Protein 5OI9 (pdb70)

Foldseek 3Di:
DLFDADFPDDKDKEDLAVQVVLKEKEKFWPVQVVVVVVVLVCCVPVHDPDDQKQKWKWKWAWDQDHRQHIYTYTYHTFRADPPVPGGGDDDDPRIQIEIEMHEDPPWDDDVVNLLVQLVVLLVCLAAPLDFQDSSSWHKYWYWYWYDDPFKIKIKIKMKTKAAPFIKIKGFDDDFAADPDPVNCVLLDPVLQDDDPPPKGKFFWAADPVSHIYTDHSNPLCQQEGATQGMEMGDAADCRNSSNVSRLSQQSYNSRPRDVHHQDNWGWYFYRHNPDSHTTIITIHTDDDRSQIWMEMWIDMDMGPDDDPDRDIITMANTDSVHDRPDDD/DLDDAPFPDDKDKEDLCVLQVLKEKEKEWPVQVVVVVVVQVVCVVPDPDDFDKQKWKWKWAWDQDPSRHIYTYTYHTFSADDDCPTGGPDDDPRIQIEIEMHEPDADDVVNVVVQLVVLLVCLAAPLDFQDSSSWHKYKYWYWYDDQFKIKIKIKMKIKFAPWMKIKGFDDDAAADPDPVNVVLLAADDQDKGKFFWAADPVSHIYTDHSNDLCQQPGATQGMEMERAADCRRSSNVRRLSVASYNSRPHDVHHQDNWGWYFYRHNPDNHTTIITIHTDDDPPQIWMEMWIDMDMGPDPDPDRDIITMANTDSPHDGPDDD

Radius of gyration: 29.79 Å; Cα contacts (8 Å, |Δi|>4): 1439; chains: 2; bounding box: 81×86×64 Å

Sequence (649 aa):
KLWDSKAQGEQEELHLLKGSDCNLTIDITEEKCLRLAQRSAYQLHTETSATKRIQKFFLLGSLNINKDDRVIINIDRFDPGRIISLHVPTAVIPGDVIIPLSQLACLSPFSISEYYDDAFQTLTKNLKLSCDSVDIKDLSLKIHATYYVDSDEISINVTSSGVVVVPSALITAVPILPVSIVPTALARSLSGPLHLSNFQDTQKSGYVAINNSHNLLLVLDSDPKLSSIPLVGIWVDGVISIHHPYVWSACRYLYSQRLTNKIRDGSTGFILVLYTQTRPKPEFWECSFSGKSDKFLYCQASDDIFEKVAKTRNEYRLQLVPNEFGENLYFQKLWDSKAQGEQEELHLLKGSDCNLTIDITEKCLRLAQRSAYQLHTETSATKRIQKFFLLGSLNINKDDRVIINIDRFDPGRIIDLHVPTAVIPGDVIIPLSQLASPFSISEYYDDAFQTLTKNLKLSCDSVDIKDLSLKIHATYYVDSDEISINVTSGVVVPSALITAVPILPVSIVPTALARSLSGPFQDTQKSGYVAINNSHNLLLVLDSDPKLSSIPLVGIWVDGVISIHHPYVWSACRYLYSQRLTNKIRDGSTGFILVLYTQTRPKPEFWECSFSGKSDKFLYCQASDDIFEKVAKTRNEYRLQLVPNEFGENLYFQ

Secondary structure (DSSP, 8-state):
--S-----S--EEE-TTTTTTT-EEEEE-HHHHHHHHHHHHHHHHH-SS--SS--EEEEEEEEE-SSS-EEEEEEEEE--EE---EE-SSPPTTPEEEEE--B-------HHHHHHHHHHHHHHHHH--SPP-TT--EEEEEEEEEE-SS-EEEEEEEEEEEE-PPEEEEE-----B---HHHHHHHSGGG----TT--EEEEEEE-TTS-EEEEETT-GGGGTS-EEEEEEEEESSTTSHHHHHH--TTT-SS---BSS-TTT-EEEEEEETT-SS-EEEEEE--S-TT-EEEEEEEEEE---SPPSS----EEE--BTTS------/--S-----S--EEE-TTTTTTT-EEEEE-HHHHHHHHHHHHHHHHH--SSS----EEEEEEEEE-TT--EEEEEEEEE--EE---EE-S---TTPEEEEE--B-----HHHHHHHHHHHHHHHHH--SPP-TT--EEEEEEEEEE-SS-EEEEEEEEEEEE-PPEEEEE-----B---HHHHHHT-------EEEEEEE-TTS-EEEEETT-GGGGTS-EEEEEEEEESSTTSHHHHHH--TTT-SS---BSS-TTT-EEEEEEETT-SSPEEEEEE--S-TT-EEEEEEEEEE---S--SS----EEE-BBTTS-B----

InterPro domains:
  IPR026123 STIL [PTHR15128] (3-499)
  IPR057731 STIL, N-terminal domain [PF15253] (14-347)

Organism: Trichoplax adhaerens (NCBI:txid10228)

Structure (mmCIF, N/CA/C/O backbone):
data_5OI9
#
_entry.id   5OI9
#
_cell.length_a   66.020
_cell.length_b   75.231
_cell.length_c   68.530
_cell.angle_alpha   90.00
_cell.angle_beta   97.20
_cell.angle_gamma   90.00
#
_symmetry.space_group_name_H-M   'P 1 21 1'
#
loop_
_entity.id
_entity.type
_entity.pdbx_description
1 polymer 'Putative uncharacterized protein'
2 non-polymer '2-(N-MORPHOLINO)-ETHANESULFONIC ACID'
3 water water
#
loop_
_atom_site.group_PDB
_atom_site.id
_atom_site.type_symbol
_atom_site.label_atom_id
_atom_site.label_alt_id
_atom_site.label_comp_id
_atom_site.label_asym_id
_atom_site.label_entity_id
_atom_site.label_seq_id
_atom_site.pdbx_PDB_ins_code
_atom_site.Cartn_x
_atom_site.Cartn_y
_atom_site.Cartn_z
_atom_site.occupancy
_atom_site.B_iso_or_equiv
_atom_site.auth_seq_id
_atom_site.auth_comp_id
_atom_site.auth_asym_id
_atom_site.auth_atom_id
_atom_site.pdbx_PDB_model_num
ATOM 1 N N . LYS A 1 16 ? 4.919 41.127 44.017 1.00 61.19 13 LYS A N 1
ATOM 2 C CA . LYS A 1 16 ? 5.966 41.802 43.259 1.00 61.56 13 LYS A CA 1
ATOM 3 C C . LYS A 1 16 ? 6.024 41.291 41.824 1.00 56.50 13 LYS A C 1
ATOM 4 O O . LYS A 1 16 ? 6.974 41.574 41.091 1.00 46.72 13 LYS A O 1
ATOM 10 N N . LEU A 1 17 ? 5.000 40.533 41.426 1.00 43.61 14 LEU A N 1
ATOM 11 C CA . LEU A 1 17 ? 4.974 39.996 40.071 1.00 30.43 14 LEU A CA 1
ATOM 12 C C . LEU A 1 17 ? 4.703 41.090 39.046 1.00 31.01 14 LEU A C 1
ATOM 13 O O . LEU A 1 17 ? 5.210 41.025 37.920 1.00 33.12 14 LEU A O 1
ATOM 18 N N . TRP A 1 18 ? 3.917 42.098 39.415 1.00 24.43 15 TRP A N 1
ATOM 19 C CA . TRP A 1 18 ? 3.703 43.264 38.567 1.00 20.62 15 TRP A CA 1
ATOM 20 C C . TRP A 1 18 ? 3.254 44.422 39.447 1.00 25.20 15 TRP A C 1
ATOM 21 O O . TRP A 1 18 ? 2.994 44.257 40.641 1.00 23.20 15 TRP A O 1
ATOM 32 N N . ASP A 1 19 ? 3.170 45.601 38.837 1.00 25.70 16 ASP A N 1
ATOM 33 C CA . ASP A 1 19 ? 2.713 46.804 39.521 1.00 22.63 16 ASP A CA 1
ATOM 34 C C . ASP A 1 19 ? 1.195 46.900 39.425 1.00 24.40 16 ASP A C 1
ATOM 35 O O . ASP A 1 19 ? 0.631 46.832 38.329 1.00 22.94 16 ASP A O 1
ATOM 40 N N . SER A 1 20 ? 0.540 47.068 40.573 1.00 24.85 17 SER A N 1
ATOM 41 C CA . SER A 1 20 ? -0.914 47.050 40.650 1.00 26.26 17 SER A CA 1
ATOM 42 C C . SER A 1 20 ? -1.535 48.439 40.727 1.00 24.53 17 SER A C 1
ATOM 43 O O . SER A 1 20 ? -2.750 48.545 40.920 1.00 28.58 17 SER A O 1
ATOM 46 N N . LYS A 1 21 ? -0.740 49.499 40.587 1.00 26.35 18 LYS A N 1
ATOM 47 C CA . LYS A 1 21 ? -1.287 50.849 40.658 1.00 28.50 18 LYS A CA 1
ATOM 48 C C . LYS A 1 21 ? -2.316 51.064 39.554 1.00 21.20 18 LYS A C 1
ATOM 49 O O . LYS A 1 21 ? -2.057 50.781 38.381 1.00 25.19 18 LYS A O 1
ATOM 55 N N . ALA A 1 22 ? -3.487 51.564 39.939 1.00 19.18 19 ALA A N 1
ATOM 56 C CA . ALA A 1 22 ? -4.568 51.776 38.985 1.00 27.39 19 ALA A CA 1
ATOM 57 C C . ALA A 1 22 ? -4.196 52.866 37.989 1.00 25.38 19 ALA A C 1
ATOM 58 O O . ALA A 1 22 ? -3.843 53.985 38.375 1.00 28.18 19 ALA A O 1
ATOM 60 N N . GLN A 1 23 ? -4.276 52.535 36.701 1.00 21.30 20 GLN A N 1
ATOM 61 C CA . GLN A 1 23 ? -3.997 53.479 35.629 1.00 22.46 20 GLN A CA 1
ATOM 62 C C . GLN A 1 23 ? -5.266 53.980 34.951 1.00 21.49 20 GLN A C 1
ATOM 63 O O . GLN A 1 23 ? -5.187 54.604 33.890 1.00 24.47 20 GLN A O 1
ATOM 69 N N . GLY A 1 24 ? -6.425 53.721 35.541 1.00 20.43 21 GLY A N 1
ATOM 70 C CA . GLY A 1 24 ? -7.680 54.171 34.970 1.00 18.07 21 GLY A CA 1
ATOM 71 C C . GLY A 1 24 ? -8.824 53.764 35.869 1.00 18.91 21 GLY A C 1
ATOM 72 O O . GLY A 1 24 ? -8.631 53.137 36.915 1.00 20.33 21 GLY A O 1
ATOM 73 N N . GLU A 1 25 ? -10.027 54.139 35.442 1.00 22.70 22 GLU A N 1
ATOM 74 C CA . GLU A 1 25 ? -11.227 53.810 36.199 1.00 31.05 22 GLU A CA 1
ATOM 75 C C . GLU A 1 25 ? -11.379 52.302 36.356 1.00 29.04 22 GLU A C 1
ATOM 76 O O . GLU A 1 25 ? -11.094 51.532 35.435 1.00 25.11 22 GLU A O 1
ATOM 82 N N . GLN A 1 26 ? -11.826 51.885 37.538 1.00 31.03 23 GLN A N 1
ATOM 83 C CA . GLN A 1 26 ? -12.267 50.510 37.718 1.00 32.63 23 GLN A CA 1
ATOM 84 C C . GLN A 1 26 ? -13.439 50.210 36.792 1.00 25.49 23 GLN A C 1
ATOM 85 O O . GLN A 1 26 ? -14.231 51.092 36.450 1.00 28.95 23 GLN A O 1
ATOM 91 N N . GLU A 1 27 ? -13.548 48.949 36.390 1.00 26.89 24 GLU A N 1
ATOM 92 C CA . GLU A 1 27 ? -14.686 48.473 35.619 1.00 26.45 24 GLU A CA 1
ATOM 93 C C . GLU A 1 27 ? -15.281 47.261 36.317 1.00 24.51 24 GLU A C 1
ATOM 94 O O . GLU A 1 27 ? -14.554 46.443 36.891 1.00 25.06 24 GLU A O 1
ATOM 100 N N . GLU A 1 28 ? -16.604 47.156 36.278 1.00 27.26 25 GLU A N 1
ATOM 101 C CA . GLU A 1 28 ? -17.319 46.009 36.820 1.00 24.94 25 GLU A CA 1
ATOM 102 C C . GLU A 1 28 ? -17.818 45.164 35.658 1.00 27.76 25 GLU A C 1
ATOM 103 O O . GLU A 1 28 ? -18.570 45.654 34.808 1.00 26.62 25 GLU A O 1
ATOM 109 N N . LEU A 1 29 ? -17.400 43.905 35.622 1.00 22.22 26 LEU A N 1
ATOM 110 C CA . LEU A 1 29 ? -17.724 42.995 34.534 1.00 17.90 26 LEU A CA 1
ATOM 111 C C . LEU A 1 29 ? -18.804 42.017 34.974 1.00 19.69 26 LEU A C 1
ATOM 112 O O . LEU A 1 29 ? -18.783 41.519 36.105 1.00 15.02 26 LEU A O 1
ATOM 117 N N . HIS A 1 30 ? -19.751 41.751 34.077 1.00 18.50 27 HIS A N 1
ATOM 118 C CA . HIS A 1 30 ? -20.746 40.710 34.295 1.00 23.65 27 HIS A CA 1
ATOM 119 C C . HIS A 1 30 ? -21.329 40.302 32.952 1.00 19.90 27 HIS A C 1
ATOM 120 O O . HIS A 1 30 ? -21.298 41.067 31.984 1.00 22.08 27 HIS A O 1
ATOM 127 N N . LEU A 1 31 ? -21.867 39.078 32.915 1.00 22.17 28 LEU A N 1
ATOM 128 C CA . LEU A 1 31 ? -22.411 38.510 31.682 1.00 21.08 28 LEU A CA 1
ATOM 129 C C . LEU A 1 31 ? -23.382 39.461 30.991 1.00 24.72 28 LEU A C 1
ATOM 130 O O . LEU A 1 31 ? -23.317 39.658 29.773 1.00 23.08 28 LEU A O 1
ATOM 135 N N . LEU A 1 32 ? -24.295 40.056 31.756 1.00 16.99 29 LEU A N 1
ATOM 136 C CA . LEU A 1 32 ? -25.368 40.867 31.200 1.00 27.84 29 LEU A CA 1
ATOM 137 C C . LEU A 1 32 ? -25.113 42.361 31.358 1.00 30.10 29 LEU A C 1
ATOM 138 O O . LEU A 1 32 ? -26.058 43.153 31.291 1.00 29.12 29 LEU A O 1
ATOM 143 N N . LYS A 1 33 ? -23.856 42.762 31.552 1.00 19.29 30 LYS A N 1
ATOM 144 C CA . LYS A 1 33 ? -23.551 44.171 31.782 1.00 22.92 30 LYS A CA 1
ATOM 145 C C . LYS A 1 33 ? -23.902 45.013 30.562 1.00 32.69 30 LYS A C 1
ATOM 146 O O . LYS A 1 33 ? -24.611 46.022 30.667 1.00 30.75 30 LYS A O 1
ATOM 152 N N . GLY A 1 34 ? -23.416 44.606 29.386 1.00 31.05 31 GLY A N 1
ATOM 153 C CA . GLY A 1 34 ? -23.671 45.360 28.171 1.00 37.59 31 GLY A CA 1
ATOM 154 C C . GLY A 1 34 ? -25.132 45.428 27.772 1.00 45.32 31 GLY A C 1
ATOM 155 O O . GLY A 1 34 ? -25.536 46.376 27.088 1.00 51.38 31 GLY A O 1
ATOM 156 N N . SER A 1 35 ? -25.936 44.447 28.180 1.00 39.66 32 SER A N 1
ATOM 157 C CA . SER A 1 35 ? -27.348 44.405 27.823 1.00 47.59 32 SER A CA 1
ATOM 158 C C . SER A 1 35 ? -28.247 44.999 28.901 1.00 42.06 32 SER A C 1
ATOM 159 O O . SER A 1 35 ? -29.434 44.665 28.954 1.00 42.70 32 SER A O 1
ATOM 162 N N . ASP A 1 36 ? -27.709 45.868 29.759 1.00 40.35 33 ASP A N 1
ATOM 163 C CA . ASP A 1 36 ? -28.484 46.516 30.820 1.00 44.73 33 ASP A CA 1
ATOM 164 C C . ASP A 1 36 ? -29.149 45.495 31.743 1.00 42.16 33 ASP A C 1
ATOM 165 O O . ASP A 1 36 ? -30.265 45.715 32.219 1.00 45.06 33 ASP A O 1
ATOM 170 N N . CYS A 1 37 ? -28.463 44.375 31.989 1.00 33.67 34 CYS A N 1
ATOM 171 C CA . CYS A 1 37 ? -28.946 43.250 32.791 1.00 31.62 34 CYS A CA 1
ATOM 172 C C . CYS A 1 37 ? -30.113 42.517 32.135 1.00 39.25 34 CYS A C 1
ATOM 173 O O . CYS A 1 37 ? -30.830 41.765 32.807 1.00 35.95 34 CYS A O 1
ATOM 176 N N . ASN A 1 38 ? -30.308 42.698 30.829 1.00 33.06 35 ASN A N 1
ATOM 177 C CA . ASN A 1 38 ? -31.439 42.134 30.101 1.00 42.43 35 ASN A CA 1
ATOM 178 C C . ASN A 1 38 ? -30.986 40.929 29.282 1.00 36.94 35 ASN A C 1
ATOM 179 O O . ASN A 1 38 ? -30.001 41.009 28.540 1.00 34.23 35 ASN A O 1
ATOM 184 N N . LEU A 1 39 ? -31.712 39.820 29.412 1.00 31.54 36 LEU A N 1
ATOM 185 C CA . LEU A 1 39 ? -31.514 38.635 28.585 1.00 28.61 36 LEU A CA 1
ATOM 186 C C . LEU A 1 39 ? -32.745 38.449 27.705 1.00 25.11 36 LEU A C 1
ATOM 187 O O . LEU A 1 39 ? -33.867 38.348 28.214 1.00 26.14 36 LEU A O 1
ATOM 192 N N . THR A 1 40 ? -32.536 38.411 26.392 1.00 20.67 37 THR A N 1
ATOM 193 C CA . THR A 1 40 ? -33.616 38.297 25.421 1.00 21.96 37 THR A CA 1
ATOM 194 C C . THR A 1 40 ? -33.686 36.870 24.893 1.00 18.91 37 THR A C 1
ATOM 195 O O . THR A 1 40 ? -32.658 36.285 24.534 1.00 18.62 37 THR A O 1
ATOM 199 N N . ILE A 1 41 ? -34.895 36.315 24.847 1.00 16.00 38 ILE A N 1
ATOM 200 C CA . ILE A 1 41 ? -35.144 34.976 24.323 1.00 19.17 38 ILE A CA 1
ATOM 201 C C . ILE A 1 41 ? -36.126 35.099 23.164 1.00 20.36 38 ILE A C 1
ATOM 202 O O . ILE A 1 41 ? -37.226 35.640 23.336 1.00 21.74 38 ILE A O 1
ATOM 207 N N . ASP A 1 42 ? -35.738 34.601 21.992 1.00 18.76 39 ASP A N 1
ATOM 208 C CA . ASP A 1 42 ? -36.620 34.523 20.831 1.00 18.03 39 ASP A CA 1
ATOM 209 C C . ASP A 1 42 ? -36.888 33.056 20.518 1.00 18.36 39 ASP A C 1
ATOM 210 O O . ASP A 1 42 ? -35.947 32.284 20.310 1.00 20.45 39 ASP A O 1
ATOM 215 N N . ILE A 1 43 ? -38.165 32.679 20.483 1.00 14.93 40 ILE A N 1
ATOM 216 C CA . ILE A 1 43 ? -38.589 31.297 20.276 1.00 16.20 40 ILE A CA 1
ATOM 217 C C . ILE A 1 43 ? -39.502 31.260 19.059 1.00 16.92 40 ILE A C 1
ATOM 218 O O . ILE A 1 43 ? -40.534 31.939 19.035 1.00 15.69 40 ILE A O 1
ATOM 223 N N . THR A 1 44 ? -39.138 30.459 18.061 1.00 14.74 41 THR A N 1
ATOM 224 C CA . THR A 1 44 ? -39.944 30.393 16.850 1.00 19.73 41 THR A CA 1
ATOM 225 C C . THR A 1 44 ? -41.217 29.591 17.089 1.00 20.71 41 THR A C 1
ATOM 226 O O . THR A 1 44 ? -41.243 28.635 17.871 1.00 19.35 41 THR A O 1
ATOM 230 N N . GLU A 1 45 ? -42.289 30.001 16.408 1.00 17.80 42 GLU A N 1
ATOM 231 C CA A GLU A 1 45 ? -43.546 29.266 16.500 0.50 21.07 42 GLU A CA 1
ATOM 232 C CA B GLU A 1 45 ? -43.546 29.267 16.498 0.50 21.07 42 GLU A CA 1
ATOM 233 C C . GLU A 1 45 ? -43.396 27.847 15.969 1.00 16.76 42 GLU A C 1
ATOM 234 O O . GLU A 1 45 ? -44.029 26.920 16.487 1.00 20.88 42 GLU A O 1
ATOM 245 N N . LYS A 1 46 ? -42.553 27.658 14.951 1.00 18.29 43 LYS A N 1
ATOM 246 C CA . LYS A 1 46 ? -42.415 26.346 14.326 1.00 22.78 43 LYS A CA 1
ATOM 247 C C . LYS A 1 46 ? -41.869 25.307 15.300 1.00 20.80 43 LYS A C 1
ATOM 248 O O . LYS A 1 46 ? -42.352 24.169 15.332 1.00 17.00 43 LYS A O 1
ATOM 254 N N . CYS A 1 47 ? -40.854 25.664 16.092 1.00 15.63 44 CYS A N 1
ATOM 255 C CA . CYS A 1 47 ? -40.305 24.668 17.008 1.00 20.79 44 CYS A CA 1
ATOM 256 C C . CYS A 1 47 ? -41.252 24.414 18.174 1.00 15.73 44 CYS A C 1
ATOM 257 O O . CYS A 1 47 ? -41.335 23.283 18.664 1.00 17.62 44 CYS A O 1
ATOM 260 N N . LEU A 1 48 ? -42.001 25.432 18.605 1.00 15.91 45 LEU A N 1
ATOM 261 C CA . LEU A 1 48 ? -43.066 25.200 19.579 1.00 19.63 45 LEU A CA 1
ATOM 262 C C . LEU A 1 48 ? -44.155 24.304 19.001 1.00 22.98 45 LEU A C 1
ATOM 263 O O . LEU A 1 48 ? -44.700 23.446 19.706 1.00 18.80 45 LEU A O 1
ATOM 268 N N . ARG A 1 49 ? -44.490 24.491 17.721 1.00 18.53 46 ARG A N 1
ATOM 269 C CA . ARG A 1 49 ? -45.501 23.645 17.094 1.00 21.13 46 ARG A CA 1
ATOM 270 C C . ARG A 1 49 ? -45.028 22.198 17.004 1.00 18.60 46 ARG A C 1
ATOM 271 O O . ARG A 1 49 ? -45.804 21.268 17.252 1.00 21.75 46 ARG A O 1
ATOM 279 N N . LEU A 1 50 ? -43.753 21.988 16.658 1.00 20.93 47 LEU A N 1
ATOM 280 C CA . LEU A 1 50 ? -43.202 20.636 16.645 1.00 19.63 47 LEU A CA 1
ATOM 281 C C . LEU A 1 50 ? -43.174 20.038 18.046 1.00 24.64 47 LEU A C 1
ATOM 282 O O . LEU A 1 50 ? -43.475 18.852 18.226 1.00 26.87 47 LEU A O 1
ATOM 287 N N . ALA A 1 51 ? -42.812 20.842 19.049 1.00 20.75 48 ALA A N 1
ATOM 288 C CA . ALA A 1 51 ? -42.798 20.354 20.424 1.00 20.50 48 ALA A CA 1
ATOM 289 C C . ALA A 1 51 ? -44.192 19.933 20.869 1.00 20.61 48 ALA A C 1
ATOM 290 O O . ALA A 1 51 ? -44.374 18.858 21.454 1.00 18.29 48 ALA A O 1
ATOM 292 N N . GLN A 1 52 ? -45.193 20.773 20.600 1.00 17.98 49 GLN A N 1
ATOM 293 C CA . GLN A 1 52 ? -46.557 20.434 20.988 1.00 19.33 49 GLN A CA 1
ATOM 294 C C . GLN A 1 52 ? -47.074 19.245 20.189 1.00 22.80 49 GLN A C 1
ATOM 295 O O . GLN A 1 52 ? -47.780 18.386 20.731 1.00 25.67 49 GLN A O 1
ATOM 301 N N . ARG A 1 53 ? -46.736 19.181 18.899 1.00 20.68 50 ARG A N 1
ATOM 302 C CA . ARG A 1 53 ? -47.165 18.058 18.070 1.00 29.04 50 ARG A CA 1
ATOM 303 C C . ARG A 1 53 ? -46.626 16.742 18.615 1.00 29.95 50 ARG A C 1
ATOM 304 O O . ARG A 1 53 ? -47.375 15.773 18.785 1.00 25.18 50 ARG A O 1
ATOM 312 N N . SER A 1 54 ? -45.323 16.695 18.906 1.00 24.70 51 SER A N 1
ATOM 313 C CA . SER A 1 54 ? -44.728 15.481 19.454 1.00 23.23 51 SER A CA 1
ATOM 314 C C . SER A 1 54 ? -45.323 15.141 20.813 1.00 23.66 51 SER A C 1
ATOM 315 O O . SER A 1 54 ? -45.579 13.969 21.113 1.00 33.81 51 SER A O 1
ATOM 318 N N . ALA A 1 55 ? -45.559 16.156 21.645 1.00 20.84 52 ALA A N 1
ATOM 319 C CA . ALA A 1 55 ? -46.104 15.915 22.976 1.00 31.69 52 ALA A CA 1
ATOM 320 C C . ALA A 1 55 ? -47.524 15.369 22.905 1.00 37.54 52 ALA A C 1
ATOM 321 O O . ALA A 1 55 ? -47.889 14.471 23.674 1.00 37.49 52 ALA A O 1
ATOM 323 N N . TYR A 1 56 ? -48.336 15.894 21.985 1.00 32.82 53 TYR A N 1
ATOM 324 C CA . TYR A 1 56 ? -49.747 15.523 21.949 1.00 38.17 53 TYR A CA 1
ATOM 325 C C . TYR A 1 56 ? -49.938 14.099 21.440 1.00 37.80 53 TYR A C 1
ATOM 326 O O . TYR A 1 56 ? -50.835 13.386 21.904 1.00 46.65 53 TYR A O 1
ATOM 335 N N . GLN A 1 57 ? -49.113 13.670 20.483 1.00 38.65 54 GLN A N 1
ATOM 336 C CA . GLN A 1 57 ? -49.194 12.293 20.007 1.00 47.53 54 GLN A CA 1
ATOM 337 C C . GLN A 1 57 ? -48.908 11.312 21.137 1.00 53.07 54 GLN A C 1
ATOM 338 O O . GLN A 1 57 ? -49.661 10.356 21.351 1.00 56.58 54 GLN A O 1
ATOM 344 N N . LEU A 1 58 ? -47.827 11.548 21.884 1.00 45.03 55 LEU A N 1
ATOM 345 C CA . LEU A 1 58 ? -47.474 10.659 22.986 1.00 48.30 55 LEU A CA 1
ATOM 346 C C . LEU A 1 58 ? -48.590 10.587 24.024 1.00 49.14 55 LEU A C 1
ATOM 347 O O . LEU A 1 58 ? -48.961 9.500 24.475 1.00 55.66 55 LEU A O 1
ATOM 352 N N . HIS A 1 59 ? -49.147 11.736 24.412 1.00 51.90 56 HIS A N 1
ATOM 353 C CA . HIS A 1 59 ? -50.148 11.734 25.473 1.00 55.78 56 HIS A CA 1
ATOM 354 C C . HIS A 1 59 ? -51.434 11.023 25.065 1.00 61.96 56 HIS A C 1
ATOM 355 O O . HIS A 1 59 ? -52.201 10.610 25.943 1.00 59.69 56 HIS A O 1
ATOM 362 N N . THR A 1 60 ? -51.682 10.855 23.766 1.00 56.94 57 THR A N 1
ATOM 363 C CA . THR A 1 60 ? -52.912 10.232 23.285 1.00 63.90 57 THR A CA 1
ATOM 364 C C . THR A 1 60 ? -52.647 8.830 22.746 1.00 65.32 57 THR A C 1
ATOM 365 O O . THR A 1 60 ? -53.018 7.843 23.388 1.00 64.78 57 THR A O 1
ATOM 369 N 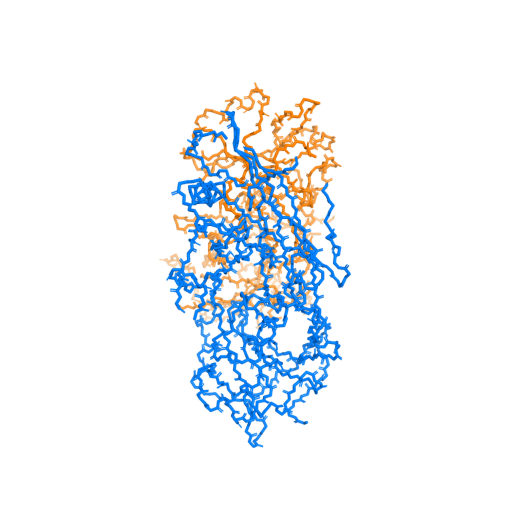N . GLU A 1 61 ? -52.010 8.708 21.579 1.00 65.14 58 GLU A N 1
ATOM 370 C CA . GLU A 1 61 ? -51.744 7.410 20.961 1.00 69.08 58 GLU A CA 1
ATOM 371 C C . GLU A 1 61 ? -50.574 6.661 21.606 1.00 68.45 58 GLU A C 1
ATOM 372 O O . GLU A 1 61 ? -49.982 5.783 20.971 1.00 72.99 58 GLU A O 1
ATOM 378 N N . THR A 1 62 ? -50.229 6.993 22.847 1.00 64.27 59 THR A N 1
ATOM 379 C CA . THR A 1 62 ? -49.198 6.279 23.586 1.00 72.32 59 THR A CA 1
ATOM 380 C C . THR A 1 62 ? -49.584 6.305 25.060 1.00 73.05 59 THR A C 1
ATOM 381 O O . THR A 1 62 ? -50.189 7.269 25.539 1.00 66.23 59 THR A O 1
ATOM 385 N N . SER A 1 63 ? -49.242 5.234 25.778 1.00 69.55 60 SER A N 1
ATOM 386 C CA . SER A 1 63 ? -49.796 5.009 27.104 1.00 58.81 60 SER A CA 1
ATOM 387 C C . SER A 1 63 ? -48.808 5.172 28.247 1.00 61.16 60 SER A C 1
ATOM 388 O O . SER A 1 63 ? -49.239 5.429 29.375 1.00 58.74 60 SER A O 1
ATOM 391 N N . ALA A 1 64 ? -47.511 5.011 28.001 1.00 60.23 61 ALA A N 1
ATOM 392 C CA . ALA A 1 64 ? -46.503 5.208 29.029 1.00 61.95 61 ALA A CA 1
ATOM 393 C C . ALA A 1 64 ? -46.079 6.662 29.151 1.00 68.67 61 ALA A C 1
ATOM 394 O O . ALA A 1 64 ? -45.011 6.946 29.707 1.00 64.43 61 ALA A O 1
ATOM 396 N N . THR A 1 65 ? -46.885 7.582 28.638 1.00 71.00 62 THR A N 1
ATOM 397 C CA . THR A 1 65 ? -46.545 8.995 28.684 1.00 60.50 62 THR A CA 1
ATOM 398 C C . THR A 1 65 ? -46.626 9.501 30.116 1.00 58.65 62 THR A C 1
ATOM 399 O O . THR A 1 65 ? -47.691 9.452 30.741 1.00 57.24 62 THR A O 1
ATOM 403 N N . LYS A 1 66 ? -45.498 9.964 30.644 1.00 52.31 63 LYS A N 1
ATOM 404 C CA . LYS A 1 66 ? -45.534 10.722 31.882 1.00 42.19 63 LYS A CA 1
ATOM 405 C C . LYS A 1 66 ? -46.401 11.959 31.688 1.00 54.95 63 LYS A C 1
ATOM 406 O O . LYS A 1 66 ? -46.486 12.516 30.591 1.00 55.96 63 LYS A O 1
ATOM 412 N N . ARG A 1 67 ? -47.069 12.380 32.763 1.00 54.25 64 ARG A N 1
ATOM 413 C CA . ARG A 1 67 ? -47.952 13.537 32.662 1.00 59.94 64 ARG A CA 1
ATOM 414 C C . ARG A 1 67 ? -47.192 14.764 32.172 1.00 56.58 64 ARG A C 1
ATOM 415 O O . ARG A 1 67 ? -47.727 15.575 31.407 1.00 53.62 64 ARG A O 1
ATOM 423 N N . ILE A 1 68 ? -45.937 14.903 32.585 1.00 50.90 65 ILE A N 1
ATOM 424 C CA . ILE A 1 68 ? -45.060 15.970 32.119 1.00 44.07 65 ILE A CA 1
ATOM 425 C C . ILE A 1 68 ? -44.014 15.342 31.209 1.00 35.24 65 ILE A C 1
ATOM 426 O O . ILE A 1 68 ? -43.171 14.559 31.663 1.00 37.75 65 ILE A O 1
ATOM 431 N N . GLN A 1 69 ? -44.065 15.678 29.925 1.00 32.97 66 GLN A N 1
ATOM 432 C CA . GLN A 1 69 ? -43.063 15.213 28.983 1.00 37.10 66 GLN A CA 1
ATOM 433 C C . GLN A 1 69 ? -41.781 16.027 29.117 1.00 26.19 66 GLN A C 1
ATOM 434 O O . GLN A 1 69 ? -41.804 17.221 29.426 1.00 26.94 66 GLN A O 1
ATOM 440 N N . LYS A 1 70 ? -40.653 15.364 28.873 1.00 26.68 67 LYS A N 1
ATOM 441 C CA . LYS A 1 70 ? -39.331 15.975 28.978 1.00 19.43 67 LYS A CA 1
ATOM 442 C C . LYS A 1 70 ? -38.691 15.984 27.597 1.00 23.66 67 LYS A C 1
ATOM 443 O O . LYS A 1 70 ? -38.361 14.923 27.055 1.00 30.98 67 LYS A O 1
ATOM 449 N N . PHE A 1 71 ? -38.506 17.177 27.033 1.00 19.13 68 PHE A N 1
ATOM 450 C CA . PHE A 1 71 ? -37.836 17.315 25.746 1.00 21.65 68 PHE A CA 1
ATOM 451 C C . PHE A 1 71 ? -36.693 18.316 25.839 1.00 21.03 68 PHE A C 1
ATOM 452 O O . PHE A 1 71 ? -36.339 18.769 26.932 1.00 21.24 68 PHE A O 1
ATOM 460 N N . PHE A 1 72 ? -36.121 18.676 24.692 1.00 19.21 69 PHE A N 1
ATOM 461 C CA . PHE A 1 72 ? -35.127 19.734 24.609 1.00 18.87 69 PHE A CA 1
ATOM 462 C C . PHE A 1 72 ? -35.509 20.705 23.504 1.00 19.47 69 PHE A C 1
ATOM 463 O O . PHE A 1 72 ? -36.029 20.301 22.459 1.00 17.91 69 PHE A O 1
ATOM 471 N N . LEU A 1 73 ? -35.266 21.985 23.751 1.00 16.42 70 LEU A N 1
ATOM 472 C CA . LEU A 1 73 ? -35.169 22.976 22.694 1.00 14.35 70 LEU A CA 1
ATOM 473 C C . LEU A 1 73 ? -33.696 23.301 22.482 1.00 19.23 70 LEU A C 1
ATOM 474 O O . LEU A 1 73 ? -32.894 23.258 23.418 1.00 18.93 70 LEU A O 1
ATOM 479 N N . LEU A 1 74 ? -33.334 23.591 21.238 1.00 17.38 71 LEU A N 1
ATOM 480 C CA . LEU A 1 74 ? -31.959 23.911 20.888 1.00 22.71 71 LEU A CA 1
ATOM 481 C C . LEU A 1 74 ? -31.906 25.331 20.351 1.00 23.14 71 LEU A C 1
ATOM 482 O O . LEU A 1 74 ? -32.719 25.708 19.499 1.00 20.06 71 LEU A O 1
ATOM 487 N N . GLY A 1 75 ? -30.951 26.113 20.852 1.00 17.86 72 GLY A N 1
ATOM 488 C CA . GLY A 1 75 ? -30.813 27.497 20.455 1.00 17.76 72 GLY A CA 1
ATOM 489 C C . GLY A 1 75 ? -29.364 27.860 20.203 1.00 20.76 72 GLY A C 1
ATOM 490 O O . GLY A 1 75 ? -28.457 27.041 20.363 1.00 22.88 72 GLY A O 1
ATOM 491 N N . SER A 1 76 ? -29.167 29.110 19.797 1.00 20.09 73 SER A N 1
ATOM 492 C CA . SER A 1 76 ? -27.841 29.672 19.606 1.00 23.52 73 SER A CA 1
ATOM 493 C C . SER A 1 76 ? -27.733 30.964 20.402 1.00 24.09 73 SER A C 1
ATOM 494 O O . SER A 1 76 ? -28.722 31.675 20.598 1.00 24.13 73 SER A O 1
ATOM 497 N N . LEU A 1 77 ? -26.521 31.257 20.864 1.00 17.41 74 LEU A N 1
ATOM 498 C CA . LEU A 1 77 ? -26.245 32.451 21.653 1.00 21.98 74 LEU A CA 1
ATOM 499 C C . LEU A 1 77 ? -25.618 33.507 20.750 1.00 20.49 74 LEU A C 1
ATOM 500 O O . LEU A 1 77 ? -24.578 33.259 20.132 1.00 29.65 74 LEU A O 1
ATOM 505 N N . ASN A 1 78 ? -26.247 34.679 20.682 1.00 20.95 75 ASN A N 1
ATOM 506 C CA . ASN A 1 78 ? -25.805 35.762 19.815 1.00 29.15 75 ASN A CA 1
ATOM 507 C C . ASN A 1 78 ? -25.654 37.045 20.619 1.00 26.47 75 ASN A C 1
ATOM 508 O O . ASN A 1 78 ? -26.409 37.291 21.566 1.00 28.38 75 ASN A O 1
ATOM 513 N N . ILE A 1 79 ? -24.670 37.857 20.239 1.00 29.03 76 ILE A N 1
ATOM 514 C CA . ILE A 1 79 ? -24.349 39.110 20.913 1.00 33.31 76 ILE A CA 1
ATOM 515 C C . ILE A 1 79 ? -24.294 40.190 19.841 1.00 43.32 76 ILE A C 1
ATOM 516 O O . ILE A 1 79 ? -23.474 40.103 18.919 1.00 44.19 76 ILE A O 1
ATOM 521 N N . ASN A 1 80 ? -25.161 41.200 19.947 1.00 51.69 77 ASN A N 1
ATOM 522 C CA . ASN A 1 80 ? -25.312 41.976 18.721 1.00 61.67 77 ASN A CA 1
ATOM 523 C C . ASN A 1 80 ? -25.195 43.492 18.871 1.00 68.48 77 ASN A C 1
ATOM 524 O O . ASN A 1 80 ? -24.617 44.128 17.988 1.00 71.82 77 ASN A O 1
ATOM 529 N N . LYS A 1 81 ? -25.730 44.101 19.931 1.00 66.04 78 LYS A N 1
ATOM 530 C CA . LYS A 1 81 ? -25.646 45.557 20.070 1.00 69.21 78 LYS A CA 1
ATOM 531 C C . LYS A 1 81 ? -25.209 45.926 21.484 1.00 71.36 78 LYS A C 1
ATOM 532 O O . LYS A 1 81 ? -25.945 45.705 22.451 1.00 68.55 78 LYS A O 1
ATOM 538 N N . ASP A 1 82 ? -24.011 46.502 21.585 1.00 66.78 79 ASP A N 1
ATOM 539 C CA . ASP A 1 82 ? -23.367 46.844 22.854 1.00 62.28 79 ASP A CA 1
ATOM 540 C C . ASP A 1 82 ? -23.384 45.653 23.809 1.00 43.64 79 ASP A C 1
ATOM 541 O O . ASP A 1 82 ? -23.819 45.744 24.960 1.00 58.66 79 ASP A O 1
ATOM 546 N N . ASP A 1 83 ? -22.913 44.516 23.303 1.00 42.29 80 ASP A N 1
ATOM 547 C CA . ASP A 1 83 ? -22.775 43.289 24.087 1.00 45.61 80 ASP A CA 1
ATOM 548 C C . ASP A 1 83 ? -24.117 42.838 24.667 1.00 46.74 80 ASP A C 1
ATOM 549 O O . ASP A 1 83 ? -24.200 42.409 25.819 1.00 38.98 80 ASP A O 1
ATOM 554 N N . ARG A 1 84 ? -25.176 42.935 23.860 1.00 36.14 81 ARG A N 1
ATOM 555 C CA . ARG A 1 84 ? -26.514 42.515 24.263 1.00 49.37 81 ARG A CA 1
ATOM 556 C C . ARG A 1 84 ? -26.732 41.059 23.866 1.00 40.22 81 ARG A C 1
ATOM 557 O O . ARG A 1 84 ? -26.666 40.715 22.681 1.00 36.56 81 ARG A O 1
ATOM 565 N N . VAL A 1 85 ? -26.999 40.212 24.855 1.00 35.46 82 VAL A N 1
ATOM 566 C CA . VAL A 1 85 ? -27.061 38.769 24.655 1.00 29.92 82 VAL A CA 1
ATOM 567 C C . VAL A 1 85 ? -28.484 38.366 24.298 1.00 22.23 82 VAL A C 1
ATOM 568 O O . VAL A 1 85 ? -29.440 38.742 24.988 1.00 25.29 82 VAL A O 1
ATOM 572 N N . ILE A 1 86 ? -28.622 37.592 23.223 1.00 18.91 83 ILE A N 1
ATOM 573 C CA . ILE A 1 86 ? -29.903 37.071 22.764 1.00 18.24 83 ILE A CA 1
ATOM 574 C C . ILE A 1 86 ? -29.749 35.580 22.501 1.00 21.25 83 ILE A C 1
ATOM 575 O O . ILE A 1 86 ? -28.780 35.157 21.859 1.00 24.78 83 ILE A O 1
ATOM 580 N N . ILE A 1 87 ? -30.695 34.788 22.996 1.00 19.54 84 ILE A N 1
ATOM 581 C CA . ILE A 1 87 ? -30.755 33.357 22.715 1.00 23.19 84 ILE A CA 1
ATOM 582 C C . ILE A 1 87 ? -31.827 33.136 21.656 1.00 18.68 84 ILE A C 1
ATOM 583 O O . ILE A 1 87 ? -32.995 33.483 21.865 1.00 20.00 84 ILE A O 1
ATOM 588 N N . ASN A 1 88 ? -31.435 32.566 20.519 1.00 21.80 85 ASN A N 1
ATOM 589 C CA . ASN A 1 88 ? -32.348 32.313 19.405 1.00 19.44 85 ASN A CA 1
ATOM 590 C C . ASN A 1 88 ? -32.699 30.829 19.411 1.00 21.56 85 ASN A C 1
ATOM 591 O O . ASN A 1 88 ? -31.894 29.991 19.000 1.00 21.16 85 ASN A O 1
ATOM 596 N N . ILE A 1 89 ? -33.906 30.508 19.867 1.00 20.80 86 ILE A N 1
ATOM 597 C CA . ILE A 1 89 ? -34.370 29.130 19.993 1.00 20.47 86 ILE A CA 1
ATOM 598 C C . ILE A 1 89 ? -35.229 28.799 18.780 1.00 18.91 86 ILE A C 1
ATOM 599 O O . ILE A 1 89 ? -36.278 29.420 18.566 1.00 17.74 86 ILE A O 1
ATOM 604 N N . ASP A 1 90 ? -34.798 27.809 17.988 1.00 19.77 87 ASP A N 1
ATOM 605 C CA . ASP A 1 90 ? -35.503 27.488 16.752 1.00 24.63 87 ASP A CA 1
ATOM 606 C C . ASP A 1 90 ? -35.522 25.998 16.421 1.00 19.12 87 ASP A C 1
ATOM 607 O O . ASP A 1 90 ? -35.889 25.638 15.296 1.00 22.61 87 ASP A O 1
ATOM 612 N N . ARG A 1 91 ? -35.151 25.120 17.350 1.00 22.45 88 ARG A N 1
ATOM 613 C CA . ARG A 1 91 ? -35.096 23.693 17.066 1.00 21.27 88 ARG A CA 1
ATOM 614 C C . ARG A 1 91 ? -35.679 22.905 18.227 1.00 22.73 88 ARG A C 1
ATOM 615 O O . ARG A 1 91 ? -35.333 23.151 19.386 1.00 22.18 88 ARG A O 1
ATOM 623 N N . PHE A 1 92 ? -36.559 21.963 17.906 1.00 23.91 89 PHE A N 1
ATOM 624 C CA . PHE A 1 92 ? -37.095 21.019 18.873 1.00 20.25 89 PHE A CA 1
ATOM 625 C C . PHE A 1 92 ? -36.363 19.691 18.745 1.00 21.79 89 PHE A C 1
ATOM 626 O O . PHE A 1 92 ? -36.035 19.254 17.638 1.00 23.68 89 PHE A O 1
ATOM 634 N N . ASP A 1 93 ? -36.110 19.054 19.881 1.00 23.56 90 ASP A N 1
ATOM 635 C CA . ASP A 1 93 ? -35.378 17.794 19.911 1.00 18.42 90 ASP A CA 1
ATOM 636 C C . ASP A 1 93 ? -35.953 16.903 21.004 1.00 24.24 90 ASP A C 1
ATOM 637 O O . ASP A 1 93 ? -35.843 17.229 22.194 1.00 24.57 90 ASP A O 1
ATOM 642 N N . PRO A 1 94 ? -36.581 15.781 20.644 1.00 24.17 91 PRO A N 1
ATOM 643 C CA . PRO A 1 94 ? -37.132 14.891 21.680 1.00 26.32 91 PRO A CA 1
ATOM 644 C C . PRO A 1 94 ? -36.069 14.306 22.588 1.00 32.64 91 PRO A C 1
ATOM 645 O O . PRO A 1 94 ? -36.354 14.014 23.756 1.00 33.91 91 PRO A O 1
ATOM 649 N N . GLY A 1 95 ? -34.850 14.127 22.087 1.00 30.84 92 GLY A N 1
ATOM 650 C CA . GLY A 1 95 ? -33.759 13.616 22.884 1.00 35.82 92 GLY A CA 1
ATOM 651 C C . GLY A 1 95 ? -33.668 12.100 22.863 1.00 35.25 92 GLY A C 1
ATOM 652 O O . GLY A 1 95 ? -34.572 11.388 22.422 1.00 40.76 92 GLY A O 1
ATOM 653 N N . ARG A 1 96 ? -32.537 11.605 23.356 1.00 40.21 93 ARG A N 1
ATOM 654 C CA . ARG A 1 96 ? -32.272 10.180 23.458 1.00 42.94 93 ARG A CA 1
ATOM 655 C C . ARG A 1 96 ? -32.275 9.745 24.917 1.00 38.83 93 ARG A C 1
ATOM 656 O O . ARG A 1 96 ? -32.011 10.540 25.823 1.00 43.76 93 ARG A O 1
ATOM 664 N N . ILE A 1 97 ? -32.572 8.466 25.130 1.00 42.86 94 ILE A N 1
ATOM 665 C CA . ILE A 1 97 ? -32.409 7.808 26.421 1.00 55.29 94 ILE A CA 1
ATOM 666 C C . ILE A 1 97 ? -31.210 6.876 26.324 1.00 54.23 94 ILE A C 1
ATOM 667 O O . ILE A 1 97 ? -31.106 6.085 25.379 1.00 61.16 94 ILE A O 1
ATOM 672 N N . ILE A 1 98 ? -30.304 6.975 27.290 1.00 52.17 95 ILE A N 1
ATOM 673 C CA . ILE A 1 98 ? -29.147 6.089 27.338 1.00 62.89 95 ILE A CA 1
ATOM 674 C C . ILE A 1 98 ? -29.096 5.380 28.685 1.00 70.28 95 ILE A C 1
ATOM 675 O O . ILE A 1 98 ? -28.571 5.922 29.658 1.00 72.70 95 ILE A O 1
ATOM 680 N N . SER A 1 106 ? -29.061 5.226 32.629 1.00 78.90 103 SER A N 1
ATOM 681 C CA . SER A 1 106 ? -30.356 5.801 32.281 1.00 78.68 103 SER A CA 1
ATOM 682 C C . SER A 1 106 ? -30.320 7.324 32.388 1.00 80.70 103 SER A C 1
ATOM 683 O O . SER A 1 106 ? -30.406 7.879 33.485 1.00 79.36 103 SER A O 1
ATOM 686 N N . LEU A 1 107 ? -30.193 7.997 31.245 1.00 70.92 104 LEU A N 1
ATOM 687 C CA . LEU A 1 107 ? -30.098 9.449 31.219 1.00 64.74 104 LEU A CA 1
ATOM 688 C C . LEU A 1 107 ? -30.741 9.978 29.943 1.00 53.70 104 LEU A C 1
ATOM 689 O O . LEU A 1 107 ? -30.779 9.296 28.915 1.00 47.14 104 LEU A O 1
ATOM 694 N N . HIS A 1 108 ? -31.246 11.207 30.027 1.00 48.70 105 HIS A N 1
ATOM 695 C CA . HIS A 1 108 ? -31.971 11.870 28.949 1.00 43.05 105 HIS A CA 1
ATOM 696 C C . HIS A 1 108 ? -31.094 12.982 28.382 1.00 36.11 105 HIS A C 1
ATOM 697 O O . HIS A 1 108 ? -30.774 13.944 29.090 1.00 38.25 105 HIS A O 1
ATOM 704 N N . VAL A 1 109 ? -30.703 12.847 27.118 1.00 29.63 106 VAL A N 1
ATOM 705 C CA . VAL A 1 109 ? -29.758 13.769 26.485 1.00 28.66 106 VAL A CA 1
ATOM 706 C C . VAL A 1 109 ? -30.249 14.113 25.087 1.00 32.18 106 VAL A C 1
ATOM 707 O O . VAL A 1 109 ? -31.066 13.388 24.503 1.00 33.36 106 VAL A O 1
ATOM 711 N N . PRO A 1 110 ? -29.771 15.227 24.524 1.00 34.10 107 PRO A N 1
ATOM 712 C CA . PRO A 1 110 ? -30.165 15.587 23.156 1.00 34.58 107 PRO A CA 1
ATOM 713 C C . PRO A 1 110 ? -29.712 14.551 22.137 1.00 34.70 107 PRO A C 1
ATOM 714 O O . PRO A 1 110 ? -28.831 13.726 22.391 1.00 36.89 107 PRO A O 1
ATOM 718 N N . THR A 1 111 ? -30.334 14.612 20.956 1.00 36.75 108 THR A N 1
ATOM 719 C CA . THR A 1 111 ? -30.031 13.658 19.893 1.00 37.08 108 THR A CA 1
ATOM 720 C C . THR A 1 111 ? -28.579 13.775 19.446 1.00 39.39 108 THR A C 1
ATOM 721 O O . THR A 1 111 ? -27.800 12.822 19.561 1.00 48.74 108 THR A O 1
ATOM 725 N N . ALA A 1 112 ? -28.198 14.941 18.930 1.00 39.80 109 ALA A N 1
ATOM 726 C CA . ALA A 1 112 ? -26.841 15.179 18.447 1.00 47.31 109 ALA A CA 1
ATOM 727 C C . ALA A 1 112 ? -26.433 16.586 18.858 1.00 51.99 109 ALA A C 1
ATOM 728 O O . ALA A 1 112 ? -26.909 17.568 18.279 1.00 55.85 109 ALA A O 1
ATOM 730 N N . VAL A 1 113 ? -25.556 16.684 19.856 1.00 48.85 110 VAL A N 1
ATOM 731 C CA . VAL A 1 113 ? -25.127 17.984 20.358 1.00 55.95 110 VAL A CA 1
ATOM 732 C C . VAL A 1 113 ? -24.200 18.633 19.338 1.00 55.28 110 VAL A C 1
ATOM 733 O O . VAL A 1 113 ? -23.125 18.107 19.029 1.00 51.76 110 VAL A O 1
ATOM 737 N N . ILE A 1 114 ? -24.617 19.779 18.811 1.00 51.29 111 ILE A N 1
ATOM 738 C CA . ILE A 1 114 ? -23.799 20.569 17.894 1.00 49.69 111 ILE A CA 1
ATOM 739 C C . ILE A 1 114 ? -22.998 21.571 18.716 1.00 49.82 111 ILE A C 1
ATOM 740 O O . ILE A 1 114 ? -23.536 22.150 19.671 1.00 48.43 111 ILE A O 1
ATOM 745 N N . PRO A 1 115 ? -21.719 21.792 18.412 1.00 51.70 112 PRO A N 1
ATOM 746 C CA . PRO A 1 115 ? -20.994 22.890 19.064 1.00 48.34 112 PRO A CA 1
ATOM 747 C C . PRO A 1 115 ? -21.657 24.226 18.758 1.00 46.06 112 PRO A C 1
ATOM 748 O O . PRO A 1 115 ? -21.985 24.529 17.609 1.00 44.27 112 PRO A O 1
ATOM 752 N N . GLY A 1 116 ? -21.864 25.021 19.805 1.00 36.17 113 GLY A N 1
ATOM 753 C CA . GLY A 1 116 ? -22.623 26.247 19.700 1.00 37.91 113 GLY A CA 1
ATOM 754 C C . GLY A 1 116 ? -24.084 26.124 20.080 1.00 39.84 113 GLY A C 1
ATOM 755 O O . GLY A 1 116 ? -24.811 27.123 20.011 1.00 30.24 113 GLY A O 1
ATOM 756 N N . ASP A 1 117 ? -24.535 24.937 20.478 1.00 32.47 114 ASP A N 1
ATOM 757 C CA . ASP A 1 117 ? -25.929 24.735 20.844 1.00 28.08 114 ASP A CA 1
ATOM 758 C C . ASP A 1 117 ? -26.163 25.138 22.293 1.00 25.80 114 ASP A C 1
ATOM 759 O O . ASP A 1 117 ? -25.458 24.679 23.198 1.00 29.10 114 ASP A O 1
ATOM 764 N N . VAL A 1 118 ? -27.151 26.000 22.508 1.00 23.41 115 VAL A N 1
ATOM 765 C CA . VAL A 1 118 ? -27.720 26.202 23.835 1.00 20.08 115 VAL A CA 1
ATOM 766 C C . VAL A 1 118 ? -28.724 25.083 24.088 1.00 24.20 115 VAL A C 1
ATOM 767 O O . VAL A 1 118 ? -29.656 24.887 23.302 1.00 24.58 115 VAL A O 1
ATOM 771 N N . ILE A 1 119 ? -28.525 24.338 25.171 1.00 21.99 116 ILE A N 1
ATOM 772 C CA . ILE A 1 119 ? -29.411 23.235 25.524 1.00 16.99 116 ILE A CA 1
ATOM 773 C C . ILE A 1 119 ? -30.446 23.753 26.513 1.00 20.18 116 ILE A C 1
ATOM 774 O O . ILE A 1 119 ? -30.101 24.175 27.622 1.00 17.36 116 ILE A O 1
ATOM 779 N N . ILE A 1 120 ? -31.714 23.725 26.113 1.00 15.15 117 ILE A N 1
ATOM 780 C CA . ILE A 1 120 ? -32.800 24.190 26.973 1.00 11.76 117 ILE A CA 1
ATOM 781 C C . ILE A 1 120 ? -33.716 23.017 27.300 1.00 16.58 117 ILE A C 1
ATOM 782 O O . ILE A 1 120 ? -34.476 22.565 26.432 1.00 14.97 117 ILE A O 1
ATOM 787 N N . PRO A 1 121 ? -33.675 22.492 28.524 1.00 16.75 118 PRO A N 1
ATOM 788 C CA . PRO A 1 121 ? -34.646 21.462 28.914 1.00 17.63 118 PRO A CA 1
ATOM 789 C C . PRO A 1 121 ? -36.065 21.997 28.795 1.00 19.34 118 PRO A C 1
ATOM 790 O O . PRO A 1 121 ? -36.371 23.101 29.252 1.00 15.27 118 PRO A O 1
ATOM 794 N N . LEU A 1 122 ? -36.928 21.210 28.160 1.00 14.21 119 LEU A N 1
ATOM 795 C CA . LEU A 1 122 ? -38.308 21.598 27.899 1.00 18.30 119 LEU A CA 1
ATOM 796 C C . LEU A 1 122 ? -39.241 20.620 28.595 1.00 18.60 119 LEU A C 1
ATOM 797 O O . LEU A 1 122 ? -39.235 19.424 28.285 1.00 19.32 119 LEU A O 1
ATOM 802 N N . SER A 1 123 ? -40.030 21.127 29.535 1.00 19.78 120 SER A N 1
ATOM 803 C CA . SER A 1 123 ? -41.067 20.355 30.202 1.00 23.54 120 SER A CA 1
ATOM 804 C C . SER A 1 123 ? -42.422 20.834 29.711 1.00 29.06 120 SER A C 1
ATOM 805 O O . SER A 1 123 ? -42.718 22.033 29.769 1.00 23.93 120 SER A O 1
ATOM 816 N N . GLN A 1 125 ? -46.833 19.824 29.543 1.00 28.31 122 GLN A N 1
ATOM 817 C CA . GLN A 1 125 ? -47.949 19.027 30.019 1.00 29.02 122 GLN A CA 1
ATOM 818 C C . GLN A 1 125 ? -49.243 19.582 29.444 1.00 32.45 122 GLN A C 1
ATOM 819 O O . GLN A 1 125 ? -49.393 20.793 29.258 1.00 26.37 122 GLN A O 1
ATOM 825 N N . LEU A 1 126 ? -50.177 18.678 29.165 1.00 29.28 123 LEU A N 1
ATOM 826 C CA . LEU A 1 126 ? -51.501 19.072 28.706 1.00 24.76 123 LEU A CA 1
ATOM 827 C C . LEU A 1 126 ? -52.275 19.705 29.855 1.00 22.14 123 LEU A C 1
ATOM 828 O O . LEU A 1 126 ? -52.380 19.123 30.938 1.00 33.07 123 LEU A O 1
ATOM 833 N N . ALA A 1 127 ? -52.799 20.907 29.626 1.00 25.31 124 ALA A N 1
ATOM 834 C CA . ALA A 1 127 ? -53.580 21.588 30.651 1.00 27.28 124 ALA A CA 1
ATOM 835 C C . ALA A 1 127 ? -54.859 20.816 30.944 1.00 34.09 124 ALA A C 1
ATOM 836 O O . ALA A 1 127 ? -55.489 20.262 30.040 1.00 36.65 124 ALA A O 1
ATOM 838 N N . CYS A 1 128 ? -55.242 20.782 32.217 1.00 39.55 125 CYS A N 1
ATOM 839 C CA . CYS A 1 128 ? -56.457 20.097 32.641 1.00 49.19 125 CYS A CA 1
ATOM 840 C C . CYS A 1 128 ? -56.979 20.778 33.902 1.00 49.64 125 CYS A C 1
ATOM 841 O O . CYS A 1 128 ? -56.474 21.828 34.314 1.00 50.87 125 CYS A O 1
ATOM 844 N N . LEU A 1 129 ? -57.992 20.170 34.516 1.00 48.63 126 LEU A N 1
ATOM 845 C CA . LEU A 1 129 ? -58.647 20.714 35.705 1.00 58.88 126 LEU A CA 1
ATOM 846 C C . LEU A 1 129 ? -59.198 22.113 35.442 1.00 60.14 126 LEU A C 1
ATOM 847 O O . LEU A 1 129 ? -60.230 22.272 34.788 1.00 53.91 126 LEU A O 1
ATOM 852 N N . SER A 1 135 ? -46.078 24.055 36.620 1.00 65.22 132 SER A N 1
ATOM 853 C CA . SER A 1 135 ? -46.189 25.272 35.823 1.00 63.53 132 SER A CA 1
ATOM 854 C C . SER A 1 135 ? -45.184 26.360 36.233 1.00 63.95 132 SER A C 1
ATOM 855 O O . SER A 1 135 ? -44.469 26.873 35.370 1.00 50.08 132 SER A O 1
ATOM 858 N N . PRO A 1 136 ? -45.114 26.723 37.518 1.00 58.54 133 PRO A N 1
ATOM 859 C CA . PRO A 1 136 ? -44.243 27.828 37.920 1.00 55.95 133 PRO A CA 1
ATOM 860 C C . PRO A 1 136 ? -42.870 27.353 38.388 1.00 51.91 133 PRO A C 1
ATOM 861 O O . PRO A 1 136 ? -42.674 26.210 38.809 1.00 50.84 133 PRO A O 1
ATOM 865 N N . PHE A 1 137 ? -41.909 28.270 38.302 1.00 38.91 134 PHE A N 1
ATOM 866 C CA . PHE A 1 137 ? -40.547 28.029 38.758 1.00 29.50 134 PHE A CA 1
ATOM 867 C C . PHE A 1 137 ? -40.420 28.398 40.230 1.00 27.53 134 PHE A C 1
ATOM 868 O O . PHE A 1 137 ? -40.832 29.488 40.644 1.00 36.82 134 PHE A O 1
ATOM 876 N N . SER A 1 138 ? -39.838 27.493 41.008 1.00 21.91 135 SER A N 1
ATOM 877 C CA . SER A 1 138 ? -39.575 27.705 42.423 1.00 24.98 135 SER A CA 1
ATOM 878 C C . SER A 1 138 ? -38.077 27.875 42.642 1.00 24.80 135 SER A C 1
ATOM 879 O O . SER A 1 138 ? -37.259 27.553 41.778 1.00 23.40 135 SER A O 1
ATOM 882 N N . ILE A 1 139 ? -37.719 28.388 43.821 1.00 19.47 136 ILE A N 1
ATOM 883 C CA . ILE A 1 139 ? -36.310 28.648 44.100 1.00 22.12 136 ILE A CA 1
ATOM 884 C C . ILE A 1 139 ? -35.531 27.342 44.223 1.00 20.26 136 ILE A C 1
ATOM 885 O O . ILE A 1 139 ? -34.327 27.300 43.934 1.00 21.66 136 ILE A O 1
ATOM 890 N N . SER A 1 140 ? -36.196 26.254 44.623 1.00 16.51 137 SER A N 1
ATOM 891 C CA . SER A 1 140 ? -35.524 24.958 44.666 1.00 20.92 137 SER A CA 1
ATOM 892 C C . SER A 1 140 ? -35.108 24.511 43.270 1.00 19.59 137 SER A C 1
ATOM 893 O O . SER A 1 140 ? -34.032 23.928 43.091 1.00 25.05 137 SER A O 1
ATOM 896 N N . GLU A 1 141 ? -35.948 24.776 42.269 1.00 23.25 138 GLU A N 1
ATOM 897 C CA . GLU A 1 141 ? -35.596 24.431 40.896 1.00 29.38 138 GLU A CA 1
ATOM 898 C C . GLU A 1 141 ? -34.448 25.298 40.389 1.00 21.41 138 GLU A C 1
ATOM 899 O O . GLU A 1 141 ? -33.533 24.799 39.724 1.00 17.44 138 GLU A O 1
ATOM 905 N N . TYR A 1 142 ? -34.478 26.598 40.697 1.00 18.88 139 TYR A N 1
ATOM 906 C CA . TYR A 1 142 ? -33.365 27.468 40.331 1.00 16.21 139 TYR A CA 1
ATOM 907 C C . TYR A 1 142 ? -32.081 27.037 41.027 1.00 17.56 139 TYR A C 1
ATOM 908 O O . TYR A 1 142 ? -31.001 27.058 40.424 1.00 15.53 139 TYR A O 1
ATOM 917 N N . TYR A 1 143 ? -32.181 26.654 42.303 1.00 21.17 140 TYR A N 1
ATOM 918 C CA . TYR A 1 143 ? -31.000 26.278 43.073 1.00 15.88 140 TYR A CA 1
ATOM 919 C C . TYR A 1 143 ? -30.326 25.047 42.483 1.00 21.32 140 TYR A C 1
ATOM 920 O O . TYR A 1 143 ? -29.100 25.010 42.328 1.00 20.58 140 TYR A O 1
ATOM 929 N N . ASP A 1 144 ? -31.115 24.022 42.152 1.00 21.43 141 ASP A N 1
ATOM 930 C CA A ASP A 1 144 ? -30.537 22.811 41.581 0.77 19.74 141 ASP A CA 1
ATOM 931 C CA B ASP A 1 144 ? -30.550 22.806 41.574 0.23 19.85 141 ASP A CA 1
ATOM 932 C C . ASP A 1 144 ? -29.903 23.088 40.224 1.00 22.39 141 ASP A C 1
ATOM 933 O O . ASP A 1 144 ? -28.857 22.516 39.896 1.00 18.96 141 ASP A O 1
ATOM 942 N N . ALA A 1 145 ? -30.512 23.968 39.426 1.00 19.72 142 ALA A N 1
ATOM 943 C CA . ALA A 1 145 ? -29.927 24.313 38.135 1.00 18.25 142 ALA A CA 1
ATOM 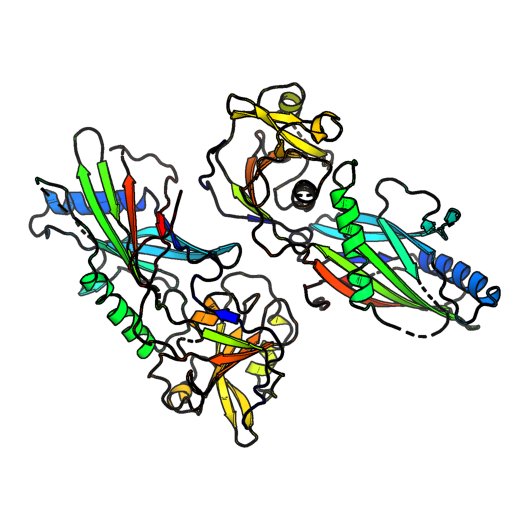944 C C . ALA A 1 145 ? -28.591 25.025 38.309 1.00 19.69 142 ALA A C 1
ATOM 945 O O . ALA A 1 145 ? -27.643 24.772 37.555 1.00 15.83 142 ALA A O 1
ATOM 947 N N . PHE A 1 146 ? -28.491 25.912 39.303 1.00 17.38 143 PHE A N 1
ATOM 948 C CA . PHE A 1 146 ? -27.249 26.651 39.503 1.00 19.58 143 PHE A CA 1
ATOM 949 C C . PHE A 1 146 ? -26.146 25.761 40.061 1.00 18.61 143 PHE A C 1
ATOM 950 O O . PHE A 1 146 ? -24.968 25.957 39.734 1.00 23.47 143 PHE A O 1
ATOM 958 N N . GLN A 1 147 ? -26.499 24.788 40.906 1.00 16.65 144 GLN A N 1
ATOM 959 C CA . GLN A 1 147 ? -25.511 23.812 41.353 1.00 21.69 144 GLN A CA 1
ATOM 960 C C . GLN A 1 147 ? -24.931 23.045 40.172 1.00 22.99 144 GLN A C 1
ATOM 961 O O . GLN A 1 147 ? -23.711 22.857 40.078 1.00 16.77 144 GLN A O 1
ATOM 967 N N . THR A 1 148 ? -25.793 22.603 39.253 1.00 17.63 145 THR A N 1
ATOM 968 C CA . THR A 1 148 ? -25.313 21.947 38.040 1.00 16.15 145 THR A CA 1
ATOM 969 C C . THR A 1 148 ? -24.440 22.887 37.217 1.00 18.48 145 THR A C 1
ATOM 970 O O . THR A 1 148 ? -23.412 22.470 36.668 1.00 16.82 145 THR A O 1
ATOM 974 N N . LEU A 1 149 ? -24.820 24.165 37.136 1.00 17.22 146 LEU A N 1
ATOM 975 C CA . LEU A 1 149 ? -24.031 25.124 36.370 1.00 16.94 146 LEU A CA 1
ATOM 976 C C . LEU A 1 149 ? -22.635 25.287 36.963 1.00 16.30 146 LEU A C 1
ATOM 977 O O . LEU A 1 149 ? -21.635 25.245 36.239 1.00 17.43 146 LEU A O 1
ATOM 982 N N . THR A 1 150 ? -22.545 25.484 38.281 1.00 18.40 147 THR A N 1
ATOM 983 C CA . THR A 1 150 ? -21.237 25.703 38.893 1.00 16.42 147 THR A CA 1
ATOM 984 C C . THR A 1 150 ? -20.402 24.430 38.930 1.00 18.40 147 THR A C 1
ATOM 985 O O . THR A 1 150 ? -19.167 24.505 38.916 1.00 16.10 147 THR A O 1
ATOM 989 N N . LYS A 1 151 ? -21.044 23.261 38.991 1.00 16.67 148 LYS A N 1
ATOM 990 C CA . LYS A 1 151 ? -20.292 22.012 38.939 1.00 17.87 148 LYS A CA 1
ATOM 991 C C . LYS A 1 151 ? -19.599 21.850 37.591 1.00 19.25 148 LYS A C 1
ATOM 992 O O . LYS A 1 151 ? -18.470 21.350 37.521 1.00 17.00 148 LYS A O 1
ATOM 998 N N . ASN A 1 152 ? -20.255 22.279 36.509 1.00 16.39 149 ASN A N 1
ATOM 999 C CA . ASN A 1 152 ? -19.609 22.239 35.203 1.00 17.73 149 ASN A CA 1
ATOM 1000 C C . ASN A 1 152 ? -18.457 23.232 35.128 1.00 17.24 149 ASN A C 1
ATOM 1001 O O . ASN A 1 152 ? -17.408 22.927 34.553 1.00 19.76 149 ASN A O 1
ATOM 1006 N N . LEU A 1 153 ? -18.628 24.423 35.709 1.00 17.25 150 LEU A N 1
ATOM 1007 C CA . LEU A 1 153 ? -17.542 25.400 35.711 1.00 14.59 150 LEU A CA 1
ATOM 1008 C C . LEU A 1 153 ? -16.338 24.902 36.505 1.00 18.82 150 LEU A C 1
ATOM 1009 O O . LEU A 1 153 ? -15.191 25.189 36.141 1.00 20.14 150 LEU A O 1
ATOM 1014 N N . LYS A 1 154 ? -16.575 24.152 37.583 1.00 17.00 151 LYS A N 1
ATOM 1015 C CA . LYS A 1 154 ? -15.467 23.645 38.388 1.00 12.61 151 LYS A CA 1
ATOM 1016 C C . LYS A 1 154 ? -14.725 22.513 37.689 1.00 15.79 151 LYS A C 1
ATOM 1017 O O . LYS A 1 154 ? -13.505 22.381 37.852 1.00 18.17 151 LYS A O 1
ATOM 1023 N N . LEU A 1 155 ? -15.429 21.697 36.905 1.00 12.89 152 LEU A N 1
ATOM 1024 C CA . LEU A 1 155 ? -14.877 20.439 36.421 1.00 18.82 152 LEU A CA 1
ATOM 1025 C C . LEU A 1 155 ? -14.631 20.394 34.919 1.00 22.54 152 LEU A C 1
ATOM 1026 O O . LEU A 1 155 ? -14.003 19.439 34.447 1.00 21.45 152 LEU A O 1
ATOM 1031 N N . SER A 1 156 ? -15.100 21.379 34.158 1.00 17.94 153 SER A N 1
ATOM 1032 C CA . SER A 1 156 ? -14.942 21.339 32.710 1.00 20.60 153 SER A CA 1
ATOM 1033 C C . SER A 1 156 ? -13.473 21.430 32.315 1.00 20.98 153 SER A C 1
ATOM 1034 O O . SER A 1 156 ? -12.682 22.129 32.954 1.00 18.37 153 SER A O 1
ATOM 1037 N N . CYS A 1 157 ? -13.115 20.716 31.248 1.00 17.95 154 CYS A N 1
ATOM 1038 C CA . CYS A 1 157 ? -11.779 20.777 30.667 1.00 23.44 154 CYS A CA 1
ATOM 1039 C C . CYS A 1 157 ? -11.775 21.429 29.289 1.00 26.84 154 CYS A C 1
ATOM 1040 O O . CYS A 1 157 ? -10.746 21.403 28.606 1.00 28.33 154 CYS A O 1
ATOM 1043 N N . ASP A 1 158 ? -12.892 22.013 28.867 1.00 22.27 155 ASP A N 1
ATOM 1044 C CA . ASP A 1 158 ? -13.051 22.532 27.516 1.00 24.23 155 ASP A CA 1
ATOM 1045 C C . ASP A 1 158 ? -12.745 24.024 27.458 1.00 19.66 155 ASP A C 1
ATOM 1046 O O . ASP A 1 158 ? -12.553 24.690 28.477 1.00 19.16 155 ASP A O 1
ATOM 1051 N N . SER A 1 159 ? -12.713 24.544 26.230 1.00 15.42 156 SER A N 1
ATOM 1052 C CA . SER A 1 159 ? -12.504 25.968 26.008 1.00 20.61 156 SER A CA 1
ATOM 1053 C C . SER A 1 159 ? -13.605 26.785 26.672 1.00 17.36 156 SER A C 1
ATOM 1054 O O . SER A 1 159 ? -14.724 26.309 26.879 1.00 20.62 156 SER A O 1
ATOM 1057 N N . VAL A 1 160 ? -13.275 28.036 27.004 1.00 15.07 157 VAL A N 1
ATOM 1058 C CA . VAL A 1 160 ? -14.252 28.936 27.605 1.00 14.04 157 VAL A CA 1
ATOM 1059 C C . VAL A 1 160 ? -15.443 29.087 26.673 1.00 18.77 157 VAL A C 1
ATOM 1060 O O . VAL A 1 160 ? -15.287 29.338 25.471 1.00 15.20 157 VAL A O 1
ATOM 1064 N N . ASP A 1 161 ? -16.645 28.925 27.226 1.00 18.16 158 ASP A N 1
ATOM 1065 C CA . ASP A 1 161 ? -17.886 28.998 26.464 1.00 19.86 158 ASP A CA 1
ATOM 1066 C C . ASP A 1 161 ? -18.871 29.867 27.230 1.00 23.00 158 ASP A C 1
ATOM 1067 O O . ASP A 1 161 ? -19.179 29.582 28.392 1.00 17.52 158 ASP A O 1
ATOM 1072 N N . ILE A 1 162 ? -19.365 30.925 26.578 1.00 16.17 159 ILE A N 1
ATOM 1073 C CA . ILE A 1 162 ? -20.345 31.802 27.212 1.00 18.05 159 ILE A CA 1
ATOM 1074 C C . ILE A 1 162 ? -21.604 31.029 27.579 1.00 18.76 159 ILE A C 1
ATOM 1075 O O . ILE A 1 162 ? -22.286 31.364 28.555 1.00 17.73 159 ILE A O 1
ATOM 1080 N N . LYS A 1 163 ? -21.927 29.976 26.821 1.00 17.79 160 LYS A N 1
ATOM 1081 C CA . LYS A 1 163 ? -23.104 29.168 27.120 1.00 23.61 160 LYS A CA 1
ATOM 1082 C C . LYS A 1 163 ? -23.003 28.474 28.473 1.00 20.47 160 LYS A C 1
ATOM 1083 O O . LYS A 1 163 ? -24.034 28.118 29.053 1.00 17.07 160 LYS A O 1
ATOM 1089 N N . ASP A 1 164 ? -21.789 28.276 28.991 1.00 18.08 161 ASP A N 1
ATOM 1090 C CA . ASP A 1 164 ? -21.622 27.683 30.312 1.00 17.36 161 ASP A CA 1
ATOM 1091 C C . ASP A 1 164 ? -21.967 28.647 31.439 1.00 16.99 161 ASP A C 1
ATOM 1092 O O . ASP A 1 164 ? -21.995 28.227 32.600 1.00 17.21 161 ASP A O 1
ATOM 1105 N N . LEU A 1 166 ? -24.820 30.403 31.780 1.00 11.41 163 LEU A N 1
ATOM 1106 C CA . LEU A 1 166 ? -26.250 30.519 32.035 1.00 17.50 163 LEU A CA 1
ATOM 1107 C C . LEU A 1 166 ? -26.915 29.161 31.870 1.00 18.57 163 LEU A C 1
ATOM 1108 O O . LEU A 1 166 ? -26.474 28.328 31.073 1.00 15.77 163 LEU A O 1
ATOM 1113 N N . SER A 1 167 ? -27.975 28.944 32.646 1.00 12.35 164 SER A N 1
ATOM 1114 C CA . SER A 1 167 ? -28.784 27.734 32.557 1.00 18.31 164 SER A CA 1
ATOM 1115 C C . SER A 1 167 ? -30.230 28.151 32.344 1.00 16.69 164 SER A C 1
ATOM 1116 O O . SER A 1 167 ? -30.823 28.807 33.206 1.00 14.51 164 SER A O 1
ATOM 1119 N N . LEU A 1 168 ? -30.789 27.770 31.201 1.00 17.60 165 LEU A N 1
ATOM 1120 C CA . LEU A 1 168 ? -32.102 28.218 30.762 1.00 19.01 165 LEU A CA 1
ATOM 1121 C C . LEU A 1 168 ? -33.033 27.021 30.641 1.00 17.14 165 LEU A C 1
ATOM 1122 O O . LEU A 1 168 ? -32.645 25.984 30.095 1.00 19.01 165 LEU A O 1
ATOM 1127 N N . LYS A 1 169 ? -34.255 27.165 31.154 1.00 18.20 166 LYS A N 1
ATOM 1128 C CA . LYS A 1 169 ? -35.259 26.110 31.105 1.00 21.58 166 LYS A CA 1
ATOM 1129 C C . LYS A 1 169 ? -36.589 26.713 30.677 1.00 21.56 166 LYS A C 1
ATOM 1130 O O . LYS A 1 169 ? -36.830 27.910 30.850 1.00 21.12 166 LYS A O 1
ATOM 1136 N N . ILE A 1 170 ? -37.456 25.871 30.115 1.00 18.44 167 ILE A N 1
ATOM 1137 C CA . ILE A 1 170 ? -38.772 26.302 29.654 1.00 19.45 167 ILE A CA 1
ATOM 1138 C C . ILE A 1 170 ? -39.822 25.310 30.137 1.00 20.28 167 ILE A C 1
ATOM 1139 O O . ILE A 1 170 ? -39.646 24.095 30.003 1.00 17.15 167 ILE A O 1
ATOM 1144 N N . HIS A 1 171 ? -40.905 25.833 30.709 1.00 20.12 168 HIS A N 1
ATOM 1145 C CA . HIS A 1 171 ? -42.108 25.068 31.018 1.00 24.56 168 HIS A CA 1
ATOM 1146 C C . HIS A 1 171 ? -43.215 25.503 30.068 1.00 25.02 168 HIS A C 1
ATOM 1147 O O . HIS A 1 171 ? -43.486 26.703 29.934 1.00 18.07 168 HIS A O 1
ATOM 1154 N N . ALA A 1 172 ? -43.853 24.537 29.411 1.00 18.53 169 ALA A N 1
ATOM 1155 C CA . ALA A 1 172 ? -44.916 24.825 28.455 1.00 21.41 169 ALA A CA 1
ATOM 1156 C C . ALA A 1 172 ? -46.164 24.049 28.842 1.00 21.88 169 ALA A C 1
ATOM 1157 O O . ALA A 1 172 ? -46.132 22.820 28.933 1.00 22.72 169 ALA A O 1
ATOM 1159 N N . THR A 1 173 ? -47.259 24.758 29.072 1.00 21.11 170 THR A N 1
ATOM 1160 C CA . THR A 1 173 ? -48.559 24.135 29.287 1.00 20.12 170 THR A CA 1
ATOM 1161 C C . THR A 1 173 ? -49.408 24.386 28.049 1.00 19.25 170 THR A C 1
ATOM 1162 O O . THR A 1 173 ? -49.581 25.539 27.637 1.00 24.72 170 THR A O 1
ATOM 1166 N N . TYR A 1 174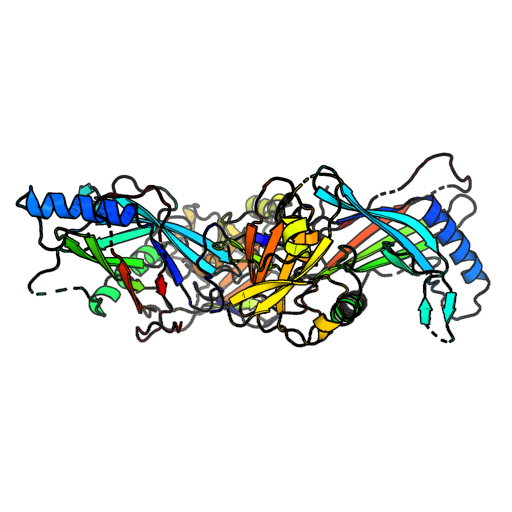 ? -49.912 23.315 27.442 1.00 20.32 171 TYR A N 1
ATOM 1167 C CA . TYR A 1 174 ? -50.632 23.423 26.183 1.00 22.31 171 TYR A CA 1
ATOM 1168 C C . TYR A 1 174 ? -52.028 22.826 26.301 1.00 28.98 171 TYR A C 1
ATOM 1169 O O . TYR A 1 174 ? -52.325 22.041 27.207 1.00 25.44 171 TYR A O 1
ATOM 1178 N N . TYR A 1 175 ? -52.883 23.217 25.360 1.00 24.99 172 TYR A N 1
ATOM 1179 C CA . TYR A 1 175 ? -54.242 22.707 25.280 1.00 26.38 172 TYR A CA 1
ATOM 1180 C C . TYR A 1 175 ? -54.668 22.693 23.821 1.00 25.96 172 TYR A C 1
ATOM 1181 O O . TYR A 1 175 ? -54.339 23.609 23.062 1.00 27.59 172 TYR A O 1
ATOM 1190 N N . VAL A 1 176 ? -55.389 21.644 23.433 1.00 25.78 173 VAL A N 1
ATOM 1191 C CA . VAL A 1 176 ? -55.918 21.500 22.083 1.00 28.70 173 VAL A CA 1
ATOM 1192 C C . VAL A 1 176 ? -57.433 21.409 22.174 1.00 30.14 173 VAL A C 1
ATOM 1193 O O . VAL A 1 176 ? -57.966 20.589 22.930 1.00 33.50 173 VAL A O 1
ATOM 1197 N N . ASP A 1 177 ? -58.122 22.263 21.419 1.00 33.71 174 ASP A N 1
ATOM 1198 C CA . ASP A 1 177 ? -59.557 22.124 21.217 1.00 36.98 174 ASP A CA 1
ATOM 1199 C C . ASP A 1 177 ? -59.843 22.107 19.722 1.00 39.74 174 ASP A C 1
ATOM 1200 O O . ASP A 1 177 ? -58.915 22.000 18.916 1.00 32.62 174 ASP A O 1
ATOM 1205 N N . SER A 1 178 ? -61.116 22.221 19.339 1.00 38.16 175 SER A N 1
ATOM 1206 C CA . SER A 1 178 ? -61.46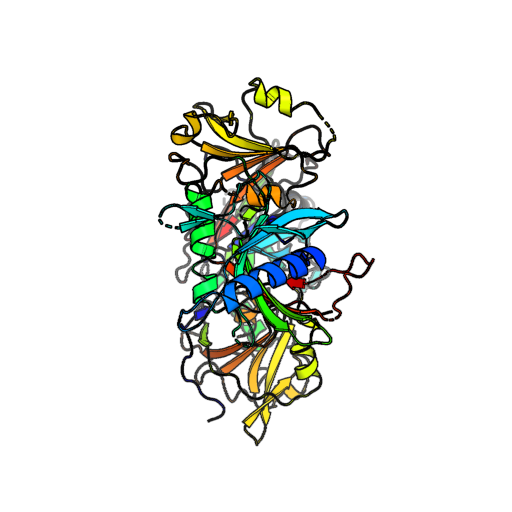7 22.125 17.925 1.00 43.85 175 SER A CA 1
ATOM 1207 C C . SER A 1 178 ? -60.911 23.291 17.116 1.00 34.71 175 SER A C 1
ATOM 1208 O O . SER A 1 178 ? -60.682 23.151 15.910 1.00 38.77 175 SER A O 1
ATOM 1211 N N . ASP A 1 179 ? -60.677 24.437 17.756 1.00 35.60 176 ASP A N 1
ATOM 1212 C CA . ASP A 1 179 ? -60.328 25.658 17.039 1.00 32.27 176 ASP A CA 1
ATOM 1213 C C . ASP A 1 179 ? -58.827 25.890 16.934 1.00 37.42 176 ASP A C 1
ATOM 1214 O O . ASP A 1 179 ? -58.332 26.243 15.858 1.00 34.71 176 ASP A O 1
ATOM 1219 N N . GLU A 1 180 ? -58.089 25.717 18.026 1.00 34.57 177 GLU A N 1
ATOM 1220 C CA . GLU A 1 180 ? -56.723 26.210 18.075 1.00 31.10 177 GLU A CA 1
ATOM 1221 C C . GLU A 1 180 ? -55.899 25.378 19.044 1.00 27.87 177 GLU A C 1
ATOM 1222 O O . GLU A 1 180 ? -56.425 24.602 19.846 1.00 28.09 177 GLU A O 1
ATOM 1228 N N . ILE A 1 181 ? -54.587 25.566 18.956 1.00 21.91 178 ILE A N 1
ATOM 1229 C CA . ILE A 1 181 ? -53.640 25.088 19.952 1.00 24.47 178 ILE A CA 1
ATOM 1230 C C . ILE A 1 181 ? -53.187 26.294 20.762 1.00 22.10 178 ILE A C 1
ATOM 1231 O O . ILE A 1 181 ? -52.735 27.295 20.193 1.00 24.74 178 ILE A O 1
ATOM 1236 N N . SER A 1 182 ? -53.332 26.219 22.081 1.00 19.62 179 SER A N 1
ATOM 1237 C CA . SER A 1 182 ? -52.899 27.281 22.976 1.00 25.15 179 SER A CA 1
ATOM 1238 C C . SER A 1 182 ? -51.761 26.771 23.848 1.00 20.63 179 SER A C 1
ATOM 1239 O O . SER A 1 182 ? -51.801 25.638 24.332 1.00 25.39 179 SER A O 1
ATOM 1242 N N . ILE A 1 183 ? -50.740 27.605 24.037 1.00 21.62 180 ILE A N 1
ATOM 1243 C CA . ILE A 1 183 ? -49.565 27.235 24.822 1.00 18.76 180 ILE A CA 1
ATOM 1244 C C . ILE A 1 183 ? -49.197 28.393 25.738 1.00 19.29 180 ILE A C 1
ATOM 1245 O O . ILE A 1 183 ? -49.083 29.537 25.286 1.00 21.25 180 ILE A O 1
ATOM 1250 N N . ASN A 1 184 ? -49.000 28.099 27.021 1.00 20.42 181 ASN A N 1
ATOM 1251 C CA . ASN A 1 184 ? -48.399 29.041 27.957 1.00 17.57 181 ASN A CA 1
ATOM 1252 C C . ASN A 1 184 ? -46.928 28.672 28.108 1.00 21.39 181 ASN A C 1
ATOM 1253 O O . ASN A 1 184 ? -46.600 27.599 28.625 1.00 18.54 181 ASN A O 1
ATOM 1258 N N . VAL A 1 185 ? -46.047 29.556 27.652 1.00 15.37 182 VAL A N 1
ATOM 1259 C CA . VAL A 1 185 ? -44.610 29.315 27.667 1.00 19.24 182 VAL A CA 1
ATOM 1260 C C . VAL A 1 185 ? -44.004 30.137 28.795 1.00 21.28 182 VAL A C 1
ATOM 1261 O O . VAL A 1 185 ? -44.094 31.369 28.792 1.00 21.25 182 VAL A O 1
ATOM 1265 N N . THR A 1 186 ? -43.402 29.458 29.767 1.00 16.51 183 THR A N 1
ATOM 1266 C CA . THR A 1 186 ? -42.665 30.101 30.848 1.00 22.48 183 THR A CA 1
ATOM 1267 C C . THR A 1 186 ? -41.194 29.730 30.723 1.00 19.56 183 THR A C 1
ATOM 1268 O O . THR A 1 186 ? -40.861 28.553 30.549 1.00 20.08 183 THR A O 1
ATOM 1272 N N . SER A 1 187 ? -40.319 30.730 30.810 1.00 17.86 184 SER A N 1
ATOM 1273 C CA A SER A 1 187 ? -38.882 30.534 30.678 0.46 21.04 184 SER A CA 1
ATOM 1274 C CA B SER A 1 187 ? -38.881 30.539 30.675 0.54 21.05 184 SER A CA 1
ATOM 1275 C C . SER A 1 187 ? -38.180 31.042 31.928 1.00 20.06 184 SER A C 1
ATOM 1276 O O . SER A 1 187 ? -38.457 32.151 32.395 1.00 17.42 184 SER A O 1
ATOM 1281 N N . GLY A 1 188 ? -37.272 30.233 32.460 1.00 21.88 185 GLY A N 1
ATOM 1282 C CA . GLY A 1 188 ? -36.497 30.618 33.622 1.00 19.64 185 GLY A CA 1
ATOM 1283 C C . GLY A 1 188 ? -35.017 30.432 33.365 1.00 18.22 185 GLY A C 1
ATOM 1284 O O . GLY A 1 188 ? -34.599 29.534 32.633 1.00 16.69 185 GLY A O 1
ATOM 1285 N N . VAL A 1 189 ? -34.221 31.304 33.982 1.00 18.46 186 VAL A N 1
ATOM 1286 C CA . VAL A 1 189 ? -32.776 31.312 33.791 1.00 18.68 186 VAL A CA 1
ATOM 1287 C C . VAL A 1 189 ? -32.094 31.544 35.134 1.00 15.50 186 VAL A C 1
ATOM 1288 O O . VAL A 1 189 ? -32.647 32.185 36.032 1.00 15.66 186 VAL A O 1
ATOM 1292 N N . VAL A 1 190 ? -30.890 30.995 35.274 1.00 14.36 187 VAL A N 1
ATOM 1293 C CA . VAL A 1 190 ? -30.007 31.297 36.393 1.00 16.38 187 VAL A CA 1
ATOM 1294 C C . VAL A 1 190 ? -28.645 31.682 35.834 1.00 21.77 187 VAL A C 1
ATOM 1295 O O . VAL A 1 190 ? -28.145 31.050 34.897 1.00 16.36 187 VAL A O 1
ATOM 1299 N N . VAL A 1 191 ? -28.064 32.740 36.387 1.00 20.98 188 VAL A N 1
ATOM 1300 C CA A VAL A 1 191 ? -26.746 33.226 35.982 0.55 18.93 188 VAL A CA 1
ATOM 1301 C CA B VAL A 1 191 ? -26.735 33.188 35.984 0.45 18.93 188 VAL A CA 1
ATOM 1302 C C . VAL A 1 191 ? -25.940 33.513 37.243 1.00 21.00 188 VAL A C 1
ATOM 1303 O O . VAL A 1 191 ? -26.498 34.049 38.212 1.00 22.55 188 VAL A O 1
ATOM 1310 N N . PRO A 1 192 ? -24.651 33.173 37.292 1.00 20.19 189 PRO A N 1
ATOM 1311 C CA . PRO A 1 192 ? -23.840 33.576 38.444 1.00 19.47 189 PRO A CA 1
ATOM 1312 C C . PRO A 1 192 ? -23.836 35.089 38.575 1.00 21.99 189 PRO A C 1
ATOM 1313 O O . PRO A 1 192 ? -23.741 35.818 37.584 1.00 23.22 189 PRO A O 1
ATOM 1317 N N . SER A 1 193 ? -23.968 35.562 39.809 1.00 19.66 190 SER A N 1
ATOM 1318 C CA . SER A 1 193 ? -24.058 36.992 40.053 1.00 21.82 190 SER A CA 1
ATOM 1319 C C . SER A 1 193 ? -22.701 37.661 40.219 1.00 18.16 190 SER A C 1
ATOM 1320 O O . SER A 1 193 ? -22.632 38.888 40.157 1.00 23.03 190 SER A O 1
ATOM 1323 N N . ALA A 1 194 ? -21.629 36.892 40.396 1.00 20.40 191 ALA A N 1
ATOM 1324 C CA . ALA A 1 194 ? -20.325 37.454 40.737 1.00 24.24 191 ALA A CA 1
ATOM 1325 C C . ALA A 1 194 ? -19.919 38.582 39.794 1.00 22.77 191 ALA A C 1
ATOM 1326 O O . ALA A 1 194 ? -19.921 38.423 38.570 1.00 23.26 191 ALA A O 1
ATOM 1328 N N . LEU A 1 195 ? -19.579 39.731 40.378 1.00 22.80 192 LEU A N 1
ATOM 1329 C CA . LEU A 1 195 ? -19.001 40.846 39.640 1.00 24.27 192 LEU A CA 1
ATOM 1330 C C . LEU A 1 195 ? -17.481 40.747 39.671 1.00 20.67 192 LEU A C 1
ATOM 1331 O O . LEU A 1 195 ? -16.887 40.564 40.738 1.00 27.01 192 LEU A O 1
ATOM 1336 N N . ILE A 1 196 ? -16.856 40.876 38.506 1.00 21.31 193 ILE A N 1
ATOM 1337 C CA . ILE A 1 196 ? -15.402 40.935 38.411 1.00 18.13 193 ILE A CA 1
ATOM 1338 C C . ILE A 1 196 ? -14.985 42.400 38.408 1.00 19.69 193 ILE A C 1
ATOM 1339 O O . ILE A 1 196 ? -15.392 43.167 37.529 1.00 19.11 193 ILE A O 1
ATOM 1344 N N . THR A 1 197 ? -14.188 42.792 39.400 1.00 15.92 194 THR A N 1
ATOM 1345 C CA . THR A 1 197 ? -13.589 44.120 39.420 1.00 18.42 194 THR A CA 1
ATOM 1346 C C . THR A 1 197 ? -12.325 44.114 38.568 1.00 19.13 194 THR A C 1
ATOM 1347 O O . THR A 1 197 ? -11.440 43.278 38.769 1.00 17.30 194 THR A O 1
ATOM 1351 N N . ALA A 1 198 ? -12.238 45.043 37.617 1.00 17.78 195 ALA A N 1
ATOM 1352 C CA . ALA A 1 198 ? -11.115 45.104 36.691 1.00 15.44 195 ALA A CA 1
ATOM 1353 C C . ALA A 1 198 ? -10.472 46.482 36.747 1.00 18.28 195 ALA A C 1
ATOM 1354 O O . ALA A 1 198 ? -11.163 47.499 36.637 1.00 18.91 195 ALA A O 1
ATOM 1356 N N . VAL A 1 199 ? -9.152 46.505 36.893 1.00 15.97 196 VAL A N 1
ATOM 1357 C CA . VAL A 1 199 ? -8.382 47.731 37.059 1.00 16.92 196 VAL A CA 1
ATOM 1358 C C . VAL A 1 199 ? -7.329 47.782 35.957 1.00 17.17 196 VAL A C 1
ATOM 1359 O O . VAL A 1 199 ? -6.538 46.847 35.833 1.00 17.62 196 VAL A O 1
ATOM 1363 N N . PRO A 1 200 ? -7.273 48.842 35.153 1.00 16.29 197 PRO A N 1
ATOM 1364 C CA . PRO A 1 200 ? -6.193 48.953 34.165 1.00 14.77 197 PRO A CA 1
ATOM 1365 C C . PRO A 1 200 ? -4.856 49.175 34.856 1.00 18.12 197 PRO A C 1
ATOM 1366 O O . PRO A 1 200 ? -4.748 49.969 35.794 1.00 20.35 197 PRO A O 1
ATOM 1370 N N . ILE A 1 201 ? -3.831 48.459 34.390 1.00 14.31 198 ILE A N 1
ATOM 1371 C CA . ILE A 1 201 ? -2.499 48.523 34.978 1.00 18.53 198 ILE A CA 1
ATOM 1372 C C . ILE A 1 201 ? -1.468 48.737 33.874 1.00 19.58 198 ILE A C 1
ATOM 1373 O O . ILE A 1 201 ? -1.763 48.633 32.683 1.00 17.99 198 ILE A O 1
ATOM 1378 N N . LEU A 1 202 ? -0.240 49.036 34.298 1.00 20.75 199 LEU A N 1
ATOM 1379 C CA . LEU A 1 202 ? 0.859 49.241 33.368 1.00 21.64 199 LEU A CA 1
ATOM 1380 C C . LEU A 1 202 ? 1.225 47.930 32.670 1.00 23.81 199 LEU A C 1
ATOM 1381 O O . LEU A 1 202 ? 1.025 46.847 33.225 1.00 23.99 199 LEU A O 1
ATOM 1386 N N . PRO A 1 203 ? 1.763 48.004 31.451 1.00 26.71 200 PRO A N 1
ATOM 1387 C CA . PRO A 1 203 ? 2.083 46.775 30.715 1.00 26.90 200 PRO A CA 1
ATOM 1388 C C . PRO A 1 203 ? 3.156 45.956 31.416 1.00 23.25 200 PRO A C 1
ATOM 1389 O O . PRO A 1 203 ? 4.050 46.491 32.074 1.00 19.36 200 PRO A O 1
ATOM 1393 N N . VAL A 1 204 ? 3.053 44.638 31.264 1.00 24.23 201 VAL A N 1
ATOM 1394 C CA . VAL A 1 204 ? 3.970 43.685 31.875 1.00 22.42 201 VAL A CA 1
ATOM 1395 C C . VAL A 1 204 ? 4.684 42.921 30.768 1.00 25.07 201 VAL A C 1
ATOM 1396 O O . VAL A 1 204 ? 4.089 42.611 29.731 1.00 21.77 201 VAL A O 1
ATOM 1400 N N . SER A 1 205 ? 5.962 42.629 30.991 1.00 21.83 202 SER A N 1
ATOM 1401 C CA . SER A 1 205 ? 6.770 41.932 29.999 1.00 25.53 202 SER A CA 1
ATOM 1402 C C . SER A 1 205 ? 6.246 40.520 29.757 1.00 21.41 202 SER A C 1
ATOM 1403 O O . SER A 1 205 ? 5.937 39.781 30.696 1.00 20.87 202 SER A O 1
ATOM 1406 N N . ILE A 1 206 ? 6.159 40.144 28.484 1.00 18.31 203 ILE A N 1
ATOM 1407 C CA . ILE A 1 206 ? 5.720 38.818 28.070 1.00 16.27 203 ILE A CA 1
ATOM 1408 C C . ILE A 1 206 ? 6.870 38.141 27.338 1.00 18.78 203 ILE A C 1
ATOM 1409 O O . ILE A 1 206 ? 7.458 38.729 26.422 1.00 20.77 203 ILE A O 1
ATOM 1414 N N . VAL A 1 207 ? 7.187 36.915 27.742 1.00 15.09 204 VAL A N 1
ATOM 1415 C CA . VAL A 1 207 ? 8.204 36.130 27.032 1.00 13.81 204 VAL A CA 1
ATOM 1416 C C . VAL A 1 207 ? 7.771 35.951 25.581 1.00 19.53 204 VAL A C 1
ATOM 1417 O O . VAL A 1 207 ? 6.640 35.490 25.324 1.00 19.02 204 VAL A O 1
ATOM 1421 N N . PRO A 1 208 ? 8.608 36.294 24.599 1.00 16.09 205 PRO A N 1
ATOM 1422 C CA . PRO A 1 208 ? 8.176 36.282 23.188 1.00 15.94 205 PRO A CA 1
ATOM 1423 C C . PRO A 1 208 ? 8.159 34.883 22.577 1.00 17.58 205 PRO A C 1
ATOM 1424 O O . PRO A 1 208 ? 8.852 34.589 21.599 1.00 17.56 205 PRO A O 1
ATOM 1428 N N . THR A 1 209 ? 7.340 34.004 23.149 1.00 17.21 206 THR A N 1
ATOM 1429 C CA . THR A 1 209 ? 7.116 32.694 22.556 1.00 21.09 206 THR A CA 1
ATOM 1430 C C . THR A 1 209 ? 6.289 32.833 21.276 1.00 18.24 206 THR A C 1
ATOM 1431 O O . THR A 1 209 ? 5.811 33.915 20.920 1.00 16.32 206 THR A O 1
ATOM 1435 N N . ALA A 1 210 ? 6.112 31.708 20.579 1.00 14.73 207 ALA A N 1
ATOM 1436 C CA . ALA A 1 210 ? 5.389 31.731 19.310 1.00 24.06 207 ALA A CA 1
ATOM 1437 C C . ALA A 1 210 ? 3.942 32.174 19.501 1.00 17.93 207 ALA A C 1
ATOM 1438 O O . ALA A 1 210 ? 3.397 32.911 18.672 1.00 20.45 207 ALA A O 1
ATOM 1440 N N . LEU A 1 211 ? 3.305 31.739 20.590 1.00 18.85 208 LEU A N 1
ATOM 1441 C CA . LEU A 1 211 ? 1.932 32.155 20.860 1.00 15.15 208 LEU A CA 1
ATOM 1442 C C . LEU A 1 211 ? 1.855 33.652 21.139 1.00 17.86 208 LEU A C 1
ATOM 1443 O O . LEU A 1 211 ? 0.974 34.343 20.614 1.00 16.29 208 LEU A O 1
ATOM 1448 N N . ALA A 1 212 ? 2.769 34.169 21.964 1.00 12.69 209 ALA A N 1
ATOM 1449 C CA . ALA A 1 212 ? 2.796 35.602 22.242 1.00 15.57 209 ALA A CA 1
ATOM 1450 C C . ALA A 1 212 ? 3.052 36.415 20.980 1.00 16.58 209 ALA A C 1
ATOM 1451 O O . ALA A 1 212 ? 2.498 37.509 20.820 1.00 15.65 209 ALA A O 1
ATOM 1453 N N . ARG A 1 213 ? 3.879 35.896 20.070 1.00 16.31 210 ARG A N 1
ATOM 1454 C CA . ARG A 1 213 ? 4.189 36.634 18.848 1.00 21.73 210 ARG A CA 1
ATOM 1455 C C . ARG A 1 213 ? 3.008 36.644 17.885 1.00 18.06 210 ARG A C 1
ATOM 1456 O O . ARG A 1 213 ? 2.778 37.639 17.186 1.00 23.08 210 ARG A O 1
ATOM 1464 N N . SER A 1 214 ? 2.246 35.549 17.831 1.00 20.47 211 SER A N 1
ATOM 1465 C CA . SER A 1 214 ? 1.099 35.505 16.929 1.00 23.20 211 SER A CA 1
ATOM 1466 C C . SER A 1 214 ? -0.059 36.348 17.449 1.00 20.35 211 SER A C 1
ATOM 1467 O O . SER A 1 214 ? -0.851 36.866 16.653 1.00 25.81 211 SER A O 1
ATOM 1470 N N . LEU A 1 215 ? -0.175 36.500 18.771 1.00 20.38 212 LEU A N 1
ATOM 1471 C CA . LEU A 1 215 ? -1.251 37.312 19.332 1.00 18.59 212 LEU A CA 1
ATOM 1472 C C . LEU A 1 215 ? -0.988 38.798 19.131 1.00 26.00 212 LEU A C 1
ATOM 1473 O O . LEU A 1 215 ? -1.914 39.564 18.843 1.00 26.48 212 LEU A O 1
ATOM 1478 N N . SER A 1 216 ? 0.259 39.228 19.289 1.00 23.22 213 SER A N 1
ATOM 1479 C CA . SER A 1 216 ? 0.613 40.617 19.037 1.00 26.56 213 SER A CA 1
ATOM 1480 C C . SER A 1 216 ? 0.858 40.903 17.563 1.00 29.73 213 SER A C 1
ATOM 1481 O O . SER A 1 216 ? 1.085 42.063 17.207 1.00 32.28 213 SER A O 1
ATOM 1484 N N . GLY A 1 217 ? 0.811 39.881 16.705 1.00 28.04 214 GLY A N 1
ATOM 1485 C CA . GLY A 1 217 ? 1.063 40.061 15.303 1.00 26.40 214 GLY A CA 1
ATOM 1486 C C . GLY A 1 217 ? -0.109 40.706 14.583 1.00 33.43 214 GLY A C 1
ATOM 1487 O O . GLY A 1 217 ? -1.168 40.970 15.170 1.00 37.18 214 GLY A O 1
ATOM 1488 N N . PRO A 1 218 ? 0.074 40.957 13.283 1.00 40.78 215 PRO A N 1
ATOM 1489 C CA . PRO A 1 218 ? -0.949 41.699 12.527 1.00 43.60 215 PRO A CA 1
ATOM 1490 C C . PRO A 1 218 ? -2.269 40.965 12.376 1.00 40.91 215 PRO A C 1
ATOM 1491 O O . PRO A 1 218 ? -3.289 41.618 12.130 1.00 44.72 215 PRO A O 1
ATOM 1495 N N . LEU A 1 219 ? -2.295 39.638 12.524 1.00 42.48 216 LEU A N 1
ATOM 1496 C CA . LEU A 1 219 ? -3.528 38.899 12.275 1.00 39.04 216 LEU A CA 1
ATOM 1497 C C . LEU A 1 219 ? -4.556 39.060 13.388 1.00 44.80 216 LEU A C 1
ATOM 1498 O O . LEU A 1 219 ? -5.734 38.759 13.168 1.00 44.45 216 LEU A O 1
ATOM 1503 N N . HIS A 1 220 ? -4.152 39.527 14.571 1.00 38.31 217 HIS A N 1
ATOM 1504 C CA . HIS A 1 220 ? -5.141 39.719 15.626 1.00 39.96 217 HIS A CA 1
ATOM 1505 C C . HIS A 1 220 ? -6.034 40.927 15.381 1.00 38.24 217 HIS A C 1
ATOM 1506 O O . HIS A 1 220 ? -6.943 41.177 16.180 1.00 39.78 217 HIS A O 1
ATOM 1513 N N . LEU A 1 221 ? -5.806 41.666 14.300 1.00 37.78 218 LEU A N 1
ATOM 1514 C CA . LEU A 1 221 ? -6.632 42.809 13.923 1.00 45.24 218 LEU A CA 1
ATOM 1515 C C . LEU A 1 221 ? -7.650 42.339 12.888 1.00 48.12 218 LEU A C 1
ATOM 1516 O O . LEU A 1 221 ? -7.344 42.234 11.698 1.00 42.99 218 LEU A O 1
ATOM 1521 N N . SER A 1 222 ? -8.863 42.049 13.348 1.00 46.72 219 SER A N 1
ATOM 1522 C CA . SER A 1 222 ? -9.959 41.671 12.466 1.00 56.52 219 SER A CA 1
ATOM 1523 C C . SER A 1 222 ? -11.225 42.423 12.860 1.00 55.20 219 SER A C 1
ATOM 1524 O O . SER A 1 222 ? -11.173 43.399 13.614 1.00 48.84 219 SER A O 1
ATOM 1527 N N . ASN A 1 223 ? -12.370 41.989 12.328 1.00 69.23 220 ASN A N 1
ATOM 1528 C CA . ASN A 1 223 ? -13.648 42.593 12.689 1.00 72.15 220 ASN A CA 1
ATOM 1529 C C . ASN A 1 223 ? -14.779 41.571 12.656 1.00 74.97 220 ASN A C 1
ATOM 1530 O O . ASN A 1 223 ? -15.922 41.924 12.345 1.00 73.67 220 ASN A O 1
ATOM 1535 N N . PHE A 1 224 ? -14.487 40.313 12.967 1.00 72.11 221 PHE A N 1
ATOM 1536 C CA . PHE A 1 224 ? -15.488 39.258 12.926 1.00 80.70 221 PHE A CA 1
ATOM 1537 C C . PHE A 1 224 ? -16.083 39.020 14.310 1.00 84.87 221 PHE A C 1
ATOM 1538 O O . PHE A 1 224 ? -15.420 39.199 15.335 1.00 79.38 221 PHE A O 1
ATOM 1546 N N . GLN A 1 225 ? -17.348 38.614 14.325 1.00 90.15 222 GLN A N 1
ATOM 1547 C CA . GLN A 1 225 ? -18.049 38.319 15.564 1.00 88.69 222 GLN A CA 1
ATOM 1548 C C . GLN A 1 225 ? -17.817 36.870 15.971 1.00 84.25 222 GLN A C 1
ATOM 1549 O O . GLN A 1 225 ? -17.673 35.983 15.125 1.00 84.84 222 GLN A O 1
ATOM 1555 N N . ASP A 1 226 ? -17.776 36.642 17.284 1.00 76.54 223 ASP A N 1
ATOM 1556 C CA . ASP A 1 226 ? -17.647 35.299 17.852 1.00 72.25 223 ASP A CA 1
ATOM 1557 C C . ASP A 1 226 ? -16.368 34.610 17.385 1.00 65.85 223 ASP A C 1
ATOM 1558 O O . ASP A 1 226 ? -16.349 33.405 17.122 1.00 70.14 223 ASP A O 1
ATOM 1563 N N . THR A 1 227 ? -15.289 35.381 17.274 1.00 63.37 224 THR A N 1
ATOM 1564 C CA . THR A 1 227 ? -13.955 34.842 17.039 1.00 54.82 224 THR A CA 1
ATOM 1565 C C . THR A 1 227 ? -13.098 34.965 18.292 1.00 41.41 224 THR A C 1
ATOM 1566 O O . THR A 1 227 ? -11.911 35.288 18.225 1.00 45.63 224 THR A O 1
ATOM 1570 N N . GLN A 1 228 ? -13.698 34.716 19.450 1.00 31.87 225 GLN A N 1
ATOM 1571 C CA . GLN A 1 228 ? -12.970 34.803 20.703 1.00 28.61 225 GLN A CA 1
ATOM 1572 C C . GLN A 1 228 ? -12.174 33.531 20.951 1.00 20.29 225 GLN A C 1
ATOM 1573 O O . GLN A 1 228 ? -12.624 32.423 20.646 1.00 18.65 225 GLN A O 1
ATOM 1579 N N . LYS A 1 229 ? -10.973 33.700 21.492 1.00 22.47 226 LYS A N 1
ATOM 1580 C CA . LYS A 1 229 ? -10.219 32.596 22.058 1.00 19.86 226 LYS A CA 1
ATOM 1581 C C . LYS A 1 229 ? -9.507 33.105 23.300 1.00 15.60 226 LYS A C 1
ATOM 1582 O O . LYS A 1 229 ? -9.301 34.310 23.474 1.00 13.04 226 LYS A O 1
ATOM 1588 N N . SER A 1 230 ? -9.158 32.175 24.184 1.00 14.45 227 SER A N 1
ATOM 1589 C CA . SER A 1 230 ? -8.538 32.552 25.441 1.00 12.98 227 SER A CA 1
ATOM 1590 C C . SER A 1 230 ? -7.586 31.454 25.880 1.00 14.28 227 SER A C 1
ATOM 1591 O O . SER A 1 230 ? -7.622 30.327 25.377 1.00 12.20 227 SER A O 1
ATOM 1594 N N . GLY A 1 231 ? -6.728 31.806 26.826 1.00 12.01 228 GLY A N 1
ATOM 1595 C CA . GLY A 1 231 ? -5.805 30.866 27.416 1.00 14.32 228 GLY A CA 1
ATOM 1596 C C . GLY A 1 231 ? -5.428 31.317 28.806 1.00 14.90 228 GLY A C 1
ATOM 1597 O O . GLY A 1 231 ? -6.157 32.092 29.433 1.00 11.45 228 GLY A O 1
ATOM 1598 N N . TYR A 1 232 ? -4.285 30.858 29.295 1.00 11.00 229 TYR A N 1
ATOM 1599 C CA . TYR A 1 232 ? -3.884 31.144 30.660 1.00 12.58 229 TYR A CA 1
ATOM 1600 C C . TYR A 1 232 ? -2.465 31.694 30.670 1.00 12.33 229 TYR A C 1
ATOM 1601 O O . TYR A 1 232 ? -1.708 31.543 29.706 1.00 12.08 229 TYR A O 1
ATOM 1610 N N . VAL A 1 233 ? -2.128 32.369 31.765 1.00 13.25 230 VAL A N 1
ATOM 1611 C CA . VAL A 1 233 ? -0.865 33.084 31.897 1.00 13.29 230 VAL A CA 1
ATOM 1612 C C . VAL A 1 233 ? -0.064 32.434 33.013 1.00 10.57 230 VAL A C 1
ATOM 1613 O O . VAL A 1 233 ? -0.521 32.368 34.161 1.00 10.69 230 VAL A O 1
ATOM 1617 N N . ALA A 1 234 ? 1.127 31.959 32.675 1.00 15.53 231 ALA A N 1
ATOM 1618 C CA . ALA A 1 234 ? 2.069 31.430 33.643 1.00 14.82 231 ALA A CA 1
ATOM 1619 C C . ALA A 1 234 ? 3.177 32.456 33.867 1.00 16.22 231 ALA A C 1
ATOM 1620 O O . ALA A 1 234 ? 3.235 33.501 33.213 1.00 18.32 231 ALA A O 1
ATOM 1622 N N . ILE A 1 235 ? 4.069 32.160 34.805 1.00 16.49 232 ILE A N 1
ATOM 1623 C CA . ILE A 1 235 ? 5.135 33.083 35.177 1.00 29.53 232 ILE A CA 1
ATOM 1624 C C . ILE A 1 235 ? 6.387 32.274 35.487 1.00 25.36 232 ILE A C 1
ATOM 1625 O O . ILE A 1 235 ? 6.303 31.161 36.017 1.00 34.03 232 ILE A O 1
ATOM 1630 N N . ASN A 1 236 ? 7.548 32.822 35.132 1.00 39.69 233 ASN A N 1
ATOM 1631 C CA . ASN A 1 236 ? 8.827 32.151 35.322 1.00 38.07 233 ASN A CA 1
ATOM 1632 C C . ASN A 1 236 ? 9.615 32.814 36.450 1.00 45.74 233 ASN A C 1
ATOM 1633 O O . ASN A 1 236 ? 9.135 33.726 37.131 1.00 43.81 233 ASN A O 1
ATOM 1638 N N . ASN A 1 237 ? 10.856 32.348 36.630 1.00 56.49 234 ASN A N 1
ATOM 1639 C CA . ASN A 1 237 ? 11.684 32.821 37.736 1.00 52.11 234 ASN A CA 1
ATOM 1640 C C . ASN A 1 237 ? 11.988 34.309 37.625 1.00 48.16 234 ASN A C 1
ATOM 1641 O O . ASN A 1 237 ? 12.101 34.996 38.647 1.00 55.17 234 ASN A O 1
ATOM 1646 N N . SER A 1 238 ? 12.121 34.827 36.406 1.00 39.33 235 SER A N 1
ATOM 1647 C CA . SER A 1 238 ? 12.379 36.246 36.193 1.00 47.01 235 SER A CA 1
ATOM 1648 C C . SER A 1 238 ? 11.124 37.102 36.321 1.00 49.13 235 SER A C 1
ATOM 1649 O O . SER A 1 238 ? 11.169 38.290 35.983 1.00 51.22 235 SER A O 1
ATOM 1652 N N . HIS A 1 239 ? 10.019 36.523 36.800 1.00 52.10 236 HIS A N 1
ATOM 1653 C CA . HIS A 1 239 ? 8.742 37.226 36.943 1.00 48.03 236 HIS A CA 1
ATOM 1654 C C . HIS A 1 239 ? 8.248 37.762 35.601 1.00 44.63 236 HIS A C 1
ATOM 1655 O O . HIS A 1 239 ? 7.681 38.853 35.516 1.00 47.14 236 HIS A O 1
ATOM 1662 N N . ASN A 1 240 ? 8.464 36.985 34.543 1.00 37.40 237 ASN A N 1
ATOM 1663 C CA . ASN A 1 240 ? 7.941 37.293 33.222 1.00 34.44 237 ASN A CA 1
ATOM 1664 C C . ASN A 1 240 ? 6.771 36.372 32.902 1.00 26.46 237 ASN A C 1
ATOM 1665 O O . ASN A 1 240 ? 6.721 35.221 33.346 1.00 25.08 237 ASN A O 1
ATOM 1670 N N . LEU A 1 241 ? 5.829 36.892 32.121 1.00 24.66 238 LEU A N 1
ATOM 1671 C CA . LEU A 1 241 ? 4.597 36.183 31.809 1.00 17.67 238 LEU A CA 1
ATOM 1672 C C . LEU A 1 241 ? 4.796 35.237 30.633 1.00 19.32 238 LEU A C 1
ATOM 1673 O O . LEU A 1 241 ? 5.414 35.596 29.626 1.00 21.95 238 LEU A O 1
ATOM 1678 N N . LEU A 1 242 ? 4.258 34.028 30.768 1.00 17.52 239 LEU A N 1
ATOM 1679 C CA . LEU A 1 242 ? 4.260 33.029 29.707 1.00 17.18 239 LEU A CA 1
ATOM 1680 C C . LEU A 1 242 ? 2.817 32.715 29.342 1.00 16.53 239 LEU A C 1
ATOM 1681 O O . LEU A 1 242 ? 2.018 32.365 30.217 1.00 15.86 239 LEU A O 1
ATOM 1686 N N . LEU A 1 243 ? 2.487 32.839 28.060 1.00 16.75 240 LEU A N 1
ATOM 1687 C CA . LEU A 1 243 ? 1.136 32.565 27.591 1.00 15.29 240 LEU A CA 1
ATOM 1688 C C . LEU A 1 243 ? 0.990 31.085 27.271 1.00 14.57 240 LEU A C 1
ATOM 1689 O O . LEU A 1 243 ? 1.893 30.467 26.700 1.00 12.34 240 LEU A O 1
ATOM 1694 N N . VAL A 1 244 ? -0.155 30.519 27.645 1.00 14.14 241 VAL A N 1
ATOM 1695 C CA . VAL A 1 244 ? -0.401 29.087 27.533 1.00 11.85 241 VAL A CA 1
ATOM 1696 C C . VAL A 1 244 ? -1.725 28.864 26.817 1.00 15.23 241 VAL A C 1
ATOM 1697 O O . VAL A 1 244 ? -2.703 29.580 27.060 1.00 11.25 241 VAL A O 1
ATOM 1701 N N . LEU A 1 245 ? -1.755 27.869 25.932 1.00 11.65 242 LEU A N 1
ATOM 1702 C CA . LEU A 1 245 ? -2.995 27.481 25.277 1.00 13.79 242 LEU A CA 1
ATOM 1703 C C . LEU A 1 245 ? -3.954 26.848 26.280 1.00 16.83 242 LEU A C 1
ATOM 1704 O O . LEU A 1 245 ? -3.538 26.233 27.266 1.00 16.54 242 LEU A O 1
ATOM 1709 N N . ASP A 1 246 ? -5.258 26.993 26.016 1.00 12.87 243 ASP A N 1
ATOM 1710 C CA . ASP A 1 246 ? -6.257 26.441 26.926 1.00 14.07 243 ASP A CA 1
ATOM 1711 C C . ASP A 1 246 ? -6.324 24.918 26.878 1.00 17.39 243 ASP A C 1
ATOM 1712 O O . ASP A 1 246 ? -7.049 24.323 27.681 1.00 17.05 243 ASP A O 1
ATOM 1717 N N . SER A 1 247 ? -5.587 24.282 25.965 1.00 13.87 244 SER A N 1
ATOM 1718 C CA . SER A 1 247 ? -5.570 22.833 25.826 1.00 17.19 244 SER A CA 1
ATOM 1719 C C . SER A 1 247 ? -4.278 22.201 26.323 1.00 20.01 244 SER A C 1
ATOM 1720 O O . SER A 1 247 ? -4.130 20.978 26.236 1.00 23.06 244 SER A O 1
ATOM 1723 N N . ASP A 1 248 ? -3.342 22.994 26.826 1.00 16.27 245 ASP A N 1
ATOM 1724 C CA . ASP A 1 248 ? -2.063 22.469 27.294 1.00 16.21 245 ASP A CA 1
ATOM 1725 C C . ASP A 1 248 ? -2.275 21.618 28.540 1.00 20.58 245 ASP A C 1
ATOM 1726 O O . ASP A 1 248 ? -2.763 22.133 29.554 1.00 16.62 245 ASP A O 1
ATOM 1731 N N . PRO A 1 249 ? -1.929 20.328 28.518 1.00 21.06 246 PRO A N 1
ATOM 1732 C CA . PRO A 1 249 ? -2.145 19.492 29.712 1.00 22.25 246 PRO A CA 1
ATOM 1733 C C . PRO A 1 249 ? -1.359 19.944 30.931 1.00 20.65 246 PRO A C 1
ATOM 1734 O O . PRO A 1 249 ? -1.732 19.582 32.054 1.00 19.54 246 PRO A O 1
ATOM 1738 N N . LYS A 1 250 ? -0.295 20.731 30.754 1.00 19.06 247 LYS A N 1
ATOM 1739 C CA . LYS A 1 250 ? 0.455 21.260 31.888 1.00 16.18 247 LYS A CA 1
ATOM 1740 C C . LYS A 1 250 ? -0.356 22.237 32.729 1.00 17.90 247 LYS A C 1
ATOM 1741 O O . LYS A 1 250 ? 0.072 22.571 33.839 1.00 12.95 247 LYS A O 1
ATOM 1747 N N . LEU A 1 251 ? -1.510 22.696 32.233 1.00 15.65 248 LEU A N 1
ATOM 1748 C CA . LEU A 1 251 ? -2.320 23.666 32.964 1.00 15.69 248 LEU A CA 1
ATOM 1749 C C . LEU A 1 251 ? -2.748 23.163 34.338 1.00 16.96 248 LEU A C 1
ATOM 1750 O O . LEU A 1 251 ? -3.076 23.976 35.208 1.00 17.43 248 LEU A O 1
ATOM 1755 N N . SER A 1 252 ? -2.754 21.847 34.556 1.00 15.74 249 SER A N 1
ATOM 1756 C CA . SER A 1 252 ? -3.258 21.317 35.819 1.00 19.66 249 SER A CA 1
ATOM 1757 C C . SER A 1 252 ? -2.353 21.668 36.997 1.00 13.96 249 SER A C 1
ATOM 1758 O O . SER A 1 252 ? -2.836 21.767 38.131 1.00 14.10 249 SER A O 1
ATOM 1761 N N . SER A 1 253 ? -1.051 21.869 36.767 1.00 14.61 250 SER A N 1
ATOM 1762 C CA . SER A 1 253 ? -0.159 22.180 37.879 1.00 18.04 250 SER A CA 1
ATOM 1763 C C . SER A 1 253 ? 0.866 23.272 37.598 1.00 16.43 250 SER A C 1
ATOM 1764 O O . SER A 1 253 ? 1.606 23.638 38.517 1.00 13.80 250 SER A O 1
ATOM 1767 N N . ILE A 1 254 ? 0.938 23.804 36.385 1.00 14.76 251 ILE A N 1
ATOM 1768 C CA . ILE A 1 254 ? 1.835 24.938 36.129 1.00 13.56 251 ILE A CA 1
ATOM 1769 C C . ILE A 1 254 ? 1.372 26.133 36.960 1.00 14.84 251 ILE A C 1
ATOM 1770 O O . ILE A 1 254 ? 0.155 26.313 37.150 1.00 10.49 251 ILE A O 1
ATOM 1775 N N . PRO A 1 255 ? 2.276 26.942 37.517 1.00 15.42 252 PRO A N 1
ATOM 1776 C CA . PRO A 1 255 ? 1.839 28.100 38.318 1.00 16.30 252 PRO A CA 1
ATOM 1777 C C . PRO A 1 255 ? 1.202 29.166 37.437 1.00 14.74 252 PRO A C 1
ATOM 1778 O O . PRO A 1 255 ? 1.854 29.736 36.560 1.00 17.36 252 PRO A O 1
ATOM 1782 N N . LEU A 1 256 ? -0.076 29.441 37.684 1.00 13.73 253 LEU A N 1
ATOM 1783 C CA . LEU A 1 256 ? -0.857 30.359 36.868 1.00 9.33 253 LEU A CA 1
ATOM 1784 C C . LEU A 1 256 ? -1.147 31.640 37.638 1.00 9.89 253 LEU A C 1
ATOM 1785 O O . LEU A 1 256 ? -1.384 31.609 38.849 1.00 9.81 253 LEU A O 1
ATOM 1790 N N . VAL A 1 257 ? -1.130 32.767 36.926 1.00 8.45 254 VAL A N 1
ATOM 1791 C CA . VAL A 1 257 ? -1.370 34.077 37.518 1.00 9.36 254 VAL A CA 1
ATOM 1792 C C . VAL A 1 257 ? -2.502 34.831 36.840 1.00 11.30 254 VAL A C 1
ATOM 1793 O O . VAL A 1 257 ? -2.772 35.978 37.209 1.00 8.58 254 VAL A O 1
ATOM 1797 N N . GLY A 1 258 ? -3.166 34.234 35.859 1.00 12.74 255 GLY A N 1
ATOM 1798 C CA . GLY A 1 258 ? -4.246 34.925 35.181 1.00 13.46 255 GLY A CA 1
ATOM 1799 C C . GLY A 1 258 ? -4.535 34.289 33.833 1.00 10.27 255 GLY A C 1
ATOM 1800 O O . GLY A 1 258 ? -4.272 33.108 33.617 1.00 11.93 255 GLY A O 1
ATOM 1801 N N . ILE A 1 259 ? -5.088 35.110 32.939 1.00 8.70 256 ILE A N 1
ATOM 1802 C CA . ILE A 1 259 ? -5.606 34.655 31.655 1.00 12.41 256 ILE A CA 1
ATOM 1803 C C . ILE A 1 259 ? -5.245 35.666 30.576 1.00 10.16 256 ILE A C 1
ATOM 1804 O O . ILE A 1 259 ? -4.888 36.812 30.855 1.00 10.10 256 ILE A O 1
ATOM 1809 N N . TRP A 1 260 ? -5.341 35.219 29.326 1.00 11.42 257 TRP A N 1
ATOM 1810 C CA . TRP A 1 260 ? -5.316 36.110 28.178 1.00 12.98 257 TRP A CA 1
ATOM 1811 C C . TRP A 1 260 ? -6.561 35.861 27.338 1.00 12.46 257 TRP A C 1
ATOM 1812 O O . TRP A 1 260 ? -7.083 34.743 27.290 1.00 11.75 257 TRP A O 1
ATOM 1823 N N . VAL A 1 261 ? -7.054 36.921 26.699 1.00 11.28 258 VAL A N 1
ATOM 1824 C CA . VAL A 1 261 ? -8.259 36.857 25.881 1.00 10.31 258 VAL A CA 1
ATOM 1825 C C . VAL A 1 261 ? -8.000 37.593 24.573 1.00 16.74 258 VAL A C 1
ATOM 1826 O O . VAL A 1 261 ? -7.396 38.672 24.565 1.00 16.20 258 VAL A O 1
ATOM 1830 N N . ASP A 1 262 ? -8.459 37.007 23.469 1.00 17.02 259 ASP A N 1
ATOM 1831 C CA . ASP A 1 262 ? -8.271 37.556 22.135 1.00 17.94 259 ASP A CA 1
ATOM 1832 C C . ASP A 1 262 ? -9.613 37.611 21.414 1.00 25.38 259 ASP A C 1
ATOM 1833 O O . ASP A 1 262 ? -10.515 36.813 21.683 1.00 23.18 259 ASP A O 1
ATOM 1838 N N . GLY A 1 263 ? -9.744 38.571 20.503 1.00 21.54 260 GLY A N 1
ATOM 1839 C CA . GLY A 1 263 ? -10.883 38.612 19.606 1.00 27.23 260 GLY A CA 1
ATOM 1840 C C . GLY A 1 263 ? -12.105 39.349 20.103 1.00 24.39 260 GLY A C 1
ATOM 1841 O O . GLY A 1 263 ? -13.212 39.055 19.640 1.00 23.82 260 GLY A O 1
ATOM 1842 N N . VAL A 1 264 ? -11.950 40.294 21.028 1.00 21.54 261 VAL A N 1
ATOM 1843 C CA . VAL A 1 264 ? -13.055 41.124 21.487 1.00 22.45 261 VAL A CA 1
ATOM 1844 C C . VAL A 1 264 ? -12.712 42.580 21.201 1.00 21.34 261 VAL A C 1
ATOM 1845 O O . VAL A 1 264 ? -11.559 42.935 20.949 1.00 19.88 261 VAL A O 1
ATOM 1849 N N . ILE A 1 265 ? -13.735 43.429 21.247 1.00 20.60 262 ILE A N 1
ATOM 1850 C CA . ILE A 1 265 ? -13.529 44.854 21.010 1.00 22.05 262 ILE A CA 1
ATOM 1851 C C . ILE A 1 265 ? -13.093 45.567 22.282 1.00 23.78 262 ILE A C 1
ATOM 1852 O O . ILE A 1 265 ? -12.232 46.450 22.240 1.00 24.00 262 ILE A O 1
ATOM 1857 N N . SER A 1 266 ? -13.655 45.193 23.429 1.00 14.12 263 SER A N 1
ATOM 1858 C CA . SER A 1 266 ? -13.305 45.831 24.690 1.00 22.85 263 SER A CA 1
ATOM 1859 C C . SER A 1 266 ? -13.421 44.809 25.813 1.00 21.92 263 SER A C 1
ATOM 1860 O O . SER A 1 266 ? -13.786 43.650 25.596 1.00 20.57 263 SER A O 1
ATOM 1863 N N . ILE A 1 267 ? -13.109 45.256 27.032 1.00 17.63 264 ILE A N 1
ATOM 1864 C CA . ILE A 1 267 ? -13.214 44.398 28.204 1.00 20.35 264 ILE A CA 1
ATOM 1865 C C . ILE A 1 267 ? -14.658 44.133 28.602 1.00 25.26 264 ILE A C 1
ATOM 1866 O O . ILE A 1 267 ? -14.919 43.225 29.400 1.00 21.95 264 ILE A O 1
ATOM 1871 N N . HIS A 1 268 ? -15.608 44.890 28.053 1.00 17.58 265 HIS A N 1
ATOM 1872 C CA . HIS A 1 268 ? -17.014 44.721 28.394 1.00 20.41 265 HIS A CA 1
ATOM 1873 C C . HIS A 1 268 ? -17.673 43.554 27.669 1.00 19.98 265 HIS A C 1
ATOM 1874 O O . HIS A 1 268 ? -18.828 43.237 27.972 1.00 21.22 265 HIS A O 1
ATOM 1881 N N . HIS A 1 269 ? -16.983 42.921 26.728 1.00 17.05 266 HIS A N 1
ATOM 1882 C CA . HIS A 1 269 ? -17.544 41.763 26.049 1.00 19.70 266 HIS A CA 1
ATOM 1883 C C . HIS A 1 269 ? -17.803 40.655 27.066 1.00 17.86 266 HIS A C 1
ATOM 1884 O O . HIS A 1 269 ? -16.913 40.338 27.869 1.00 19.22 266 HIS A O 1
ATOM 1891 N N . PRO A 1 270 ? -18.997 40.055 27.081 1.00 20.51 267 PRO A N 1
ATOM 1892 C CA . PRO A 1 270 ? -19.285 39.025 28.095 1.00 13.63 267 PRO A CA 1
ATOM 1893 C C . PRO A 1 270 ? -18.353 37.824 28.037 1.00 14.24 267 PRO A C 1
ATOM 1894 O O . PRO A 1 270 ? -18.259 37.086 29.026 1.00 16.09 267 PRO A O 1
ATOM 1898 N N . TYR A 1 271 ? -17.657 37.606 26.919 1.00 13.22 268 TYR A N 1
ATOM 1899 C CA . TYR A 1 271 ? -16.684 36.521 26.858 1.00 15.37 268 TYR A CA 1
ATOM 1900 C C . TYR A 1 271 ? -15.531 36.745 27.831 1.00 14.68 268 TYR A C 1
ATOM 1901 O O . TYR A 1 271 ? -14.974 35.777 28.360 1.00 12.92 268 TYR A O 1
ATOM 1910 N N . VAL A 1 272 ? -15.155 38.004 28.070 1.00 12.50 269 VAL A N 1
ATOM 1911 C CA . VAL A 1 272 ? -14.063 38.296 28.995 1.00 16.96 269 VAL A CA 1
ATOM 1912 C C . VAL A 1 272 ? -14.447 37.895 30.413 1.00 12.49 269 VAL A C 1
ATOM 1913 O O . VAL A 1 272 ? -13.688 37.213 31.112 1.00 12.10 269 VAL A O 1
ATOM 1917 N N . TRP A 1 273 ? -15.629 38.324 30.859 1.00 10.07 270 TRP A N 1
ATOM 1918 C CA . TRP A 1 273 ? -16.142 37.901 32.157 1.00 12.31 270 TRP A CA 1
ATOM 1919 C C . TRP A 1 273 ? -16.242 36.383 32.242 1.00 9.98 270 TRP A C 1
ATOM 1920 O O . TRP A 1 273 ? -15.948 35.793 33.288 1.00 11.70 270 TRP A O 1
ATOM 1931 N N . SER A 1 274 ? -16.639 35.734 31.142 1.00 9.88 271 SER A N 1
ATOM 1932 C CA . SER A 1 274 ? -16.760 34.280 31.139 1.00 9.32 271 SER A CA 1
ATOM 1933 C C . SER A 1 274 ? -15.408 33.613 31.353 1.00 12.98 271 SER A C 1
ATOM 1934 O O . SER A 1 274 ? -15.308 32.610 32.071 1.00 11.86 271 SER A O 1
ATOM 1937 N N . ALA A 1 275 ? -14.353 34.159 30.740 1.00 11.28 272 ALA A N 1
ATOM 1938 C CA . ALA A 1 275 ? -13.016 33.618 30.957 1.00 10.09 272 ALA A CA 1
ATOM 1939 C C . ALA A 1 275 ? -12.566 33.829 32.398 1.00 10.71 272 ALA A C 1
ATOM 1940 O O . ALA A 1 275 ? -11.970 32.930 33.004 1.00 13.38 272 ALA A O 1
ATOM 1942 N N . CYS A 1 276 ? -12.853 35.005 32.965 1.00 10.53 273 CYS A N 1
ATOM 1943 C CA . CYS A 1 276 ? -12.514 35.267 34.362 1.00 16.34 273 CYS A CA 1
ATOM 1944 C C . CYS A 1 276 ? -13.209 34.281 35.294 1.00 16.23 273 CYS A C 1
ATOM 1945 O O . CYS A 1 276 ? -12.582 33.713 36.196 1.00 12.45 273 CYS A O 1
ATOM 1956 N N . ARG A 1 278 ? -14.449 31.322 34.569 1.00 10.46 275 ARG A N 1
ATOM 1957 C CA . ARG A 1 278 ? -13.892 29.997 34.328 1.00 11.37 275 ARG A CA 1
ATOM 1958 C C . ARG A 1 278 ? -12.565 29.813 35.057 1.00 16.76 275 ARG A C 1
ATOM 1959 O O . ARG A 1 278 ? -12.313 28.754 35.644 1.00 14.76 275 ARG A O 1
ATOM 1967 N N . TYR A 1 279 ? -11.705 30.835 35.032 1.00 13.86 276 TYR A N 1
ATOM 1968 C CA . TYR A 1 279 ? -10.432 30.753 35.746 1.00 14.33 276 TYR A CA 1
ATOM 1969 C C . TYR A 1 279 ? -10.648 30.670 37.253 1.00 14.25 276 TYR A C 1
ATOM 1970 O O . TYR A 1 279 ? -9.990 29.878 37.939 1.00 12.82 276 TYR A O 1
ATOM 1979 N N . LEU A 1 280 ? -11.572 31.472 37.784 1.00 11.20 277 LEU A N 1
ATOM 1980 C CA . LEU A 1 280 ? -11.811 31.474 39.225 1.00 15.00 277 LEU A CA 1
ATOM 1981 C C . LEU A 1 280 ? -12.428 30.162 39.696 1.00 17.15 277 LEU A C 1
ATOM 1982 O O . LEU A 1 280 ? -12.089 29.663 40.776 1.00 14.28 277 LEU A O 1
ATOM 1987 N N . TYR A 1 281 ? -13.337 29.590 38.904 1.00 12.11 278 TYR A N 1
ATOM 1988 C CA . TYR A 1 281 ? -14.077 28.415 39.351 1.00 16.80 278 TYR A CA 1
ATOM 1989 C C . TYR A 1 281 ? -13.310 27.115 39.152 1.00 19.06 278 TYR A C 1
ATOM 1990 O O . TYR A 1 281 ? -13.495 26.173 39.931 1.00 19.19 278 TYR A O 1
ATOM 1999 N N . SER A 1 282 ? -12.461 27.039 38.127 1.00 13.90 279 SER A N 1
ATOM 2000 C CA . SER A 1 282 ? -11.895 25.761 37.712 1.00 17.52 279 SER A CA 1
ATOM 2001 C C . SER A 1 282 ? -11.102 25.106 38.835 1.00 15.50 279 SER A C 1
ATOM 2002 O O . SER A 1 282 ? -10.198 25.712 39.416 1.00 17.73 279 SER A O 1
ATOM 2005 N N . GLN A 1 283 ? -11.450 23.859 39.138 1.00 15.46 280 GLN A N 1
ATOM 2006 C CA . GLN A 1 283 ? -10.650 23.026 40.022 1.00 18.50 280 GLN A CA 1
ATOM 2007 C C . GLN A 1 283 ? -9.738 22.081 39.251 1.00 16.94 280 GLN A C 1
ATOM 2008 O O . GLN A 1 283 ? -9.048 21.262 39.866 1.00 16.29 280 GLN A O 1
ATOM 2014 N N . ARG A 1 284 ? -9.728 22.171 37.918 1.00 15.97 281 ARG A N 1
ATOM 2015 C CA . ARG A 1 284 ? -8.725 21.489 37.112 1.00 15.36 281 ARG A CA 1
ATOM 2016 C C . ARG A 1 284 ? -7.386 22.213 37.133 1.00 15.29 281 ARG A C 1
ATOM 2017 O O . ARG A 1 284 ? -6.360 21.601 36.820 1.00 17.86 281 ARG A O 1
ATOM 2025 N N . LEU A 1 285 ? -7.381 23.498 37.480 1.00 15.60 282 LEU A N 1
ATOM 2026 C CA . LEU A 1 285 ? -6.159 24.287 37.632 1.00 17.72 282 LEU A CA 1
ATOM 2027 C C . LEU A 1 285 ? -5.835 24.329 39.120 1.00 14.70 282 LEU A C 1
ATOM 2028 O O . LEU A 1 285 ? -6.462 25.072 39.879 1.00 14.64 282 LEU A O 1
ATOM 2033 N N . THR A 1 286 ? -4.852 23.536 39.542 1.00 15.95 283 THR A N 1
ATOM 2034 C CA . THR A 1 286 ? -4.560 23.374 40.961 1.00 16.89 283 THR A CA 1
ATOM 2035 C C . THR A 1 286 ? -3.459 24.300 41.468 1.00 18.94 283 THR A C 1
ATOM 2036 O O . THR A 1 286 ? -3.176 24.293 42.670 1.00 14.81 283 THR A O 1
ATOM 2040 N N . ASN A 1 287 ? -2.837 25.098 40.603 1.00 12.77 284 ASN A N 1
ATOM 2041 C CA . ASN A 1 287 ? -1.709 25.933 41.012 1.00 11.78 284 ASN A CA 1
ATOM 2042 C C . ASN A 1 287 ? -1.933 27.387 40.605 1.00 15.53 284 ASN A C 1
ATOM 2043 O O . ASN A 1 287 ? -1.068 28.039 40.014 1.00 13.73 284 ASN A O 1
ATOM 2048 N N . LYS A 1 288 ? -3.110 27.919 40.937 1.00 13.86 285 LYS A N 1
ATOM 2049 C CA . LYS A 1 288 ? -3.449 29.315 40.659 1.00 11.38 285 LYS A CA 1
ATOM 2050 C C . LYS A 1 288 ? -2.897 30.170 41.792 1.00 13.29 285 LYS A C 1
ATOM 2051 O O . LYS A 1 288 ? -3.591 30.479 42.761 1.00 13.60 285 LYS A O 1
ATOM 2057 N N . ILE A 1 289 ? -1.624 30.562 41.667 1.00 13.48 286 ILE A N 1
ATOM 2058 C CA . ILE A 1 289 ? -0.968 31.329 42.723 1.00 15.30 286 ILE A CA 1
ATOM 2059 C C . ILE A 1 289 ? -1.430 32.776 42.771 1.00 15.72 286 ILE A C 1
ATOM 2060 O O . ILE A 1 289 ? -1.130 33.484 43.739 1.00 13.44 286 ILE A O 1
ATOM 2065 N N . ARG A 1 290 ? -2.142 33.236 41.748 1.00 14.35 287 ARG A N 1
ATOM 2066 C CA . ARG A 1 290 ? -2.873 34.495 41.792 1.00 10.66 287 ARG A CA 1
ATOM 2067 C C . ARG A 1 290 ? -4.312 34.203 41.398 1.00 15.71 287 ARG A C 1
ATOM 2068 O O . ARG A 1 290 ? -4.556 33.551 40.377 1.00 14.55 287 ARG A O 1
ATOM 2076 N N . ASP A 1 291 ? -5.257 34.658 42.212 1.00 12.00 288 ASP A N 1
ATOM 2077 C CA . ASP A 1 291 ? -6.659 34.305 42.022 1.00 11.30 288 ASP A CA 1
ATOM 2078 C C . ASP A 1 291 ? -7.512 35.534 42.324 1.00 16.87 288 ASP A C 1
ATOM 2079 O O . ASP A 1 291 ? -7.034 36.674 42.294 1.00 12.20 288 ASP A O 1
ATOM 2084 N N . GLY A 1 292 ? -8.791 35.305 42.631 1.00 15.70 289 GLY A N 1
ATOM 2085 C CA . GLY A 1 292 ? -9.711 36.412 42.816 1.00 15.34 289 GLY A CA 1
ATOM 2086 C C . GLY A 1 292 ? -9.436 37.238 44.056 1.00 21.72 289 GLY A C 1
ATOM 2087 O O . GLY A 1 292 ? -9.786 38.421 44.104 1.00 20.85 289 GLY A O 1
ATOM 2088 N N . SER A 1 293 ? -8.809 36.636 45.069 1.00 16.22 290 SER A N 1
ATOM 2089 C CA . SER A 1 293 ? -8.531 37.351 46.311 1.00 18.18 290 SER A CA 1
ATOM 2090 C C . SER A 1 293 ? -7.279 38.211 46.199 1.00 18.58 290 SER A C 1
ATOM 2091 O O . SER A 1 293 ? -7.246 39.334 46.713 1.00 20.79 290 SER A O 1
ATOM 2094 N N . THR A 1 294 ? -6.236 37.698 45.545 1.00 15.07 291 THR A N 1
ATOM 2095 C CA . THR A 1 294 ? -5.010 38.462 45.363 1.00 20.11 291 THR A CA 1
ATOM 2096 C C . THR A 1 294 ? -5.085 39.416 44.180 1.00 19.15 291 THR A C 1
ATOM 2097 O O . THR A 1 294 ? -4.273 40.343 44.092 1.00 18.78 291 THR A O 1
ATOM 2101 N N . GLY A 1 295 ? -6.046 39.222 43.283 1.00 19.36 292 GLY A N 1
ATOM 2102 C CA . GLY A 1 295 ? -6.025 39.901 42.006 1.00 14.22 292 GLY A CA 1
ATOM 2103 C C . GLY A 1 295 ? -5.228 39.088 41.010 1.00 15.02 292 GLY A C 1
ATOM 2104 O O . GLY A 1 295 ? -4.145 38.594 41.338 1.00 13.19 292 GLY A O 1
ATOM 2105 N N . PHE A 1 296 ? -5.753 38.910 39.803 1.00 9.91 293 PHE A N 1
ATOM 2106 C CA . PHE A 1 296 ? -5.052 38.169 38.769 1.00 13.97 293 PHE A CA 1
ATOM 2107 C C . PHE A 1 296 ? -5.008 39.010 37.504 1.00 12.01 293 PHE A C 1
ATOM 2108 O O . PHE A 1 296 ? -5.753 39.981 37.351 1.00 12.44 293 PHE A O 1
ATOM 2116 N N . ILE A 1 297 ? -4.113 38.641 36.610 1.00 12.21 294 ILE A N 1
ATOM 2117 C CA . ILE A 1 297 ? -3.817 39.479 35.457 1.00 12.18 294 ILE A CA 1
ATOM 2118 C C . ILE A 1 297 ? -4.650 39.017 34.273 1.00 10.90 294 ILE A C 1
ATOM 2119 O O . ILE A 1 297 ? -4.936 37.828 34.101 1.00 11.45 294 ILE A O 1
ATOM 2124 N N . LEU A 1 298 ? -5.068 39.985 33.464 1.00 10.69 295 LEU A N 1
ATOM 2125 C CA . LEU A 1 298 ? -5.726 39.732 32.191 1.00 13.25 295 LEU A CA 1
ATOM 2126 C C . LEU A 1 298 ? -4.937 40.450 31.109 1.00 10.34 295 LEU A C 1
ATOM 2127 O O . LEU A 1 298 ? -4.781 41.673 31.163 1.00 8.60 295 LEU A O 1
ATOM 2132 N N . VAL A 1 299 ? -4.417 39.690 30.152 1.00 13.35 296 VAL A N 1
ATOM 2133 C CA . VAL A 1 299 ? -3.769 40.244 28.970 1.00 11.55 296 VAL A CA 1
ATOM 2134 C C . VAL A 1 299 ? -4.810 40.228 27.861 1.00 11.95 296 VAL A C 1
ATOM 2135 O O . VAL A 1 299 ? -5.184 39.162 27.362 1.00 12.96 296 VAL A O 1
ATOM 2139 N N . LEU A 1 300 ? -5.300 41.407 27.489 1.00 11.98 297 LEU A N 1
ATOM 2140 C CA . LEU A 1 300 ? -6.454 41.539 26.607 1.00 13.36 297 LEU A CA 1
ATOM 2141 C C . LEU A 1 300 ? -5.989 42.013 25.236 1.00 17.50 297 LEU A C 1
ATOM 2142 O O . LEU A 1 300 ? -5.572 43.166 25.080 1.00 18.86 297 LEU A O 1
ATOM 2147 N N . TYR A 1 301 ? -6.078 41.129 24.244 1.00 13.19 298 TYR A N 1
ATOM 2148 C CA . TYR A 1 301 ? -5.761 41.467 22.857 1.00 15.63 298 TYR A CA 1
ATOM 2149 C C . TYR A 1 301 ? -7.048 41.893 22.164 1.00 17.99 298 TYR A C 1
ATOM 2150 O O . TYR A 1 301 ? -7.799 41.070 21.640 1.00 20.96 298 TYR A O 1
ATOM 2159 N N . THR A 1 302 ? -7.312 43.196 22.160 1.00 16.05 299 THR A N 1
ATOM 2160 C CA . THR A 1 302 ? -8.509 43.683 21.493 1.00 21.24 299 THR A CA 1
ATOM 2161 C C . THR A 1 302 ? -8.290 43.754 19.984 1.00 25.08 299 THR A C 1
ATOM 2162 O O . THR A 1 302 ? -7.162 43.855 19.491 1.00 21.85 299 THR A O 1
ATOM 2166 N N . GLN A 1 303 ? -9.399 43.697 19.249 1.00 22.32 300 GLN A N 1
ATOM 2167 C CA . GLN A 1 303 ? -9.365 43.754 17.794 1.00 27.35 300 GLN A CA 1
ATOM 2168 C C . GLN A 1 303 ? -9.161 45.164 17.259 1.00 23.28 300 GLN A C 1
ATOM 2169 O O . GLN A 1 303 ? -8.908 45.321 16.060 1.00 29.63 300 GLN A O 1
ATOM 2175 N N . THR A 1 304 ? -9.259 46.185 18.108 1.00 18.43 301 THR A N 1
ATOM 2176 C CA . THR A 1 304 ? -9.207 47.569 17.662 1.00 23.78 301 THR A CA 1
ATOM 2177 C C . THR A 1 304 ? -7.908 48.277 18.022 1.00 22.66 301 THR A C 1
ATOM 2178 O O . THR A 1 304 ? -7.760 49.461 17.703 1.00 19.98 301 THR A O 1
ATOM 2182 N N . ARG A 1 305 ? -6.966 47.597 18.677 1.00 20.14 302 ARG A N 1
ATOM 2183 C CA . ARG A 1 305 ? -5.718 48.224 19.090 1.00 21.75 302 ARG A CA 1
ATOM 2184 C C . ARG A 1 305 ? -4.537 47.324 18.753 1.00 17.87 302 ARG A C 1
ATOM 2185 O O . ARG A 1 305 ? -4.654 46.093 18.818 1.00 19.26 302 ARG A O 1
ATOM 2193 N N . PRO A 1 306 ? -3.387 47.907 18.398 1.00 20.74 303 PRO A N 1
ATOM 2194 C CA . PRO A 1 306 ? -2.246 47.075 17.983 1.00 19.64 303 PRO A CA 1
ATOM 2195 C C . PRO A 1 306 ? -1.573 46.353 19.136 1.00 17.89 303 PRO A C 1
ATOM 2196 O O . PRO A 1 306 ? -1.016 45.268 18.932 1.00 25.64 303 PRO A O 1
ATOM 2200 N N . LYS A 1 307 ? -1.607 46.917 20.339 1.00 14.63 304 LYS A N 1
ATOM 2201 C CA . LYS A 1 307 ? -0.968 46.312 21.492 1.00 17.38 304 LYS A CA 1
ATOM 2202 C C . LYS A 1 307 ? -2.008 45.875 22.519 1.00 17.63 304 LYS A C 1
ATOM 2203 O O . LYS A 1 307 ? -3.086 46.471 22.611 1.00 15.76 304 LYS A O 1
ATOM 2209 N N . PRO A 1 308 ? -1.717 44.840 23.305 1.00 18.71 305 PRO A N 1
ATOM 2210 C CA . PRO A 1 308 ? -2.700 44.354 24.278 1.00 18.26 305 PRO A CA 1
ATOM 2211 C C . PRO A 1 308 ? -2.855 45.306 25.452 1.00 15.64 305 PRO A C 1
ATOM 2212 O O . PRO A 1 308 ? -1.971 46.105 25.769 1.00 18.26 305 PRO A O 1
ATOM 2216 N N . GLU A 1 309 ? -4.010 45.207 26.098 1.00 14.08 306 GLU A N 1
ATOM 2217 C CA . GLU A 1 309 ? -4.291 45.921 27.333 1.00 16.13 306 GLU A CA 1
ATOM 2218 C C . GLU A 1 309 ? -4.066 44.996 28.522 1.00 17.17 306 GLU A C 1
ATOM 2219 O O . GLU A 1 309 ? -4.322 43.791 28.452 1.00 16.94 306 GLU A O 1
ATOM 2225 N N . PHE A 1 310 ? -3.592 45.572 29.621 1.00 13.69 307 PHE A N 1
ATOM 2226 C CA . PHE A 1 310 ? -3.315 44.828 30.842 1.00 15.24 307 PHE A CA 1
ATOM 2227 C C . PHE A 1 310 ? -4.269 45.277 31.939 1.00 16.33 307 PHE A C 1
ATOM 2228 O O . PHE A 1 310 ? -4.432 46.480 32.173 1.00 14.47 307 PHE A O 1
ATOM 2236 N N . TRP A 1 311 ? -4.901 44.307 32.599 1.00 9.24 308 TRP A N 1
ATOM 2237 C CA . TRP A 1 311 ? -5.840 44.561 33.680 1.00 11.85 308 TRP A CA 1
ATOM 2238 C C . TRP A 1 311 ? -5.530 43.646 34.853 1.00 12.65 308 TRP A C 1
ATOM 2239 O O . TRP A 1 311 ? -5.110 42.501 34.668 1.00 11.65 308 TRP A O 1
ATOM 2250 N N . GLU A 1 312 ? -5.745 44.156 36.063 1.00 13.85 309 GLU A N 1
ATOM 2251 C CA . GLU A 1 312 ? -5.768 43.328 37.262 1.00 14.34 309 GLU A CA 1
ATOM 2252 C C . GLU A 1 312 ? -7.221 43.095 37.653 1.00 15.18 309 GLU A C 1
ATOM 2253 O O . GLU A 1 312 ? -7.948 44.049 37.954 1.00 17.04 309 GLU A O 1
ATOM 2259 N N . CYS A 1 313 ? -7.640 41.834 37.645 1.00 13.46 310 CYS A N 1
ATOM 2260 C CA . CYS A 1 313 ? -9.013 41.458 37.945 1.00 11.98 310 CYS A CA 1
ATOM 2261 C C . CYS A 1 313 ? -9.089 40.825 39.325 1.00 19.11 310 CYS A C 1
ATOM 2262 O O . CYS A 1 313 ? -8.179 40.099 39.738 1.00 14.91 310 CYS A O 1
ATOM 2265 N N . SER A 1 314 ? -10.181 41.095 40.033 1.00 12.10 311 SER A N 1
ATOM 2266 C CA . SER A 1 314 ? -10.377 40.550 41.366 1.00 18.47 311 SER A CA 1
ATOM 2267 C C . SER A 1 314 ? -11.849 40.251 41.589 1.00 19.36 311 SER A C 1
ATOM 2268 O O . SER A 1 314 ? -12.728 40.846 40.960 1.00 18.08 311 SER A O 1
ATOM 2271 N N . PHE A 1 315 ? -12.106 39.309 42.491 1.00 23.92 312 PHE A N 1
ATOM 2272 C CA . PHE A 1 315 ? -13.449 39.034 42.971 1.00 25.53 312 PHE A CA 1
ATOM 2273 C C . PHE A 1 315 ? -13.374 38.688 44.447 1.00 32.67 312 PHE A C 1
ATOM 2274 O O . PHE A 1 315 ? -12.476 37.956 44.874 1.00 39.53 312 PHE A O 1
ATOM 2282 N N . SER A 1 316 ? -14.325 39.209 45.219 1.00 42.13 313 SER A N 1
ATOM 2283 C CA . SER A 1 316 ? -14.306 39.016 46.661 1.00 54.53 313 SER A CA 1
ATOM 2284 C C . SER A 1 316 ? -15.669 38.740 47.279 1.00 57.42 313 SER A C 1
ATOM 2285 O O . SER A 1 316 ? -15.728 38.481 48.485 1.00 59.47 313 SER A O 1
ATOM 2288 N N . GLY A 1 317 ? -16.758 38.777 46.511 1.00 55.07 314 GLY A N 1
ATOM 2289 C CA . GLY A 1 317 ? -18.094 38.593 47.044 1.00 51.41 314 GLY A CA 1
ATOM 2290 C C . GLY A 1 317 ? -18.451 37.143 47.293 1.00 59.33 314 GLY A C 1
ATOM 2291 O O . GLY A 1 317 ? -17.591 36.302 47.578 1.00 57.76 314 GLY A O 1
ATOM 2292 N N . LYS A 1 318 ? -19.745 36.843 47.182 1.00 62.24 315 LYS A N 1
ATOM 2293 C CA . LYS A 1 318 ? -20.267 35.512 47.466 1.00 58.42 315 LYS A CA 1
ATOM 2294 C C . LYS A 1 318 ? -20.131 34.624 46.236 1.00 56.36 315 LYS A C 1
ATOM 2295 O O . LYS A 1 318 ? -20.583 34.987 45.145 1.00 59.99 315 LYS A O 1
ATOM 2301 N N . SER A 1 319 ? -19.529 33.447 46.425 1.00 60.16 316 SER A N 1
ATOM 2302 C CA . SER A 1 319 ? -19.189 32.580 45.303 1.00 52.22 316 SER A CA 1
ATOM 2303 C C . SER A 1 319 ? -20.392 31.826 44.748 1.00 52.20 316 SER A C 1
ATOM 2304 O O . SER A 1 319 ? -20.450 31.573 43.540 1.00 58.18 316 SER A O 1
ATOM 2307 N N . ASP A 1 320 ? -21.352 31.451 45.595 1.00 46.95 317 ASP A N 1
ATOM 2308 C CA . ASP A 1 320 ? -22.479 30.630 45.168 1.00 45.35 317 ASP A CA 1
ATOM 2309 C C . ASP A 1 320 ? -23.785 31.415 45.085 1.00 41.35 317 ASP A C 1
ATOM 2310 O O . ASP A 1 320 ? -24.866 30.824 45.171 1.00 36.85 317 ASP A O 1
ATOM 2315 N N . LYS A 1 321 ? -23.708 32.732 44.917 1.00 36.87 318 LYS A N 1
ATOM 2316 C CA . LYS A 1 321 ? -24.890 33.562 44.731 1.00 29.82 318 LYS A CA 1
ATOM 2317 C C . LYS A 1 321 ? -25.223 33.649 43.247 1.00 25.17 318 LYS A C 1
ATOM 2318 O O . LYS A 1 321 ? -24.326 33.718 42.403 1.00 22.06 318 LYS A O 1
ATOM 2324 N N . PHE A 1 322 ? -26.516 33.643 42.926 1.00 27.79 319 PHE A N 1
ATOM 2325 C CA . PHE A 1 322 ? -26.936 33.644 41.533 1.00 25.61 319 PHE A CA 1
ATOM 2326 C C . PHE A 1 322 ? -28.097 34.603 41.316 1.00 21.07 319 PHE A C 1
ATOM 2327 O O . PHE A 1 322 ? -28.898 34.856 42.218 1.00 17.07 319 PHE A O 1
ATOM 2335 N N . LEU A 1 323 ? -28.164 35.142 40.103 1.00 19.59 320 LEU A N 1
ATOM 2336 C CA . LEU A 1 323 ? -29.332 35.869 39.637 1.00 21.43 320 LEU A CA 1
ATOM 2337 C C . LEU A 1 323 ? -30.306 34.891 38.996 1.00 22.41 320 LEU A C 1
ATOM 2338 O O . LEU A 1 323 ? -29.904 33.875 38.425 1.00 19.21 320 LEU A O 1
ATOM 2343 N N . TYR A 1 324 ? -31.594 35.208 39.088 1.00 20.61 321 TYR A N 1
ATOM 2344 C CA . TYR A 1 324 ? -32.604 34.356 38.478 1.00 18.17 321 TYR A CA 1
ATOM 2345 C C . TYR A 1 324 ? -33.898 35.140 38.342 1.00 24.54 321 TYR A C 1
ATOM 2346 O O . TYR A 1 324 ? -34.148 36.084 39.098 1.00 29.19 321 TYR A O 1
ATOM 2355 N N . CYS A 1 325 ? -34.703 34.748 37.355 1.00 27.97 322 CYS A N 1
ATOM 2356 C CA . CYS A 1 325 ? -36.074 35.233 37.223 1.00 26.27 322 CYS A CA 1
ATOM 2357 C C . CYS A 1 325 ? -36.779 34.447 36.130 1.00 33.72 322 CYS A C 1
ATOM 2358 O O . CYS A 1 325 ? -36.164 33.595 35.478 1.00 20.99 322 CYS A O 1
ATOM 2361 N N . GLN A 1 326 ? -38.064 34.719 35.920 1.00 24.42 323 GLN A N 1
ATOM 2362 C CA . GLN A 1 326 ? -38.809 34.036 34.879 1.00 26.36 323 GLN A CA 1
ATOM 2363 C C . GLN A 1 326 ? -39.645 35.042 34.104 1.00 32.72 323 GLN A C 1
ATOM 2364 O O . GLN A 1 326 ? -39.919 36.153 34.568 1.00 25.98 323 GLN A O 1
ATOM 2370 N N . ALA A 1 327 ? -40.039 34.631 32.903 1.00 19.88 324 ALA A N 1
ATOM 2371 C CA . ALA A 1 327 ? -40.953 35.390 32.067 1.00 23.31 324 ALA A CA 1
ATOM 2372 C C . ALA A 1 327 ? -41.883 34.410 31.371 1.00 21.80 324 ALA A C 1
ATOM 2373 O O . ALA A 1 327 ? -41.527 33.251 31.144 1.00 24.23 324 ALA A O 1
ATOM 2375 N N . SER A 1 328 ? -43.086 34.874 31.050 1.00 21.52 325 SER A N 1
ATOM 2376 C CA . SER A 1 328 ? -44.069 33.993 30.443 1.00 24.66 325 SER A CA 1
ATOM 2377 C C . SER A 1 328 ? -44.978 34.790 29.523 1.00 29.14 325 SER A C 1
ATOM 2378 O O . SER A 1 328 ? -45.175 35.995 29.701 1.00 27.39 325 SER A O 1
ATOM 2381 N N . ASP A 1 329 ? -45.524 34.093 28.532 1.00 21.85 326 ASP A N 1
ATOM 2382 C CA . ASP A 1 329 ? -46.467 34.681 27.598 1.00 24.36 326 ASP A CA 1
ATOM 2383 C C . ASP A 1 329 ? -47.257 33.552 26.954 1.00 26.02 326 ASP A C 1
ATOM 2384 O O . ASP A 1 329 ? -46.792 32.411 26.885 1.00 21.08 326 ASP A O 1
ATOM 2389 N N . ASP A 1 330 ? -48.463 33.878 26.505 1.00 25.37 327 ASP A N 1
ATOM 2390 C CA . ASP A 1 330 ? -49.297 32.921 25.799 1.00 22.97 327 ASP A CA 1
ATOM 2391 C C . ASP A 1 330 ? -49.094 33.055 24.296 1.00 30.68 327 ASP A C 1
ATOM 2392 O O . ASP A 1 330 ? -48.810 34.140 23.781 1.00 31.98 327 ASP A O 1
ATOM 2397 N N . ILE A 1 331 ? -49.234 31.934 23.597 1.00 23.87 328 ILE A N 1
ATOM 2398 C CA . ILE A 1 331 ? -49.295 31.915 22.143 1.00 19.51 328 ILE A CA 1
ATOM 2399 C C . ILE A 1 331 ? -50.507 31.088 21.735 1.00 26.06 328 ILE A C 1
ATOM 2400 O O . ILE A 1 331 ? -50.829 30.080 22.375 1.00 26.55 328 ILE A O 1
ATOM 2405 N N . PHE A 1 332 ? -51.199 31.534 20.693 1.00 26.61 329 PHE A N 1
ATOM 2406 C CA . PHE A 1 332 ? -52.372 30.844 20.174 1.00 21.23 329 PHE A CA 1
ATOM 2407 C C . PHE A 1 332 ? -52.104 30.473 18.724 1.00 22.73 329 PHE A C 1
ATOM 2408 O O . PHE A 1 332 ? -51.805 31.344 17.902 1.00 24.16 329 PHE A O 1
ATOM 2424 N N . GLU A 1 334 ? -53.174 28.356 15.110 1.00 32.27 331 GLU A N 1
ATOM 2425 C CA . GLU A 1 334 ? -54.136 27.646 14.283 1.00 35.17 331 GLU A CA 1
ATOM 2426 C C . GLU A 1 334 ? -53.736 26.181 14.159 1.00 32.04 331 GLU A C 1
ATOM 2427 O O . GLU A 1 334 ? -52.555 25.828 14.217 1.00 29.64 331 GLU A O 1
ATOM 2433 N N . LYS A 1 335 ? -54.746 25.323 14.004 1.00 33.96 332 LYS A N 1
ATOM 2434 C CA . LYS A 1 335 ? -54.491 23.909 13.748 1.00 32.86 332 LYS A CA 1
ATOM 2435 C C . LYS A 1 335 ? -53.598 23.729 12.528 1.00 32.08 332 LYS A C 1
ATOM 2436 O O . LYS A 1 335 ? -52.639 22.949 12.551 1.00 31.29 332 LYS A O 1
ATOM 2442 N N . VAL A 1 336 ? -53.896 24.453 11.456 1.00 29.42 333 VAL A N 1
ATOM 2443 C CA . VAL A 1 336 ? -53.141 24.357 10.214 1.00 35.89 333 VAL A CA 1
ATOM 2444 C C . VAL A 1 336 ? -51.972 25.331 10.283 1.00 31.67 333 VAL A C 1
ATOM 2445 O O . VAL A 1 336 ? -52.165 26.533 10.497 1.00 33.08 333 VAL A O 1
ATOM 2449 N N . ALA A 1 337 ? -50.761 24.813 10.104 1.00 30.84 334 ALA A N 1
ATOM 2450 C CA . ALA A 1 337 ? -49.570 25.644 10.189 1.00 32.69 334 ALA A CA 1
ATOM 2451 C C . ALA A 1 337 ? -49.463 26.568 8.983 1.00 37.46 334 ALA A C 1
ATOM 2452 O O . ALA A 1 337 ? -49.770 26.182 7.851 1.00 36.12 334 ALA A O 1
ATOM 2454 N N . LYS A 1 338 ? -49.025 27.798 9.234 1.00 41.11 335 LYS A N 1
ATOM 2455 C CA . LYS A 1 338 ? -48.708 28.752 8.182 1.00 36.64 335 LYS A CA 1
ATOM 2456 C C . LYS A 1 338 ? -47.196 28.838 8.018 1.00 46.88 335 LYS A C 1
ATOM 2457 O O . LYS A 1 338 ? -46.457 28.895 9.006 1.00 48.79 335 LYS A O 1
ATOM 2463 N N . THR A 1 339 ? -46.739 28.840 6.765 1.00 45.02 336 THR A N 1
ATOM 2464 C CA . THR A 1 339 ? -45.307 28.891 6.466 1.00 58.86 336 THR A CA 1
ATOM 2465 C C . THR A 1 339 ? -44.809 30.329 6.615 1.00 53.09 336 THR A C 1
ATOM 2466 O O . THR A 1 339 ? -44.462 31.017 5.652 1.00 56.36 336 THR A O 1
ATOM 2470 N N . ARG A 1 340 ? -44.784 30.781 7.863 1.00 49.02 337 ARG A N 1
ATOM 2471 C CA . ARG A 1 340 ? -44.248 32.079 8.230 1.00 43.59 337 ARG A CA 1
ATOM 2472 C C . ARG A 1 340 ? -43.098 31.879 9.208 1.00 50.39 337 ARG A C 1
ATOM 2473 O O . ARG A 1 340 ? -42.815 30.765 9.657 1.00 53.31 337 ARG A O 1
ATOM 2481 N N . ASN A 1 341 ? -42.425 32.978 9.532 1.00 35.51 338 ASN A N 1
ATOM 2482 C CA . ASN A 1 341 ? -41.366 32.921 10.527 1.00 44.49 338 ASN A CA 1
ATOM 2483 C C . ASN A 1 341 ? -41.800 33.657 11.786 1.00 37.71 338 ASN A C 1
ATOM 2484 O O . ASN A 1 341 ? -41.052 34.481 12.324 1.00 37.48 338 ASN A O 1
ATOM 2489 N N . GLU A 1 342 ? -43.013 33.373 12.255 1.00 29.22 339 GLU A N 1
ATOM 2490 C CA . GLU A 1 342 ? -43.489 33.970 13.493 1.00 22.47 339 GLU A CA 1
ATOM 2491 C C . GLU A 1 342 ? -42.658 33.471 14.669 1.00 24.25 339 GLU A C 1
ATOM 2492 O O . GLU A 1 342 ? -42.203 32.324 14.689 1.00 20.60 339 GLU A O 1
ATOM 2498 N N . TYR A 1 343 ? -42.450 34.340 15.651 1.00 20.97 340 TYR A N 1
ATOM 2499 C CA . TYR A 1 343 ? -41.673 33.951 16.815 1.00 22.72 340 TYR A CA 1
ATOM 2500 C C . TYR A 1 343 ? -42.217 34.673 18.038 1.00 18.63 340 TYR A C 1
ATOM 2501 O O . TYR A 1 343 ? -43.046 35.579 17.942 1.00 15.47 340 TYR A O 1
ATOM 2518 N N . ARG A 1 345 ? -40.932 36.602 21.677 1.00 17.02 342 ARG A N 1
ATOM 2519 C CA . ARG A 1 345 ? -39.820 37.227 22.380 1.00 21.38 342 ARG A CA 1
ATOM 2520 C C . ARG A 1 345 ? -40.150 37.357 23.859 1.00 16.60 342 ARG A C 1
ATOM 2521 O O . ARG A 1 345 ? -41.205 37.887 24.219 1.00 20.21 342 ARG A O 1
ATOM 2529 N N . LEU A 1 346 ? -39.248 36.866 24.704 1.00 20.29 343 LEU A N 1
ATOM 2530 C CA . LEU A 1 346 ? -39.331 37.017 26.149 1.00 17.52 343 LEU A CA 1
ATOM 2531 C C . LEU A 1 346 ? -38.140 37.826 26.640 1.00 20.69 343 LEU A C 1
ATOM 2532 O O . LEU A 1 346 ? -37.015 37.645 26.161 1.00 22.52 343 LEU A O 1
ATOM 2537 N N . GLN A 1 347 ? -38.396 38.720 27.591 1.00 25.42 344 GLN A N 1
ATOM 2538 C CA . GLN A 1 347 ? -37.375 39.572 28.187 1.00 23.48 344 GLN A CA 1
ATOM 2539 C C . GLN A 1 347 ? -37.151 39.138 29.629 1.00 23.86 344 GLN A C 1
ATOM 2540 O O . GLN A 1 347 ? -38.108 39.035 30.405 1.00 25.09 344 GLN A O 1
ATOM 2546 N N . LEU A 1 348 ? -35.898 38.872 29.984 1.00 30.22 345 LEU A N 1
ATOM 2547 C CA . LEU A 1 348 ? -35.554 38.413 31.327 1.00 28.06 345 LEU A CA 1
ATOM 2548 C C . LEU A 1 348 ? -34.501 39.348 31.906 1.00 28.34 345 LEU A C 1
ATOM 2549 O O . LEU A 1 348 ? -33.371 39.401 31.410 1.00 34.09 345 LEU A O 1
ATOM 2554 N N . VAL A 1 349 ? -34.877 40.091 32.943 1.00 32.53 346 VAL A N 1
ATOM 2555 C CA . VAL A 1 349 ? -33.945 40.928 33.696 1.00 32.83 346 VAL A CA 1
ATOM 2556 C C . VAL A 1 349 ? -33.881 40.368 35.113 1.00 33.86 346 VAL A C 1
ATOM 2557 O O . VAL A 1 349 ? -34.586 40.855 36.009 1.00 32.72 346 VAL A O 1
ATOM 2561 N N . PRO A 1 350 ? -33.069 39.345 35.354 1.00 35.56 347 PRO A N 1
ATOM 2562 C CA . PRO A 1 350 ? -33.078 38.673 36.655 1.00 35.74 347 PRO A CA 1
ATOM 2563 C C . PRO A 1 350 ? -32.271 39.434 37.696 1.00 33.50 347 PRO A C 1
ATOM 2564 O O . PRO A 1 350 ? -31.378 40.221 37.379 1.00 23.98 347 PRO A O 1
ATOM 2568 N N . ASN A 1 351 ? -32.602 39.182 38.964 1.00 35.53 348 ASN A N 1
ATOM 2569 C CA . ASN A 1 351 ? -31.842 39.760 40.065 1.00 39.62 348 ASN A CA 1
ATOM 2570 C C . ASN A 1 351 ? -31.666 38.732 41.177 1.00 36.87 348 ASN A C 1
ATOM 2571 O O . ASN A 1 351 ? -32.122 37.587 41.084 1.00 28.22 348 ASN A O 1
ATOM 2576 N N . GLU A 1 352 ? -30.988 39.172 42.240 1.00 38.41 349 GLU A N 1
ATOM 2577 C CA . GLU A 1 352 ? -30.709 38.316 43.386 1.00 39.30 349 GLU A CA 1
ATOM 2578 C C . GLU A 1 352 ? -31.989 37.845 44.065 1.00 38.02 349 GLU A C 1
ATOM 2579 O O . GLU A 1 352 ? -32.000 36.788 44.706 1.00 35.78 349 GLU A O 1
ATOM 2585 N N . PHE A 1 353 ? -33.077 38.599 43.921 1.00 44.41 350 PHE A N 1
ATOM 2586 C CA . PHE A 1 353 ? -34.330 38.310 44.603 1.00 41.81 350 PHE A CA 1
ATOM 2587 C C . PHE A 1 353 ? -35.353 37.611 43.716 1.00 43.08 350 PHE A C 1
ATOM 2588 O O . PHE A 1 353 ? -36.480 37.376 44.163 1.00 36.24 350 PHE A O 1
ATOM 2596 N N . GLY A 1 354 ? -34.996 37.276 42.478 1.00 39.01 351 GLY A N 1
ATOM 2597 C CA . GLY A 1 354 ? -35.898 36.542 41.614 1.00 37.75 351 GLY A CA 1
ATOM 2598 C C . GLY A 1 354 ? -36.939 37.369 40.904 1.00 35.85 351 GLY A C 1
ATOM 2599 O O . GLY A 1 354 ? -37.896 36.802 40.366 1.00 34.11 351 GLY A O 1
ATOM 2600 N N . GLU A 1 355 ? -36.786 38.685 40.883 1.00 38.12 352 GLU A N 1
ATOM 2601 C CA . GLU A 1 355 ? -37.728 39.572 40.222 1.00 42.56 352 GLU A CA 1
ATOM 2602 C C . GLU A 1 355 ? -37.243 39.888 38.814 1.00 42.23 352 GLU A C 1
ATOM 2603 O O . GLU A 1 355 ? -36.061 40.176 38.603 1.00 37.10 352 GLU A O 1
ATOM 2609 N N . ASN A 1 356 ? -38.160 39.824 37.851 1.00 35.57 353 ASN A N 1
ATOM 2610 C CA . ASN A 1 356 ? -37.865 40.264 36.492 1.00 40.80 353 ASN A CA 1
ATOM 2611 C C . ASN A 1 356 ? -38.069 41.772 36.428 1.00 46.38 353 ASN A C 1
ATOM 2612 O O . ASN A 1 356 ? -39.207 42.255 36.452 1.00 52.30 353 ASN A O 1
ATOM 2617 N N . LEU A 1 357 ? -36.971 42.517 36.350 1.00 47.65 354 LEU A N 1
ATOM 2618 C CA . LEU A 1 357 ? -37.015 43.978 36.361 1.00 47.76 354 LEU A CA 1
ATOM 2619 C C . LEU A 1 357 ? -37.157 44.547 34.953 1.00 55.15 354 LEU A C 1
ATOM 2620 O O . LEU A 1 357 ? -36.396 45.418 34.531 1.00 53.45 354 LEU A O 1
ATOM 2625 N N . TYR A 1 358 ? -38.141 44.048 34.210 1.00 51.65 355 TYR A N 1
ATOM 2626 C CA . TYR A 1 358 ? -38.444 44.526 32.867 1.00 60.48 355 TYR A CA 1
ATOM 2627 C C . TYR A 1 358 ? -39.812 45.192 32.873 1.00 69.26 355 TYR A C 1
ATOM 2628 O O . TYR A 1 358 ? -40.778 44.630 33.399 1.00 67.91 355 TYR A O 1
ATOM 2637 N N . PHE A 1 359 ? -39.892 46.383 32.282 1.00 75.00 356 PHE A N 1
ATOM 2638 C CA . PHE A 1 359 ? -41.119 47.174 32.270 1.00 79.39 356 PHE A CA 1
ATOM 2639 C C . PHE A 1 359 ? -41.406 47.607 30.840 1.00 85.19 356 PHE A C 1
ATOM 2640 O O . PHE A 1 359 ? -40.647 48.391 30.260 1.00 84.23 356 PHE A O 1
ATOM 2648 N N . GLN A 1 360 ? -42.499 47.101 30.278 1.00 81.74 357 GLN A N 1
ATOM 2649 C CA . GLN A 1 360 ? -42.864 47.391 28.897 1.00 87.41 357 GLN A CA 1
ATOM 2650 C C . GLN A 1 360 ? -43.865 48.539 28.816 1.00 85.88 357 GLN A C 1
ATOM 2651 O O . GLN A 1 360 ? -43.617 49.546 28.153 1.00 87.85 357 GLN A O 1
ATOM 2657 N N . LYS B 1 16 ? -45.425 54.060 21.412 1.00 47.09 13 LYS B N 1
ATOM 2658 C CA . LYS B 1 16 ? -45.954 52.986 20.578 1.00 45.49 13 LYS B CA 1
ATOM 2659 C C . LYS B 1 16 ? -46.724 53.540 19.382 1.00 40.18 13 LYS B C 1
ATOM 2660 O O . LYS B 1 16 ? -47.928 53.322 19.249 1.00 37.05 13 LYS B O 1
ATOM 2666 N N . LEU B 1 17 ? -46.015 54.261 18.515 1.00 36.37 14 LEU B N 1
ATOM 2667 C CA . LEU B 1 17 ? -46.606 54.831 17.313 1.00 32.82 14 LEU B CA 1
ATOM 2668 C C . LEU B 1 17 ? -46.539 53.889 16.118 1.00 29.62 14 LEU B C 1
ATOM 2669 O O . LEU B 1 17 ? -47.170 54.167 15.093 1.00 21.86 14 LEU B O 1
ATOM 2674 N N . TRP B 1 18 ? -45.786 52.797 16.226 1.00 26.54 15 TRP B N 1
ATOM 2675 C CA . TRP B 1 18 ? -45.759 51.752 15.215 1.00 26.59 15 TRP B CA 1
ATOM 2676 C C . TRP B 1 18 ? -45.332 50.456 15.892 1.00 26.00 15 TRP B C 1
ATOM 2677 O O . TRP B 1 18 ? -45.013 50.432 17.084 1.00 29.89 15 TRP B O 1
ATOM 2688 N N . ASP B 1 19 ? -45.326 49.373 15.121 1.00 25.54 16 ASP B N 1
ATOM 2689 C CA . ASP B 1 19 ? -44.936 48.063 15.628 1.00 21.71 16 ASP B CA 1
ATOM 2690 C C . ASP B 1 19 ? -43.423 47.910 15.504 1.00 21.29 16 ASP B C 1
ATOM 2691 O O . ASP B 1 19 ? -42.884 47.891 14.392 1.00 20.14 16 ASP B O 1
ATOM 2696 N N . SER B 1 20 ? -42.745 47.793 16.644 1.00 22.75 17 SER B N 1
ATOM 2697 C CA . SER B 1 20 ? -41.290 47.721 16.692 1.00 25.23 17 SER B CA 1
ATOM 2698 C C . SER B 1 20 ? -40.756 46.296 16.648 1.00 22.33 17 SER B C 1
ATOM 2699 O O . SER B 1 20 ? -39.535 46.114 16.659 1.00 24.11 17 SER B O 1
ATOM 2702 N N . LYS B 1 21 ? -41.629 45.292 16.599 1.00 25.26 18 LYS B N 1
ATOM 2703 C CA . LYS B 1 21 ? -41.182 43.907 16.681 1.00 20.72 18 LYS B CA 1
ATOM 2704 C C . LYS B 1 21 ? -40.243 43.575 15.527 1.00 20.44 18 LYS B C 1
ATOM 2705 O O . LYS B 1 21 ? -40.580 43.771 14.355 1.00 17.53 18 LYS B O 1
ATOM 2711 N N . ALA B 1 22 ? -39.061 43.067 15.873 1.00 20.48 19 ALA B N 1
ATOM 2712 C CA . ALA B 1 22 ? -38.030 42.779 14.885 1.00 19.32 19 ALA B CA 1
ATOM 2713 C C . ALA B 1 22 ? -38.518 41.761 13.863 1.00 21.38 19 ALA B C 1
ATOM 2714 O O . ALA B 1 22 ? -39.077 40.719 14.218 1.00 23.55 19 ALA B O 1
ATOM 2716 N N . GLN B 1 23 ? -38.303 42.069 12.586 1.00 22.00 20 GLN B N 1
ATOM 2717 C CA . GLN B 1 23 ? -38.669 41.185 11.488 1.00 17.01 20 GLN B CA 1
ATOM 2718 C C . GLN B 1 23 ? -37.450 40.582 10.805 1.00 21.60 20 GLN B C 1
ATOM 2719 O O . GLN B 1 23 ? -37.591 39.922 9.770 1.00 20.72 20 GLN B O 1
ATOM 2725 N N . GLY B 1 24 ? -36.262 40.795 11.358 1.00 19.75 21 GLY B N 1
ATOM 2726 C CA . GLY B 1 24 ? -35.058 40.254 10.764 1.00 17.29 21 GLY B CA 1
ATOM 2727 C C . GLY B 1 24 ? -33.862 40.538 11.643 1.00 21.46 21 GLY B C 1
ATOM 2728 O O . GLY B 1 24 ? -33.997 40.968 12.790 1.00 27.02 21 GLY B O 1
ATOM 2729 N N . GLU B 1 25 ? -32.682 40.300 11.083 1.00 26.44 22 GLU B N 1
ATOM 2730 C CA . GLU B 1 25 ? -31.448 40.476 11.833 1.00 35.23 22 GLU B CA 1
ATOM 2731 C C . GLU B 1 25 ? -31.116 41.952 12.013 1.00 27.36 22 GLU B C 1
ATOM 2732 O O . GLU B 1 25 ? -31.373 42.778 11.131 1.00 20.87 22 GLU B O 1
ATOM 2738 N N . GLN B 1 26 ? -30.548 42.275 13.172 1.00 25.94 23 GLN B N 1
ATOM 2739 C CA . GLN B 1 26 ? -30.078 43.626 13.439 1.00 24.69 23 GLN B CA 1
ATOM 2740 C C . GLN B 1 26 ? -28.898 43.964 12.537 1.00 22.27 23 GLN B C 1
ATOM 2741 O O . GLN B 1 26 ? -28.055 43.113 12.247 1.00 25.90 23 GLN B O 1
ATOM 2747 N N . GLU B 1 27 ? -28.842 45.216 12.094 1.00 21.31 24 GLU B N 1
ATOM 2748 C CA . GLU B 1 27 ? -27.738 45.714 11.288 1.00 20.29 24 GLU B CA 1
ATOM 2749 C C . GLU B 1 27 ? -27.053 46.859 12.018 1.00 24.59 24 GLU B C 1
ATOM 2750 O O . GLU B 1 27 ? -27.708 47.660 12.693 1.00 23.33 24 GLU B O 1
ATOM 2756 N N . GLU B 1 28 ? -25.734 46.926 11.886 1.00 23.21 25 GLU B N 1
ATOM 2757 C CA . GLU B 1 28 ? -24.934 47.984 12.484 1.00 24.15 25 GLU B CA 1
ATOM 2758 C C . GLU B 1 28 ? -24.379 48.867 11.379 1.00 22.32 25 GLU B C 1
ATOM 2759 O O . GLU B 1 28 ? -23.767 48.367 10.428 1.00 24.50 25 GLU B O 1
ATOM 2765 N N . LEU B 1 29 ? -24.588 50.172 11.504 1.00 17.41 26 LEU B N 1
ATOM 2766 C CA . LEU B 1 29 ? -24.231 51.120 10.462 1.00 15.26 26 LEU B CA 1
ATOM 2767 C C . LEU B 1 29 ? -23.123 52.044 10.946 1.00 14.30 26 LEU B C 1
ATOM 2768 O O . LEU B 1 29 ? -23.090 52.431 12.120 1.00 10.48 26 LEU B O 1
ATOM 2773 N N . HIS B 1 30 ? -22.216 52.391 10.036 1.00 14.46 27 HIS B N 1
ATOM 2774 C CA . HIS B 1 30 ? -21.191 53.387 10.317 1.00 18.08 27 HIS B CA 1
ATOM 2775 C C . HIS B 1 30 ? -20.648 53.916 8.999 1.00 17.77 27 HIS B C 1
ATOM 2776 O O . HIS B 1 30 ? -20.764 53.271 7.954 1.00 17.91 27 HIS B O 1
ATOM 2783 N N . LEU B 1 31 ? -20.045 55.107 9.073 1.00 16.30 28 LEU B N 1
ATOM 2784 C CA . LEU B 1 31 ? -19.535 55.783 7.882 1.00 18.80 28 LEU B CA 1
ATOM 2785 C C . LEU B 1 31 ? -18.597 54.892 7.077 1.00 18.24 28 LEU B C 1
ATOM 2786 O O . LEU B 1 31 ? -18.687 54.825 5.846 1.00 15.73 28 LEU B O 1
ATOM 2791 N N . LEU B 1 32 ? -17.686 54.200 7.757 1.00 14.73 29 LEU B N 1
ATOM 2792 C CA . LEU B 1 32 ? -16.602 53.489 7.094 1.00 16.93 29 LEU B CA 1
ATOM 2793 C C . LEU B 1 32 ? -16.785 51.977 7.101 1.00 19.89 29 LEU B C 1
ATOM 2794 O O . LEU B 1 32 ? -15.855 51.253 6.726 1.00 22.07 29 LEU B O 1
ATOM 2799 N N . LYS B 1 33 ? -17.957 51.479 7.505 1.00 15.72 30 LYS B N 1
ATOM 2800 C CA . LYS B 1 33 ? -18.134 50.033 7.599 1.00 21.38 30 LYS B CA 1
ATOM 2801 C C . LYS B 1 33 ? -18.053 49.373 6.227 1.00 19.82 30 LYS B C 1
ATOM 2802 O O . LYS B 1 33 ? -17.406 48.330 6.073 1.00 22.19 30 LYS B O 1
ATOM 2808 N N . GLY B 1 34 ? -18.697 49.963 5.218 1.00 17.91 31 GLY B N 1
ATOM 2809 C CA . GLY B 1 34 ? -18.581 49.429 3.873 1.00 14.04 31 GLY B CA 1
ATOM 2810 C C . GLY B 1 34 ? -17.189 49.545 3.289 1.00 22.46 31 GLY B C 1
ATOM 2811 O O . GLY B 1 34 ? -16.833 48.766 2.398 1.00 22.18 31 GLY B O 1
ATOM 2812 N N . SER B 1 35 ? -16.394 50.497 3.775 1.00 20.99 32 SER B N 1
ATOM 2813 C CA . SER B 1 35 ? -15.033 50.715 3.309 1.00 22.66 32 SER B CA 1
ATOM 2814 C C . SER B 1 35 ? -14.003 49.982 4.164 1.00 25.02 32 SER B C 1
ATOM 2815 O O . SER B 1 35 ? -12.821 50.349 4.148 1.00 23.97 32 SER B O 1
ATOM 2818 N N . ASP B 1 36 ? -14.432 48.962 4.912 1.00 22.64 33 ASP B N 1
ATOM 2819 C CA . ASP B 1 36 ? -13.555 48.188 5.794 1.00 26.38 33 ASP B CA 1
ATOM 2820 C C . ASP B 1 36 ? -12.813 49.089 6.778 1.00 26.91 33 ASP B C 1
ATOM 2821 O O . ASP B 1 36 ? -11.623 48.899 7.045 1.00 21.15 33 ASP B O 1
ATOM 2826 N N . CYS B 1 37 ? -13.524 50.085 7.313 1.00 19.92 34 CYS B N 1
ATOM 2827 C CA . CYS B 1 37 ? -13.005 51.010 8.320 1.00 19.46 34 CYS B CA 1
ATOM 2828 C C . CYS B 1 37 ? -11.816 51.819 7.812 1.00 19.19 34 CYS B C 1
ATOM 2829 O O . CYS B 1 37 ? -11.039 52.353 8.611 1.00 18.29 34 CYS B O 1
ATOM 2832 N N . ASN B 1 38 ? -11.670 51.932 6.495 1.00 20.97 35 ASN B N 1
ATOM 2833 C CA . ASN B 1 38 ? -10.519 52.567 5.866 1.00 20.33 35 ASN B CA 1
ATOM 2834 C C . ASN B 1 38 ? -10.963 53.829 5.138 1.00 20.13 35 ASN B C 1
ATOM 2835 O O . ASN B 1 38 ? -11.905 53.793 4.338 1.00 17.46 35 ASN B O 1
ATOM 2840 N N . LEU B 1 39 ? -10.281 54.937 5.414 1.00 15.64 36 LEU B N 1
ATOM 2841 C CA . LEU B 1 39 ? -10.420 56.175 4.656 1.00 15.07 36 LEU B CA 1
ATOM 2842 C C . LEU B 1 39 ? -9.115 56.431 3.912 1.00 19.25 36 LEU B C 1
ATOM 2843 O O . LEU B 1 39 ? -8.046 56.483 4.529 1.00 21.19 36 LEU B O 1
ATOM 2848 N N . THR B 1 40 ? -9.199 56.585 2.594 1.00 16.33 37 THR B N 1
ATOM 2849 C CA . THR B 1 40 ? -8.030 56.742 1.740 1.00 12.50 37 THR B CA 1
ATOM 2850 C C . THR B 1 40 ? -7.956 58.168 1.210 1.00 15.77 37 THR B C 1
ATOM 2851 O O . THR B 1 40 ? -8.966 58.733 0.779 1.00 16.92 37 THR B O 1
ATOM 2855 N N . ILE B 1 41 ? -6.756 58.746 1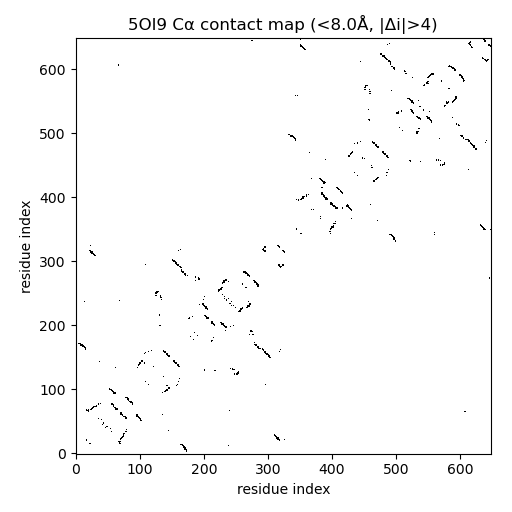.248 1.00 13.82 38 ILE B N 1
ATOM 2856 C CA . ILE B 1 41 ? -6.513 60.122 0.827 1.00 13.31 38 ILE B CA 1
ATOM 2857 C C . ILE B 1 41 ? -5.536 60.108 -0.342 1.00 18.71 38 ILE B C 1
ATOM 2858 O O . ILE B 1 41 ? -4.439 59.547 -0.232 1.00 12.52 38 ILE B O 1
ATOM 2863 N N . ASP B 1 42 ? -5.929 60.725 -1.454 1.00 14.93 39 ASP B N 1
ATOM 2864 C CA . ASP B 1 42 ? -5.048 60.938 -2.597 1.00 16.52 39 ASP B CA 1
ATOM 2865 C C . ASP B 1 42 ? -4.803 62.432 -2.761 1.00 17.86 39 ASP B C 1
ATOM 2866 O O . ASP B 1 42 ? -5.754 63.219 -2.810 1.00 14.13 39 ASP B O 1
ATOM 2871 N N . ILE B 1 43 ? -3.530 62.817 -2.838 1.00 14.71 40 ILE B N 1
ATOM 2872 C CA . ILE B 1 43 ? -3.123 64.217 -2.920 1.00 16.97 40 ILE B CA 1
ATOM 2873 C C . ILE B 1 43 ? -2.178 64.360 -4.105 1.00 15.83 40 ILE B C 1
ATOM 2874 O O . ILE B 1 43 ? -1.161 63.660 -4.174 1.00 18.67 40 ILE B O 1
ATOM 2879 N N . THR B 1 44 ? -2.505 65.261 -5.031 1.00 14.19 41 THR B N 1
ATOM 2880 C CA . THR B 1 44 ? -1.661 65.438 -6.206 1.00 18.41 41 THR B CA 1
ATOM 2881 C C . THR B 1 44 ? -0.377 66.176 -5.844 1.00 17.04 41 THR B C 1
ATOM 2882 O O . THR B 1 44 ? -0.350 67.031 -4.954 1.00 13.42 41 THR B O 1
ATOM 2886 N N . GLU B 1 45 ? 0.705 65.826 -6.546 1.00 19.46 42 GLU B N 1
ATOM 2887 C CA . GLU B 1 45 ? 1.954 66.560 -6.379 1.00 20.79 42 GLU B CA 1
ATOM 2888 C C . GLU B 1 45 ? 1.791 68.023 -6.773 1.00 18.26 42 GLU B C 1
ATOM 2889 O O . GLU B 1 45 ? 2.437 68.900 -6.188 1.00 16.93 42 GLU B O 1
ATOM 2895 N N . LYS B 1 46 ? 0.922 68.304 -7.746 1.00 17.96 43 LYS B N 1
ATOM 2896 C CA . LYS B 1 46 ? 0.766 69.671 -8.235 1.00 22.49 43 LYS B CA 1
ATOM 2897 C C . LYS B 1 46 ? 0.227 70.599 -7.151 1.00 19.10 43 LYS B C 1
ATOM 2898 O O . LYS B 1 46 ? 0.738 71.709 -6.966 1.00 19.25 43 LYS B O 1
ATOM 2904 N N . CYS B 1 47 ? -0.808 70.169 -6.422 1.00 17.78 44 CYS B N 1
ATOM 2905 C CA . CYS B 1 47 ? -1.362 71.058 -5.404 1.00 18.51 44 CYS B CA 1
ATOM 2906 C C . CYS B 1 47 ? -0.416 71.201 -4.218 1.00 18.81 44 CYS B C 1
ATOM 2907 O O . CYS B 1 47 ? -0.423 72.238 -3.544 1.00 17.89 44 CYS B O 1
ATOM 2910 N N . LEU B 1 48 ? 0.425 70.195 -3.965 1.00 19.82 45 LEU B N 1
ATOM 2911 C CA . LEU B 1 48 ? 1.458 70.340 -2.944 1.00 14.04 45 LEU B CA 1
ATOM 2912 C C . LEU B 1 48 ? 2.561 71.287 -3.403 1.00 16.07 45 LEU B C 1
ATOM 2913 O O . LEU B 1 48 ? 3.084 72.071 -2.604 1.00 15.29 45 LEU B O 1
ATOM 2918 N N . ARG B 1 49 ? 2.939 71.217 -4.682 1.00 18.13 46 ARG B N 1
ATOM 2919 C CA . ARG B 1 49 ? 3.945 72.139 -5.202 1.00 21.74 46 ARG B CA 1
ATOM 2920 C C . ARG B 1 49 ? 3.452 73.579 -5.129 1.00 17.84 46 ARG B C 1
ATOM 2921 O O . ARG B 1 49 ? 4.195 74.480 -4.721 1.00 16.74 46 ARG B O 1
ATOM 2929 N N . LEU B 1 50 ? 2.196 73.812 -5.513 1.00 16.99 47 LEU B N 1
ATOM 2930 C CA . LEU B 1 50 ? 1.625 75.152 -5.410 1.00 15.37 47 LEU B CA 1
ATOM 2931 C C . LEU B 1 50 ? 1.543 75.608 -3.958 1.00 16.60 47 LEU B C 1
ATOM 2932 O O . LEU B 1 50 ? 1.811 76.776 -3.651 1.00 18.52 47 LEU B O 1
ATOM 2937 N N . ALA B 1 51 ? 1.180 74.698 -3.050 1.00 13.77 48 ALA B N 1
ATOM 2938 C CA . ALA B 1 51 ? 1.105 75.048 -1.634 1.00 16.24 48 ALA B CA 1
ATOM 2939 C C . ALA B 1 51 ? 2.472 75.451 -1.096 1.00 13.73 48 ALA B C 1
ATOM 2940 O O . ALA B 1 51 ? 2.606 76.471 -0.410 1.00 14.15 48 ALA B O 1
ATOM 2942 N N . GLN B 1 52 ? 3.500 74.654 -1.393 1.00 15.87 49 GLN B N 1
ATOM 2943 C CA . GLN B 1 52 ? 4.843 74.970 -0.917 1.00 13.74 49 GLN B CA 1
ATOM 2944 C C . GLN B 1 52 ? 5.343 76.276 -1.520 1.00 16.90 49 GLN B C 1
ATOM 2945 O O . GLN B 1 52 ? 5.999 77.072 -0.840 1.00 16.98 49 GLN B O 1
ATOM 2951 N N . ARG B 1 53 ? 5.047 76.506 -2.800 1.00 18.83 50 ARG B N 1
ATOM 2952 C CA . ARG B 1 53 ? 5.454 77.746 -3.447 1.00 18.81 50 ARG B CA 1
ATOM 2953 C C . ARG B 1 53 ? 4.872 78.959 -2.727 1.00 20.52 50 ARG B C 1
ATOM 2954 O O . ARG B 1 53 ? 5.576 79.947 -2.485 1.00 14.62 50 ARG B O 1
ATOM 2962 N N . SER B 1 54 ? 3.589 78.894 -2.363 1.00 16.87 51 SER B N 1
ATOM 2963 C CA . SER B 1 54 ? 2.963 79.994 -1.635 1.00 17.15 51 SER B CA 1
ATOM 2964 C C . SER B 1 54 ? 3.482 80.096 -0.207 1.00 16.26 51 SER B C 1
ATOM 2965 O O . SER B 1 54 ? 3.610 81.204 0.328 1.00 18.13 51 SER B O 1
ATOM 2968 N N . ALA B 1 55 ? 3.781 78.960 0.429 1.00 15.14 52 ALA B N 1
ATOM 2969 C CA . ALA B 1 55 ? 4.222 78.992 1.821 1.00 13.90 52 ALA B CA 1
ATOM 2970 C C . ALA B 1 55 ? 5.593 79.642 1.957 1.00 16.07 52 ALA B C 1
ATOM 2971 O O . ALA B 1 55 ? 5.822 80.435 2.878 1.00 16.77 52 ALA B O 1
ATOM 2973 N N . TYR B 1 56 ? 6.516 79.320 1.047 1.00 14.38 53 TYR B N 1
ATOM 2974 C CA . TYR B 1 56 ? 7.872 79.851 1.151 1.00 18.88 53 TYR B CA 1
ATOM 2975 C C . TYR B 1 56 ? 7.905 81.348 0.866 1.00 20.05 53 TYR B C 1
ATOM 2976 O O . TYR B 1 56 ? 8.684 82.082 1.485 1.00 22.05 53 TYR B O 1
ATOM 2985 N N . GLN B 1 57 ? 7.068 81.820 -0.064 1.00 18.42 54 GLN B N 1
ATOM 2986 C CA . GLN B 1 57 ? 6.922 83.259 -0.269 1.00 24.26 54 GLN B CA 1
ATOM 2987 C C . GLN B 1 57 ? 6.503 83.950 1.021 1.00 24.79 54 GLN B C 1
ATOM 2988 O O . GLN B 1 57 ? 7.105 84.949 1.433 1.00 23.07 54 GLN B O 1
ATOM 2994 N N . LEU B 1 58 ? 5.463 83.426 1.672 1.00 21.68 55 LEU B N 1
ATOM 2995 C CA . LEU B 1 58 ? 4.974 84.007 2.915 1.00 20.91 55 LEU B CA 1
ATOM 2996 C C . LEU B 1 58 ? 6.011 83.906 4.026 1.00 25.86 55 LEU B C 1
ATOM 2997 O O . LEU B 1 58 ? 6.124 84.819 4.853 1.00 24.69 55 LEU B O 1
ATOM 3002 N N . HIS B 1 59 ? 6.785 82.819 4.047 1.00 24.84 56 HIS B N 1
ATOM 3003 C CA . HIS B 1 59 ? 7.808 82.648 5.076 1.00 25.16 56 HIS B CA 1
ATOM 3004 C C . HIS B 1 59 ? 8.868 83.741 4.993 1.00 23.34 56 HIS B C 1
ATOM 3005 O O . HIS B 1 59 ? 9.175 84.405 5.991 1.00 25.62 56 HIS B O 1
ATOM 3012 N N . THR B 1 60 ? 9.431 83.954 3.801 1.00 20.83 57 THR B N 1
ATOM 3013 C CA . THR B 1 60 ? 10.543 84.886 3.651 1.00 24.73 57 THR B CA 1
ATOM 3014 C C . THR B 1 60 ? 10.131 86.341 3.850 1.00 25.68 57 THR B C 1
ATOM 3015 O O . THR B 1 60 ? 11.004 87.192 4.050 1.00 25.56 57 THR B O 1
ATOM 3019 N N . GLU B 1 61 ? 8.837 86.649 3.801 1.00 29.20 58 GLU B N 1
ATOM 3020 C CA . GLU B 1 61 ? 8.360 88.011 4.003 1.00 32.15 58 GLU B CA 1
ATOM 3021 C C . GLU B 1 61 ? 7.760 88.228 5.386 1.00 32.66 58 GLU B C 1
ATOM 3022 O O . GLU B 1 61 ? 7.343 89.348 5.697 1.00 36.85 58 GLU B O 1
ATOM 3028 N N . THR B 1 62 ? 7.706 87.191 6.219 1.00 34.77 59 THR B N 1
ATOM 3029 C CA . THR B 1 62 ? 7.133 87.291 7.557 1.00 35.14 59 THR B CA 1
ATOM 3030 C C . THR B 1 62 ? 8.249 87.594 8.550 1.00 45.82 59 THR B C 1
ATOM 3031 O O . THR B 1 62 ? 9.132 86.761 8.779 1.00 42.68 59 THR B O 1
ATOM 3035 N N . SER B 1 63 ? 8.208 88.789 9.139 1.00 52.53 60 SER B N 1
ATOM 3036 C CA . SER B 1 63 ? 9.181 89.173 10.152 1.00 55.30 60 SER B CA 1
ATOM 3037 C C . SER B 1 63 ? 8.868 88.589 11.522 1.00 58.13 60 SER B C 1
ATOM 3038 O O . SER B 1 63 ? 9.677 88.749 12.442 1.00 65.98 60 SER B O 1
ATOM 3041 N N . ALA B 1 64 ? 7.730 87.913 11.674 1.00 57.73 61 ALA B N 1
ATOM 3042 C CA . ALA B 1 64 ? 7.297 87.426 12.972 1.00 59.24 61 ALA B CA 1
ATOM 3043 C C . ALA B 1 64 ? 8.274 86.387 13.522 1.00 64.11 61 ALA B C 1
ATOM 3044 O O . ALA B 1 64 ? 9.159 85.883 12.824 1.00 61.11 61 ALA B O 1
ATOM 3046 N N . THR B 1 65 ? 8.088 86.067 14.804 1.00 75.77 62 THR B N 1
ATOM 3047 C CA . THR B 1 65 ? 9.001 85.208 15.551 1.00 80.20 62 THR B CA 1
ATOM 3048 C C . THR B 1 65 ? 9.165 83.845 14.889 1.00 78.84 62 THR B C 1
ATOM 3049 O O . THR B 1 65 ? 10.237 83.532 14.359 1.00 81.57 62 THR B O 1
ATOM 3053 N N . LYS B 1 66 ? 8.119 83.024 14.922 1.00 64.36 63 LYS B N 1
ATOM 3054 C CA . LYS B 1 66 ? 8.102 81.762 14.201 1.00 63.80 63 LYS B CA 1
ATOM 3055 C C . LYS B 1 66 ? 6.915 81.750 13.249 1.00 57.15 63 LYS B C 1
ATOM 3056 O O . LYS B 1 66 ? 5.865 82.339 13.527 1.00 53.18 63 LYS B O 1
ATOM 3062 N N . ARG B 1 67 ? 7.091 81.070 12.121 1.00 41.98 64 ARG B N 1
ATOM 3063 C CA . ARG B 1 67 ? 6.234 81.244 10.955 1.00 39.40 64 ARG B CA 1
ATOM 3064 C C . ARG B 1 67 ? 5.531 79.934 10.621 1.00 32.65 64 ARG B C 1
ATOM 3065 O O . ARG B 1 67 ? 6.176 78.963 10.209 1.00 34.03 64 ARG B O 1
ATOM 3073 N N . ILE B 1 68 ? 4.213 79.916 10.799 1.00 28.01 65 ILE B N 1
ATOM 3074 C CA . ILE B 1 68 ? 3.358 78.812 10.376 1.00 28.07 65 ILE B CA 1
ATOM 3075 C C . ILE B 1 68 ? 2.392 79.370 9.341 1.00 19.89 65 ILE B C 1
ATOM 3076 O O . ILE B 1 68 ? 1.572 80.241 9.656 1.00 24.88 65 ILE B O 1
ATOM 3081 N N . GLN B 1 69 ? 2.491 78.882 8.109 1.00 20.89 66 GLN B N 1
ATOM 3082 C CA . GLN B 1 69 ? 1.635 79.342 7.024 1.00 20.22 66 GLN B CA 1
ATOM 3083 C C . GLN B 1 69 ? 0.367 78.498 6.978 1.00 20.15 66 GLN B C 1
ATOM 3084 O O . GLN B 1 69 ? 0.436 77.265 6.952 1.00 24.13 66 GLN B O 1
ATOM 3090 N N . LYS B 1 70 ? -0.787 79.162 6.973 1.00 19.69 67 LYS B N 1
ATOM 3091 C CA . LYS B 1 70 ? -2.084 78.497 7.049 1.00 21.24 67 LYS B CA 1
ATOM 3092 C C . LYS B 1 70 ? -2.862 78.734 5.761 1.00 21.95 67 LYS B C 1
ATOM 3093 O O . LYS B 1 70 ? -3.192 79.879 5.429 1.00 19.14 67 LYS B O 1
ATOM 3099 N N . PHE B 1 71 ? -3.166 77.653 5.053 1.00 16.54 68 PHE B N 1
ATOM 3100 C CA . PHE B 1 71 ? -3.895 77.726 3.794 1.00 13.50 68 PHE B CA 1
ATOM 3101 C C . PHE B 1 71 ? -5.026 76.702 3.829 1.00 16.93 68 PHE B C 1
ATOM 3102 O O . PHE B 1 71 ? -5.483 76.256 4.889 1.00 14.28 68 PHE B O 1
ATOM 3110 N N . PHE B 1 72 ? -5.481 76.303 2.646 1.00 15.51 69 PHE B N 1
ATOM 3111 C CA . PHE B 1 72 ? -6.494 75.272 2.507 1.00 13.03 69 PHE B CA 1
ATOM 3112 C C . PHE B 1 72 ? -6.164 74.402 1.308 1.00 14.69 69 PHE B C 1
ATOM 3113 O O . PHE B 1 72 ? -5.629 74.885 0.307 1.00 17.07 69 PHE B O 1
ATOM 3121 N N . LEU B 1 73 ? -6.465 73.116 1.429 1.00 14.18 70 LEU B N 1
ATOM 3122 C CA . LEU B 1 73 ? -6.572 72.227 0.288 1.00 12.79 70 LEU B CA 1
ATOM 3123 C C . LEU B 1 73 ? -8.045 71.910 0.067 1.00 13.38 70 LEU B C 1
ATOM 3124 O O . LEU B 1 73 ? -8.850 71.933 1.004 1.00 11.90 70 LEU B O 1
ATOM 3129 N N . LEU B 1 74 ? -8.399 71.644 -1.185 1.00 14.74 71 LEU B N 1
ATOM 3130 C CA . LEU B 1 74 ? -9.777 71.374 -1.565 1.00 12.72 71 LEU B CA 1
ATOM 3131 C C . LEU B 1 74 ? -9.845 70.024 -2.257 1.00 17.02 71 LEU B C 1
ATOM 3132 O O . LEU B 1 74 ? -9.013 69.716 -3.117 1.00 18.52 71 LEU B O 1
ATOM 3137 N N . GLY B 1 75 ? -10.837 69.217 -1.880 1.00 11.77 72 GLY B N 1
ATOM 3138 C CA . GLY B 1 75 ? -10.977 67.885 -2.428 1.00 17.47 72 GLY B CA 1
ATOM 3139 C C . GLY B 1 75 ? -12.430 67.510 -2.643 1.00 19.65 72 GLY B C 1
ATOM 3140 O O . GLY B 1 75 ? -13.342 68.309 -2.419 1.00 12.76 72 GLY B O 1
ATOM 3141 N N . SER B 1 76 ? -12.624 66.272 -3.092 1.00 16.08 73 SER B N 1
ATOM 3142 C CA . SER B 1 76 ? -13.948 65.691 -3.247 1.00 19.53 73 SER B CA 1
ATOM 3143 C C . SER B 1 76 ? -13.966 64.315 -2.597 1.00 17.67 73 SER B C 1
ATOM 3144 O O . SER B 1 76 ? -12.936 63.641 -2.508 1.00 18.28 73 SER B O 1
ATOM 3147 N N . LEU B 1 77 ? -15.144 63.914 -2.125 1.00 15.19 74 LEU B N 1
ATOM 3148 C CA . LEU B 1 77 ? -15.347 62.597 -1.541 1.00 17.54 74 LEU B CA 1
ATOM 3149 C C . LEU B 1 77 ? -16.055 61.707 -2.552 1.00 18.82 74 LEU B C 1
ATOM 3150 O O . LEU B 1 77 ? -17.025 62.127 -3.188 1.00 19.68 74 LEU B O 1
ATOM 3155 N N . ASN B 1 78 ? -15.568 60.477 -2.695 1.00 14.02 75 ASN B N 1
ATOM 3156 C CA . ASN B 1 78 ? -16.124 59.556 -3.673 1.00 19.91 75 ASN B CA 1
ATOM 3157 C C . ASN B 1 78 ? -16.084 58.138 -3.125 1.00 20.87 75 ASN B C 1
ATOM 3158 O O . ASN B 1 78 ? -15.209 57.785 -2.328 1.00 16.83 75 ASN B O 1
ATOM 3163 N N . ILE B 1 79 ? -17.049 57.334 -3.562 1.00 16.81 76 ILE B N 1
ATOM 3164 C CA . ILE B 1 79 ? -17.136 55.915 -3.230 1.00 20.16 76 ILE B CA 1
ATOM 3165 C C . ILE B 1 79 ? -16.890 55.134 -4.512 1.00 18.48 76 ILE B C 1
ATOM 3166 O O . ILE B 1 79 ? -17.658 55.258 -5.473 1.00 21.48 76 ILE B O 1
ATOM 3171 N N . ASN B 1 80 ? -15.828 54.330 -4.537 1.00 19.00 77 ASN B N 1
ATOM 3172 C CA . ASN B 1 80 ? -15.502 53.628 -5.769 1.00 15.68 77 ASN B CA 1
ATOM 3173 C C . ASN B 1 80 ? -16.381 52.387 -5.922 1.00 23.30 77 ASN B C 1
ATOM 3174 O O . ASN B 1 80 ? -17.274 52.115 -5.113 1.00 17.35 77 ASN B O 1
ATOM 3179 N N . LYS B 1 81 ? -16.116 51.616 -6.980 1.00 24.45 78 LYS B N 1
ATOM 3180 C CA . LYS B 1 81 ? -16.945 50.458 -7.295 1.00 23.54 78 LYS B CA 1
ATOM 3181 C C . LYS B 1 81 ? -16.860 49.369 -6.233 1.00 25.23 78 LYS B C 1
ATOM 3182 O O . LYS B 1 81 ? -17.726 48.489 -6.196 1.00 26.33 78 LYS B O 1
ATOM 3188 N N . ASP B 1 82 ? -15.843 49.404 -5.372 1.00 21.47 79 ASP B N 1
ATOM 3189 C CA . ASP B 1 82 ? -15.677 48.420 -4.310 1.00 21.09 79 ASP B CA 1
ATOM 3190 C C . ASP B 1 82 ? -16.048 48.980 -2.939 1.00 20.49 79 ASP B C 1
ATOM 3191 O O . ASP B 1 82 ? -15.642 48.419 -1.915 1.00 22.34 79 ASP B O 1
ATOM 3196 N N . ASP B 1 83 ? -16.799 50.084 -2.906 1.00 18.97 80 ASP B N 1
ATOM 3197 C CA . ASP B 1 83 ? -17.328 50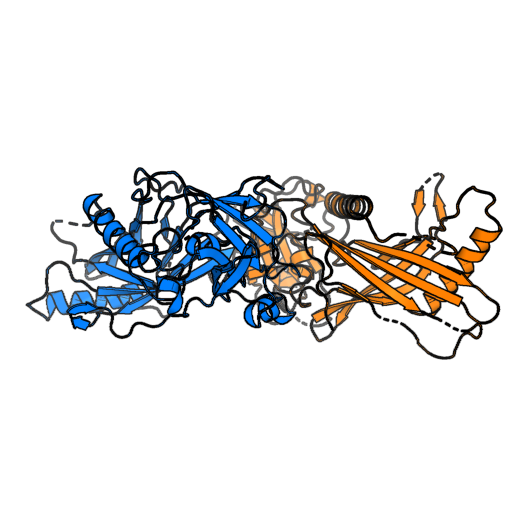.703 -1.691 1.00 26.06 80 ASP B CA 1
ATOM 3198 C C . ASP B 1 83 ? -16.246 51.316 -0.807 1.00 23.02 80 ASP B C 1
ATOM 3199 O O . ASP B 1 83 ? -16.476 51.542 0.386 1.00 20.93 80 ASP B O 1
ATOM 3204 N N . ARG B 1 84 ? -15.074 51.609 -1.362 1.00 17.93 81 ARG B N 1
ATOM 3205 C CA . ARG B 1 84 ? -14.030 52.294 -0.611 1.00 19.76 81 ARG B CA 1
ATOM 3206 C C . ARG B 1 84 ? -14.272 53.799 -0.639 1.00 19.26 81 ARG B C 1
ATOM 3207 O O . ARG B 1 84 ? -14.534 54.374 -1.700 1.00 17.88 81 ARG B O 1
ATOM 3215 N N . VAL B 1 85 ? -14.188 54.437 0.526 1.00 14.33 82 VAL B N 1
ATOM 3216 C CA . VAL B 1 85 ? -14.321 55.886 0.625 1.00 15.56 82 VAL B CA 1
ATOM 3217 C C . VAL B 1 85 ? -12.962 56.518 0.352 1.00 16.17 82 VAL B C 1
ATOM 3218 O O . VAL B 1 85 ? -11.961 56.162 0.985 1.00 18.31 82 VAL B O 1
ATOM 3222 N N . ILE B 1 86 ? -12.922 57.449 -0.601 1.00 14.66 83 ILE B N 1
ATOM 3223 C CA . ILE B 1 86 ? -11.680 58.066 -1.054 1.00 17.31 83 ILE B CA 1
ATOM 3224 C C . ILE B 1 86 ? -11.871 59.576 -1.112 1.00 17.28 83 ILE B C 1
ATOM 3225 O O . ILE B 1 86 ? -12.841 60.060 -1.704 1.00 17.45 83 ILE B O 1
ATOM 3230 N N . ILE B 1 87 ? -10.943 60.313 -0.503 1.00 15.12 84 ILE B N 1
ATOM 3231 C CA . ILE B 1 87 ? -10.877 61.768 -0.613 1.00 17.79 84 ILE B CA 1
ATOM 3232 C C . ILE B 1 87 ? -9.808 62.107 -1.644 1.00 17.24 84 ILE B C 1
ATOM 3233 O O . ILE B 1 87 ? -8.631 61.780 -1.457 1.00 16.20 84 ILE B O 1
ATOM 3238 N N . ASN B 1 88 ? -10.205 62.761 -2.730 1.00 19.28 85 ASN B N 1
ATOM 3239 C CA . ASN B 1 88 ? -9.282 63.142 -3.793 1.00 19.93 85 ASN B CA 1
ATOM 3240 C C . ASN B 1 88 ? -8.993 64.633 -3.674 1.00 14.80 85 ASN B C 1
ATOM 3241 O O . ASN B 1 88 ? -9.883 65.461 -3.880 1.00 22.44 85 ASN B O 1
ATOM 3246 N N . ILE B 1 89 ? -7.745 64.971 -3.364 1.00 12.67 86 ILE B N 1
ATOM 3247 C CA . ILE B 1 89 ? -7.333 66.345 -3.087 1.00 16.92 86 ILE B CA 1
ATOM 3248 C C . ILE B 1 89 ? -6.427 66.809 -4.219 1.00 19.21 86 ILE B C 1
ATOM 3249 O O . ILE B 1 89 ? -5.335 66.260 -4.417 1.00 14.17 86 ILE B O 1
ATOM 3254 N N . ASP B 1 90 ? -6.870 67.836 -4.954 1.00 17.95 87 ASP B N 1
ATOM 3255 C CA . ASP B 1 90 ? -6.142 68.281 -6.135 1.00 22.13 87 ASP B CA 1
ATOM 3256 C C . ASP B 1 90 ? -6.028 69.793 -6.282 1.00 21.62 87 ASP B C 1
ATOM 3257 O O . ASP B 1 90 ? -5.499 70.249 -7.300 1.00 24.01 87 ASP B O 1
ATOM 3262 N N . ARG B 1 91 ? -6.497 70.583 -5.319 1.00 19.07 88 ARG B N 1
ATOM 3263 C CA . ARG B 1 91 ? -6.523 72.032 -5.458 1.00 19.35 88 ARG B CA 1
ATOM 3264 C C . ARG B 1 91 ? -5.930 72.700 -4.227 1.00 17.71 88 ARG B C 1
ATOM 3265 O O . ARG B 1 91 ? -6.139 72.244 -3.099 1.00 19.23 88 ARG B O 1
ATOM 3273 N N . PHE B 1 92 ? -5.201 73.789 -4.455 1.00 16.61 89 PHE B N 1
ATOM 3274 C CA . PHE B 1 92 ? -4.638 74.610 -3.393 1.00 19.20 89 PHE B CA 1
ATOM 3275 C C . PHE B 1 92 ? -5.352 75.953 -3.364 1.00 18.84 89 PHE B C 1
ATOM 3276 O O . PHE B 1 92 ? -5.544 76.582 -4.410 1.00 22.43 89 PHE B O 1
ATOM 3284 N N . ASP B 1 93 ? -5.741 76.386 -2.171 1.00 18.90 90 ASP B N 1
ATOM 3285 C CA . ASP B 1 93 ? -6.442 77.653 -1.976 1.00 17.50 90 ASP B CA 1
ATOM 3286 C C . ASP B 1 93 ? -5.764 78.406 -0.840 1.00 20.63 90 ASP B C 1
ATOM 3287 O O . ASP B 1 93 ? -5.855 77.969 0.326 1.00 22.20 90 ASP B O 1
ATOM 3292 N N . PRO B 1 94 ? -5.076 79.515 -1.120 1.00 20.64 91 PRO B N 1
ATOM 3293 C CA . PRO B 1 94 ? -4.468 80.290 -0.027 1.00 24.64 91 PRO B CA 1
ATOM 3294 C C . PRO B 1 94 ? -5.484 80.866 0.943 1.00 29.35 91 PRO B C 1
ATOM 3295 O O . PRO B 1 94 ? -5.127 81.155 2.092 1.00 31.25 91 PRO B O 1
ATOM 3299 N N . GLY B 1 95 ? -6.736 81.029 0.527 1.00 26.47 92 GLY B N 1
ATOM 3300 C CA . GLY B 1 95 ? -7.753 81.562 1.401 1.00 25.47 92 GLY B CA 1
ATOM 3301 C C . GLY B 1 95 ? -7.708 83.075 1.478 1.00 34.35 92 GLY B C 1
ATOM 3302 O O . GLY B 1 95 ? -6.966 83.757 0.763 1.00 28.35 92 GLY B O 1
ATOM 3303 N N . ARG B 1 96 ? -8.533 83.604 2.377 1.00 34.75 93 ARG B N 1
ATOM 3304 C CA . ARG B 1 96 ? -8.618 85.040 2.594 1.00 41.26 93 ARG B CA 1
ATOM 3305 C C . ARG B 1 96 ? -8.922 85.290 4.065 1.00 52.55 93 ARG B C 1
ATOM 3306 O O . ARG B 1 96 ? -9.114 84.355 4.849 1.00 49.04 93 ARG B O 1
ATOM 3314 N N . ILE B 1 97 ? -8.960 86.567 4.438 1.00 60.71 94 ILE B N 1
ATOM 3315 C CA . ILE B 1 97 ? -9.184 86.985 5.816 1.00 63.30 94 ILE B CA 1
ATOM 3316 C C . ILE B 1 97 ? -10.422 87.868 5.864 1.00 69.86 94 ILE B C 1
ATOM 3317 O O . ILE B 1 97 ? -10.587 88.763 5.027 1.00 68.85 94 ILE B O 1
ATOM 3322 N N . ILE B 1 98 ? -11.290 87.611 6.839 1.00 73.64 95 ILE B N 1
ATOM 3323 C CA . ILE B 1 98 ? -12.415 88.482 7.154 1.00 72.89 95 ILE B CA 1
ATOM 3324 C C . ILE B 1 98 ? -12.092 89.175 8.470 1.00 76.56 95 ILE B C 1
ATOM 3325 O O . ILE B 1 98 ? -11.918 88.513 9.501 1.00 74.49 95 ILE B O 1
ATOM 3330 N N . ASP B 1 99 ? -11.997 90.499 8.434 1.00 84.39 96 ASP B N 1
ATOM 3331 C CA . ASP B 1 99 ? -11.575 91.261 9.604 1.00 78.65 96 ASP B CA 1
ATOM 3332 C C . ASP B 1 99 ? -12.747 92.008 10.232 1.00 73.32 96 ASP B C 1
ATOM 3333 O O . ASP B 1 99 ? -13.769 91.408 10.567 1.00 66.04 96 ASP B O 1
ATOM 3338 N N . LEU B 1 107 ? -10.827 85.796 11.252 1.00 67.13 104 LEU B N 1
ATOM 3339 C CA . LEU B 1 107 ? -11.057 84.415 10.845 1.00 65.15 104 LEU B CA 1
ATOM 3340 C C . LEU B 1 107 ? -10.446 84.129 9.478 1.00 62.23 104 LEU B C 1
ATOM 3341 O O . LEU B 1 107 ? -10.580 84.925 8.549 1.00 60.54 104 LEU B O 1
ATOM 3346 N N . HIS B 1 108 ? -9.768 82.989 9.367 1.00 60.06 105 HIS B N 1
ATOM 3347 C CA . HIS B 1 108 ? -9.223 82.526 8.099 1.00 49.04 105 HIS B CA 1
ATOM 3348 C C . HIS B 1 108 ? -10.241 81.611 7.431 1.00 42.21 105 HIS B C 1
ATOM 3349 O O . HIS B 1 108 ? -10.791 80.710 8.073 1.00 42.46 105 HIS B O 1
ATOM 3356 N N . VAL B 1 109 ? -10.492 81.845 6.148 1.00 43.73 106 VAL B N 1
ATOM 3357 C CA . VAL B 1 109 ? -11.605 81.211 5.443 1.00 40.12 106 VAL B CA 1
ATOM 3358 C C . VAL B 1 109 ? -11.178 80.930 4.005 1.00 37.24 106 VAL B C 1
ATOM 3359 O O . VAL B 1 109 ? -10.398 81.707 3.434 1.00 33.05 106 VAL B O 1
ATOM 3363 N N . PRO B 1 110 ? -11.620 79.829 3.392 1.00 36.88 107 PRO B N 1
ATOM 3364 C CA . PRO B 1 110 ? -11.349 79.627 1.964 1.00 32.73 107 PRO B CA 1
ATOM 3365 C C . PRO B 1 110 ? -11.867 80.793 1.134 1.00 37.19 107 PRO B C 1
ATOM 3366 O O . PRO B 1 110 ? -12.768 81.530 1.542 1.00 36.23 107 PRO B O 1
ATOM 3370 N N . THR B 1 111 ? -11.267 80.962 -0.048 1.00 32.85 108 THR B N 1
ATOM 3371 C CA . THR B 1 111 ? -11.680 82.042 -0.941 1.00 41.02 108 THR B CA 1
ATOM 3372 C C . THR B 1 111 ? -13.172 81.964 -1.235 1.00 41.97 108 THR B C 1
ATOM 3373 O O . THR B 1 111 ? -13.905 82.946 -1.071 1.00 45.91 108 THR B O 1
ATOM 3377 N N . ALA B 1 112 ? -13.640 80.795 -1.663 1.00 46.97 109 ALA B N 1
ATOM 3378 C CA . ALA B 1 112 ? -15.056 80.547 -1.872 1.00 44.91 109 ALA B CA 1
ATOM 3379 C C . ALA B 1 112 ? -15.381 79.145 -1.385 1.00 49.19 109 ALA B C 1
ATOM 3380 O O . ALA B 1 112 ? -14.613 78.207 -1.618 1.00 48.85 109 ALA B O 1
ATOM 3382 N N . VAL B 1 113 ? -16.513 79.008 -0.699 1.00 45.88 110 VAL B N 1
ATOM 3383 C CA . VAL B 1 113 ? -16.988 77.709 -0.238 1.00 41.24 110 VAL B CA 1
ATOM 3384 C C . VAL B 1 113 ? -17.843 77.131 -1.361 1.00 42.78 110 VAL B C 1
ATOM 3385 O O . VAL B 1 113 ? -18.997 77.521 -1.547 1.00 38.43 110 VAL B O 1
ATOM 3389 N N . ILE B 1 114 ? -17.266 76.205 -2.122 1.00 35.80 111 ILE B N 1
ATOM 3390 C CA . ILE B 1 114 ? -17.954 75.573 -3.246 1.00 33.60 111 ILE B CA 1
ATOM 3391 C C . ILE B 1 114 ? -18.744 74.377 -2.726 1.00 35.54 111 ILE B C 1
ATOM 3392 O O . ILE B 1 114 ? -18.188 73.540 -2.000 1.00 34.96 111 ILE B O 1
ATOM 3397 N N . PRO B 1 115 ? -20.030 74.261 -3.056 1.00 38.56 112 PRO B N 1
ATOM 3398 C CA . PRO B 1 115 ? -20.831 73.143 -2.535 1.00 38.41 112 PRO B CA 1
ATOM 3399 C C . PRO B 1 115 ? -20.260 71.796 -2.955 1.00 37.08 112 PRO B C 1
ATOM 3400 O O . PRO B 1 115 ? -19.926 71.576 -4.122 1.00 38.02 112 PRO B O 1
ATOM 3404 N N . GLY B 1 116 ? -20.149 70.890 -1.983 1.00 34.98 113 GLY B N 1
ATOM 3405 C CA . GLY B 1 116 ? -19.583 69.580 -2.200 1.00 31.68 113 GLY B CA 1
ATOM 3406 C C . GLY B 1 116 ? -18.096 69.475 -1.935 1.00 30.94 113 GLY B C 1
ATOM 3407 O O . GLY B 1 116 ? -17.584 68.358 -1.795 1.00 34.34 113 GLY B O 1
ATOM 3408 N N . ASP B 1 117 ? -17.392 70.602 -1.855 1.00 25.37 114 ASP B N 1
ATOM 3409 C CA . ASP B 1 117 ? -15.946 70.585 -1.673 1.00 27.18 114 ASP B CA 1
ATOM 3410 C C . ASP B 1 117 ? -15.576 70.118 -0.273 1.00 22.01 114 ASP B C 1
ATOM 3411 O O . ASP B 1 117 ? -16.137 70.590 0.721 1.00 19.22 114 ASP B O 1
ATOM 3416 N N . VAL B 1 118 ? -14.619 69.200 -0.194 1.00 21.85 115 VAL B N 1
ATOM 3417 C CA . VAL B 1 118 ? -14.008 68.838 1.080 1.00 15.97 115 VAL B CA 1
ATOM 3418 C C . VAL B 1 118 ? -12.979 69.908 1.427 1.00 20.16 115 VAL B C 1
ATOM 3419 O O . VAL B 1 118 ? -12.028 70.133 0.671 1.00 19.88 115 VAL B O 1
ATOM 3423 N N . ILE B 1 119 ? -13.175 70.580 2.558 1.00 19.23 116 ILE B N 1
ATOM 3424 C CA . ILE B 1 119 ? -12.273 71.641 2.994 1.00 17.32 116 ILE B CA 1
ATOM 3425 C C . ILE B 1 119 ? -11.249 71.042 3.948 1.00 14.71 116 ILE B C 1
ATOM 3426 O O . ILE B 1 119 ? -11.607 70.542 5.020 1.00 17.18 116 ILE B O 1
ATOM 3431 N N . ILE B 1 120 ? -9.977 71.095 3.563 1.00 13.69 117 ILE B N 1
ATOM 3432 C CA . ILE B 1 120 ? -8.893 70.561 4.386 1.00 10.74 117 ILE B CA 1
ATOM 3433 C C . ILE B 1 120 ? -7.980 71.700 4.824 1.00 13.84 117 ILE B C 1
ATOM 3434 O O . ILE B 1 120 ? -7.202 72.211 4.006 1.00 14.34 117 ILE B O 1
ATOM 3439 N N . PRO B 1 121 ? -8.034 72.127 6.086 1.00 18.17 118 PRO B N 1
ATOM 3440 C CA . PRO B 1 121 ? -7.085 73.143 6.558 1.00 13.05 118 PRO B CA 1
ATOM 3441 C C . PRO B 1 121 ? -5.651 72.644 6.449 1.00 17.42 118 PRO B C 1
ATOM 3442 O O . PRO B 1 121 ? -5.350 71.488 6.755 1.00 14.24 118 PRO B O 1
ATOM 3446 N N . LEU B 1 122 ? -4.764 73.533 6.005 1.00 12.32 119 LEU B N 1
ATOM 3447 C CA . LEU B 1 122 ? -3.380 73.184 5.708 1.00 14.18 119 LEU B CA 1
ATOM 3448 C C . LEU B 1 122 ? -2.447 74.102 6.484 1.00 17.12 119 LEU B C 1
ATOM 3449 O O . LEU B 1 122 ? -2.443 75.318 6.264 1.00 16.40 119 LEU B O 1
ATOM 3454 N N . SER B 1 123 ? -1.658 73.519 7.382 1.00 14.41 120 SER B N 1
ATOM 3455 C CA . SER B 1 123 ? -0.647 74.243 8.138 1.00 14.14 120 SER B CA 1
ATOM 3456 C C . SER B 1 123 ? 0.731 73.824 7.650 1.00 18.45 120 SER B C 1
ATOM 3457 O O . SER B 1 123 ? 1.028 72.627 7.570 1.00 17.08 120 SER B O 1
ATOM 3468 N N . GLN B 1 125 ? 5.216 74.806 7.365 1.00 15.74 122 GLN B N 1
ATOM 3469 C CA . GLN B 1 125 ? 6.352 75.404 8.048 1.00 19.52 122 GLN B CA 1
ATOM 3470 C C . GLN B 1 125 ? 7.638 74.928 7.389 1.00 21.52 122 GLN B C 1
ATOM 3471 O O . GLN B 1 125 ? 7.752 73.760 7.007 1.00 17.52 122 GLN B O 1
ATOM 3477 N N . LEU B 1 126 ? 8.594 75.843 7.253 1.00 19.84 123 LEU B N 1
ATOM 3478 C CA . LEU B 1 126 ? 9.920 75.482 6.773 1.00 23.21 123 LEU B CA 1
ATOM 3479 C C . LEU B 1 126 ? 10.689 74.768 7.879 1.00 23.44 123 LEU B C 1
ATOM 3480 O O . LEU B 1 126 ? 10.721 75.231 9.023 1.00 26.58 123 LEU B O 1
ATOM 3485 N N . ALA B 1 127 ? 11.296 73.635 7.541 1.00 25.03 124 ALA B N 1
ATOM 3486 C CA . ALA B 1 127 ? 12.058 72.856 8.512 1.00 25.73 124 ALA B CA 1
ATOM 3487 C C . ALA B 1 127 ? 13.392 73.527 8.816 1.00 26.22 124 ALA B C 1
ATOM 3488 O O . ALA B 1 127 ? 14.192 73.762 7.912 1.00 25.37 124 ALA B O 1
ATOM 3490 N N . SER B 1 135 ? 4.143 68.314 16.546 1.00 47.81 132 SER B N 1
ATOM 3491 C CA . SER B 1 135 ? 4.885 67.662 15.474 1.00 54.75 132 SER B CA 1
ATOM 3492 C C . SER B 1 135 ? 3.963 66.657 14.739 1.00 50.76 132 SER B C 1
ATOM 3493 O O . SER B 1 135 ? 3.710 66.836 13.547 1.00 58.43 132 SER B O 1
ATOM 3496 N N . PRO B 1 136 ? 3.429 65.607 15.423 1.00 40.77 133 PRO B N 1
ATOM 3497 C CA . PRO B 1 136 ? 2.194 65.009 14.900 1.00 40.17 133 PRO B CA 1
ATOM 3498 C C . PRO B 1 136 ? 0.979 65.787 15.375 1.00 40.73 133 PRO B C 1
ATOM 3499 O O . PRO B 1 136 ? 1.113 66.853 15.987 1.00 36.42 133 PRO B O 1
ATOM 3503 N N . PHE B 1 137 ? -0.210 65.274 15.089 1.00 28.26 134 PHE B N 1
ATOM 3504 C CA . PHE B 1 137 ? -1.420 65.829 15.671 1.00 21.80 134 PHE B CA 1
ATOM 3505 C C . PHE B 1 137 ? -1.522 65.409 17.131 1.00 21.22 134 PHE B C 1
ATOM 3506 O O . PHE B 1 137 ? -1.250 64.256 17.480 1.00 21.87 134 PHE B O 1
ATOM 3514 N N . SER B 1 138 ? -1.896 66.351 17.987 1.00 15.87 135 SER B N 1
ATOM 3515 C CA . SER B 1 138 ? -2.177 66.056 19.383 1.00 19.09 135 SER B CA 1
ATOM 3516 C C . SER B 1 138 ? -3.686 65.989 19.600 1.00 16.83 135 SER B C 1
ATOM 3517 O O . SER B 1 138 ? -4.479 66.412 18.756 1.00 14.87 135 SER B O 1
ATOM 3520 N N . ILE B 1 139 ? -4.079 65.448 20.756 1.00 13.24 136 ILE B N 1
ATOM 3521 C CA . ILE B 1 139 ? -5.501 65.275 21.041 1.00 13.92 136 ILE B CA 1
ATOM 3522 C C . ILE B 1 139 ? -6.213 66.620 21.100 1.00 13.70 136 ILE B C 1
ATOM 3523 O O . ILE B 1 139 ? -7.400 66.716 20.759 1.00 13.02 136 ILE B O 1
ATOM 3528 N N . SER B 1 140 ? -5.509 67.681 21.507 1.00 10.91 137 SER B N 1
ATOM 3529 C CA . SER B 1 140 ? -6.135 68.998 21.551 1.00 12.52 137 SER B CA 1
ATOM 3530 C C . SER B 1 140 ? -6.586 69.436 20.163 1.00 19.81 137 SER B C 1
ATOM 3531 O O . SER B 1 140 ? -7.687 69.980 20.003 1.00 13.15 137 SER B O 1
ATOM 3534 N N . GLU B 1 141 ? -5.762 69.183 19.142 1.00 13.44 138 GLU B N 1
ATOM 3535 C CA . GLU B 1 141 ? -6.160 69.531 17.782 1.00 16.29 138 GLU B CA 1
ATOM 3536 C C . GLU B 1 141 ? -7.286 68.630 17.284 1.00 16.54 138 GLU B C 1
ATOM 3537 O O . GLU B 1 141 ? -8.219 69.107 16.626 1.00 13.89 138 GLU B O 1
ATOM 3543 N N . TYR B 1 142 ? -7.217 67.328 17.580 1.00 13.70 139 TYR B N 1
ATOM 3544 C CA . TYR B 1 142 ? -8.304 66.423 17.209 1.00 12.87 139 TYR B CA 1
ATOM 3545 C C . TYR B 1 142 ? -9.610 66.835 17.876 1.00 12.83 139 TYR B C 1
ATOM 3546 O O . TYR B 1 142 ? -10.666 66.880 17.232 1.00 12.29 139 TYR B O 1
ATOM 3555 N N . TYR B 1 143 ? -9.555 67.120 19.179 1.00 13.98 140 TYR B N 1
ATOM 3556 C CA . TYR B 1 143 ? -10.755 67.478 19.927 1.00 13.93 140 TYR B CA 1
ATOM 3557 C C . TYR B 1 143 ? -11.409 68.727 19.353 1.00 17.92 140 TYR B C 1
ATOM 3558 O O . TYR B 1 143 ? -12.632 68.775 19.177 1.00 16.34 140 TYR B O 1
ATOM 3567 N N . ASP B 1 144 ? -10.607 69.755 19.058 1.00 13.74 141 ASP B N 1
ATOM 3568 C CA A ASP B 1 144 ? -11.160 70.972 18.473 0.51 18.41 141 ASP B CA 1
ATOM 3569 C CA B ASP B 1 144 ? -11.156 70.973 18.471 0.49 18.41 141 ASP B CA 1
ATOM 3570 C C . ASP B 1 144 ? -11.808 70.689 17.124 1.00 19.43 141 ASP B C 1
ATOM 3571 O O . ASP B 1 144 ? -12.892 71.208 16.827 1.00 18.71 141 ASP B O 1
ATOM 3580 N N . ALA B 1 145 ? -11.161 69.865 16.294 1.00 13.40 142 ALA B N 1
ATOM 3581 C CA . ALA B 1 145 ? -11.730 69.535 14.992 1.00 14.19 142 ALA B CA 1
ATOM 3582 C C . ALA B 1 145 ? -13.071 68.826 15.137 1.00 15.27 142 ALA B C 1
ATOM 3583 O O . ALA B 1 145 ? -14.006 69.089 14.371 1.00 16.15 142 ALA B O 1
ATOM 3585 N N . PHE B 1 146 ? -13.193 67.930 16.122 1.00 12.27 143 PHE B N 1
ATOM 3586 C CA . PHE B 1 146 ? -14.456 67.218 16.300 1.00 16.32 143 PHE B CA 1
ATOM 3587 C C . PHE B 1 146 ? -15.550 68.130 16.838 1.00 18.44 143 PHE B C 1
ATOM 3588 O O . PHE B 1 146 ? -16.721 67.966 16.475 1.00 15.53 143 PHE B O 1
ATOM 3596 N N . GLN B 1 147 ? -15.198 69.087 17.700 1.00 21.39 144 GLN B N 1
ATOM 3597 C CA . GLN B 1 147 ? -16.197 70.030 18.198 1.00 20.54 144 GLN B CA 1
ATOM 3598 C C . GLN B 1 147 ? -16.761 70.877 17.065 1.00 20.08 144 GLN B C 1
ATOM 3599 O O . GLN B 1 147 ? -17.962 71.173 17.036 1.00 20.50 144 GLN B O 1
ATOM 3605 N N . THR B 1 148 ? -15.907 71.280 16.124 1.00 18.11 145 THR B N 1
ATOM 3606 C CA . THR B 1 148 ? -16.379 72.030 14.965 1.00 16.43 145 THR B CA 1
ATOM 3607 C C . THR B 1 148 ? -17.266 71.166 14.078 1.00 20.15 145 THR B C 1
ATOM 3608 O O . THR B 1 148 ? -18.295 71.633 13.574 1.00 20.29 145 THR B O 1
ATOM 3612 N N . LEU B 1 149 ? -16.883 69.900 13.882 1.00 16.30 146 LEU B N 1
ATOM 3613 C CA . LEU B 1 149 ? -17.703 68.974 13.106 1.00 14.45 146 LEU B CA 1
ATOM 3614 C C . LEU B 1 149 ? -19.101 68.852 13.700 1.00 18.20 146 LEU B C 1
ATOM 3615 O O . LEU B 1 149 ? -20.104 68.993 12.991 1.00 16.36 146 LEU B O 1
ATOM 3620 N N . THR B 1 150 ? -19.189 68.586 15.006 1.00 13.90 147 THR B N 1
ATOM 3621 C CA . THR B 1 150 ? -20.495 68.367 15.619 1.00 25.51 147 THR B CA 1
ATOM 3622 C C . THR B 1 150 ? -21.295 69.660 15.717 1.00 22.23 147 THR B C 1
ATOM 3623 O O . THR B 1 150 ? -22.523 69.645 15.568 1.00 18.24 147 THR B O 1
ATOM 3627 N N . LYS B 1 151 ? -20.624 70.788 15.970 1.00 14.44 148 LYS B N 1
ATOM 3628 C CA . LYS B 1 151 ? -21.321 72.070 15.971 1.00 17.85 148 LYS B CA 1
ATOM 3629 C C . LYS B 1 151 ? -21.988 72.328 14.627 1.00 21.55 148 LYS B C 1
ATOM 3630 O O . LYS B 1 151 ? -23.134 72.794 14.572 1.00 22.19 148 LYS B O 1
ATOM 3636 N N . ASN B 1 152 ? -21.292 72.018 13.531 1.00 17.43 149 ASN B N 1
ATOM 3637 C CA . ASN B 1 152 ? -21.898 72.157 12.212 1.00 18.29 149 ASN B CA 1
ATOM 3638 C C . ASN B 1 152 ? -23.056 71.185 12.030 1.00 21.64 149 ASN B C 1
ATOM 3639 O O . ASN B 1 152 ? -24.051 71.519 11.378 1.00 22.57 149 ASN B O 1
ATOM 3644 N N . LEU B 1 153 ? -22.950 69.978 12.595 1.00 21.75 150 LEU B N 1
ATOM 3645 C CA . LEU B 1 153 ? -24.066 69.040 12.524 1.00 18.39 150 LEU B CA 1
ATOM 3646 C C . LEU B 1 153 ? -25.268 69.555 13.304 1.00 20.88 150 LEU B C 1
ATOM 3647 O O . LEU B 1 153 ? -26.416 69.365 12.887 1.00 18.13 150 LEU B O 1
ATOM 3652 N N . LYS B 1 154 ? -25.024 70.212 14.440 1.00 15.20 151 LYS B N 1
ATOM 3653 C CA . LYS B 1 154 ? -26.128 70.673 15.273 1.00 19.82 151 LYS B CA 1
ATOM 3654 C C . LYS B 1 154 ? -26.844 71.871 14.660 1.00 26.01 151 LYS B C 1
ATOM 3655 O O . LYS B 1 154 ? -28.038 72.067 14.913 1.00 18.15 151 LYS B O 1
ATOM 3661 N N . LEU B 1 155 ? -26.148 72.669 13.846 1.00 24.21 152 LEU B N 1
ATOM 3662 C CA . LEU B 1 155 ? -26.676 73.945 13.385 1.00 23.05 152 LEU B CA 1
ATOM 3663 C C . LEU B 1 155 ? -26.935 74.031 11.887 1.00 23.50 152 LEU B C 1
ATOM 3664 O O . LEU B 1 155 ? -27.573 74.996 11.452 1.00 22.44 152 LEU B O 1
ATOM 3669 N N . SER B 1 156 ? -26.472 73.071 11.088 1.00 20.26 153 SER B N 1
ATOM 3670 C CA . SER B 1 156 ? -26.591 73.200 9.641 1.00 22.23 153 SER B CA 1
ATOM 3671 C C . SER B 1 156 ? -28.050 73.160 9.198 1.00 27.87 153 SER B C 1
ATOM 3672 O O . SER B 1 156 ? -28.904 72.535 9.834 1.00 21.95 153 SER B O 1
ATOM 3675 N N . CYS B 1 157 ? -28.329 73.842 8.087 1.00 19.49 154 CYS B N 1
ATOM 3676 C CA . CYS B 1 157 ? -29.633 73.796 7.440 1.00 29.78 154 CYS B CA 1
ATOM 3677 C C . CYS B 1 157 ? -29.556 73.202 6.040 1.00 27.14 154 CYS B C 1
ATOM 3678 O O . CYS B 1 157 ? -30.546 73.248 5.302 1.00 27.89 154 CYS B O 1
ATOM 3681 N N . ASP B 1 158 ? -28.410 72.646 5.658 1.00 23.97 155 ASP B N 1
ATOM 3682 C CA . ASP B 1 158 ? -28.201 72.117 4.320 1.00 32.14 155 ASP B CA 1
ATOM 3683 C C . ASP B 1 158 ? -28.616 70.650 4.238 1.00 24.29 155 ASP B C 1
ATOM 3684 O O . ASP B 1 158 ? -28.875 69.989 5.245 1.00 23.68 155 ASP B O 1
ATOM 3689 N N . SER B 1 159 ? -28.665 70.142 3.009 1.00 21.45 156 SER B N 1
ATOM 3690 C CA . SER B 1 159 ? -28.974 68.741 2.777 1.00 23.11 156 SER B CA 1
ATOM 3691 C C . SER B 1 159 ? -27.861 67.847 3.320 1.00 24.90 156 SER B C 1
ATOM 3692 O O . SER B 1 159 ? -26.709 68.264 3.476 1.00 19.20 156 SER B O 1
ATOM 3695 N N . VAL B 1 160 ? -28.224 66.593 3.602 1.00 22.84 157 VAL B N 1
ATOM 3696 C CA . VAL B 1 160 ? -27.268 65.631 4.137 1.00 16.99 157 VAL B CA 1
ATOM 3697 C C . VAL B 1 160 ? -26.116 65.452 3.160 1.00 18.75 157 VAL B C 1
ATOM 3698 O O . VAL B 1 160 ? -26.321 65.315 1.947 1.00 18.73 157 VAL B O 1
ATOM 3702 N N . ASP B 1 161 ? -24.891 65.468 3.687 1.00 19.05 158 ASP B N 1
ATOM 3703 C CA . ASP B 1 161 ? -23.688 65.273 2.888 1.00 20.50 158 ASP B CA 1
ATOM 3704 C C . ASP B 1 161 ? -22.733 64.377 3.660 1.00 19.84 158 ASP B C 1
ATOM 3705 O O . ASP B 1 161 ? -22.503 64.596 4.853 1.00 17.26 158 ASP B O 1
ATOM 3710 N N . ILE B 1 162 ? -22.180 63.371 2.977 1.00 16.78 159 ILE B N 1
ATOM 3711 C CA . ILE B 1 162 ? -21.293 62.415 3.637 1.00 19.07 159 ILE B CA 1
ATOM 3712 C C . ILE B 1 162 ? -20.040 63.110 4.162 1.00 16.04 159 ILE B C 1
ATOM 3713 O O . ILE B 1 162 ? -19.514 62.751 5.222 1.00 14.23 159 ILE B O 1
ATOM 3718 N N . LYS B 1 163 ? -19.550 64.122 3.441 1.00 17.03 160 LYS B N 1
ATOM 3719 C CA . LYS B 1 163 ? -18.326 64.801 3.853 1.00 19.01 160 LYS B CA 1
ATOM 3720 C C . LYS B 1 163 ? -18.510 65.612 5.130 1.00 21.48 160 LYS B C 1
ATOM 3721 O O . LYS B 1 163 ? -17.513 65.984 5.759 1.00 17.81 160 LYS B O 1
ATOM 3727 N N . ASP B 1 164 ? -19.755 65.903 5.521 1.00 17.92 161 ASP B N 1
ATOM 3728 C CA . ASP B 1 164 ? -20.013 66.530 6.812 1.00 16.29 161 ASP B CA 1
ATOM 3729 C C . ASP B 1 164 ? -19.770 65.585 7.979 1.00 13.87 161 ASP B C 1
ATOM 3730 O O . ASP B 1 164 ? -19.793 66.036 9.128 1.00 17.25 161 ASP B O 1
ATOM 3743 N N . LEU B 1 166 ? -17.005 63.869 8.505 1.00 16.61 163 LEU B N 1
ATOM 3744 C CA . LEU B 1 166 ? -15.580 63.730 8.765 1.00 11.18 163 LEU B CA 1
ATOM 3745 C C . LEU B 1 166 ? -14.915 65.094 8.699 1.00 16.06 163 LEU B C 1
ATOM 3746 O O . LEU B 1 166 ? -15.354 65.982 7.964 1.00 15.05 163 LEU B O 1
ATOM 3751 N N . SER B 1 167 ? -13.845 65.249 9.474 1.00 13.75 164 SER B N 1
ATOM 3752 C CA . SER B 1 167 ? -13.030 66.457 9.454 1.00 13.44 164 SER B CA 1
ATOM 3753 C C . SER B 1 167 ? -11.583 66.050 9.221 1.00 13.38 164 SER B C 1
ATOM 3754 O O . SER B 1 167 ? -11.032 65.244 9.979 1.00 11.70 164 SER B O 1
ATOM 3757 N N . LEU B 1 168 ? -10.977 66.601 8.174 1.00 11.08 165 LEU B N 1
ATOM 3758 C CA . LEU B 1 168 ? -9.629 66.251 7.755 1.00 15.61 165 LEU B CA 1
ATOM 3759 C C . LEU B 1 168 ? -8.739 67.486 7.787 1.00 18.20 165 LEU B C 1
ATOM 3760 O O . LEU B 1 168 ? -9.143 68.564 7.341 1.00 16.25 165 LEU B O 1
ATOM 3765 N N . LYS B 1 169 ? -7.532 67.328 8.329 1.00 15.54 166 LYS B N 1
ATOM 3766 C CA . LYS B 1 169 ? -6.541 68.395 8.378 1.00 18.10 166 LYS B CA 1
ATOM 3767 C C . LYS B 1 169 ? -5.190 67.836 7.956 1.00 17.03 166 LYS B C 1
ATOM 3768 O O . LYS B 1 169 ? -4.949 66.628 8.030 1.00 18.57 166 LYS B O 1
ATOM 3774 N N . ILE B 1 170 ? -4.301 68.724 7.514 1.00 13.09 167 ILE B N 1
ATOM 3775 C CA . ILE B 1 170 ? -2.995 68.325 6.995 1.00 16.31 167 ILE B CA 1
ATOM 3776 C C . ILE B 1 170 ? -1.923 69.259 7.542 1.00 14.61 167 ILE B C 1
ATOM 3777 O O . ILE B 1 170 ? -2.079 70.484 7.500 1.00 11.37 167 ILE B O 1
ATOM 3782 N N . HIS B 1 171 ? -0.842 68.677 8.064 1.00 18.30 168 HIS B N 1
ATOM 3783 C CA . HIS B 1 171 ? 0.379 69.394 8.416 1.00 15.30 168 HIS B CA 1
ATOM 3784 C C . HIS B 1 171 ? 1.456 69.056 7.396 1.00 16.74 168 HIS B C 1
ATOM 3785 O O . HIS B 1 171 ? 1.663 67.880 7.077 1.00 20.49 168 HIS B O 1
ATOM 3792 N N . ALA B 1 172 ? 2.148 70.077 6.894 1.00 15.87 169 ALA B N 1
ATOM 3793 C CA . ALA B 1 172 ? 3.175 69.887 5.874 1.00 17.97 169 ALA B CA 1
ATOM 3794 C C . ALA B 1 172 ? 4.430 70.652 6.272 1.00 18.87 169 ALA B C 1
ATOM 3795 O O . ALA B 1 172 ? 4.418 71.884 6.331 1.00 18.95 169 ALA B O 1
ATOM 3797 N N . THR B 1 173 ? 5.511 69.926 6.533 1.00 15.13 170 THR B N 1
ATOM 3798 C CA . THR B 1 173 ? 6.817 70.525 6.776 1.00 16.38 170 THR B CA 1
ATOM 3799 C C . THR B 1 173 ? 7.656 70.383 5.513 1.00 19.44 170 THR B C 1
ATOM 3800 O O . THR B 1 173 ? 7.793 69.278 4.977 1.00 19.64 170 THR B O 1
ATOM 3804 N N . TYR B 1 174 ? 8.203 71.496 5.031 1.00 15.64 171 TYR B N 1
ATOM 3805 C CA . TYR B 1 174 ? 8.896 71.514 3.753 1.00 20.78 171 TYR B CA 1
ATOM 3806 C C . TYR B 1 174 ? 10.327 72.012 3.909 1.00 24.85 171 TYR B C 1
ATOM 3807 O O . TYR B 1 174 ? 10.650 72.759 4.838 1.00 23.36 171 TYR B O 1
ATOM 3816 N N . TYR B 1 175 ? 11.184 71.580 2.985 1.00 25.64 172 TYR B N 1
ATOM 3817 C CA . TYR B 1 175 ? 12.556 72.054 2.911 1.00 31.59 172 TYR B CA 1
ATOM 3818 C C . TYR B 1 175 ? 12.925 72.261 1.452 1.00 30.52 172 TYR B C 1
ATOM 3819 O O . TYR B 1 175 ? 12.471 71.526 0.571 1.00 30.98 172 TYR B O 1
ATOM 3828 N N . VAL B 1 176 ? 13.750 73.276 1.204 1.00 29.69 173 VAL B N 1
ATOM 3829 C CA . VAL B 1 176 ? 14.135 73.675 -0.144 1.00 40.68 173 VAL B CA 1
ATOM 3830 C C . VAL B 1 176 ? 15.650 73.806 -0.204 1.00 35.63 173 VAL B C 1
ATOM 3831 O O . VAL B 1 176 ? 16.263 74.406 0.686 1.00 35.99 173 VAL B O 1
ATOM 3835 N N . ASP B 1 177 ? 16.251 73.239 -1.247 1.00 36.36 174 ASP B N 1
ATOM 3836 C CA . ASP B 1 177 ? 17.646 73.484 -1.580 1.00 38.77 174 ASP B CA 1
ATOM 3837 C C . ASP B 1 177 ? 17.740 73.615 -3.097 1.00 42.09 174 ASP B C 1
ATOM 3838 O O . ASP B 1 177 ? 16.725 73.633 -3.799 1.00 39.58 174 ASP B O 1
ATOM 3843 N N . SER B 1 178 ? 18.969 73.708 -3.609 1.00 44.79 175 SER B N 1
ATOM 3844 C CA . SER B 1 178 ? 19.157 73.932 -5.039 1.00 38.08 175 SER B CA 1
ATOM 3845 C C . SER B 1 178 ? 18.694 72.741 -5.869 1.00 46.12 175 SER B C 1
ATOM 3846 O O . SER B 1 178 ? 18.293 72.914 -7.026 1.00 56.51 175 SER B O 1
ATOM 3849 N N . ASP B 1 179 ? 18.736 71.535 -5.303 1.00 38.20 176 ASP B N 1
ATOM 3850 C CA . ASP B 1 179 ? 18.408 70.328 -6.052 1.00 40.12 176 ASP B CA 1
ATOM 3851 C C . ASP B 1 179 ? 16.919 70.007 -6.041 1.00 39.35 176 ASP B C 1
ATOM 3852 O O . ASP B 1 179 ? 16.353 69.672 -7.087 1.00 38.79 176 ASP B O 1
ATOM 3857 N N . GLU B 1 180 ? 16.268 70.099 -4.883 1.00 29.99 177 GLU B N 1
ATOM 3858 C CA . GLU B 1 180 ? 14.931 69.543 -4.754 1.00 38.05 177 GLU B CA 1
ATOM 3859 C C . GLU B 1 180 ? 14.140 70.274 -3.681 1.00 29.14 177 GLU B C 1
ATOM 3860 O O . GLU B 1 180 ? 14.693 70.978 -2.832 1.00 28.64 177 GLU B O 1
ATOM 3866 N N . ILE B 1 181 ? 12.827 70.080 -3.734 1.00 28.56 178 ILE B N 1
ATOM 3867 C CA . ILE B 1 181 ? 11.909 70.474 -2.673 1.00 31.57 178 ILE B CA 1
ATOM 3868 C C . ILE B 1 181 ? 11.437 69.203 -1.981 1.00 25.54 178 ILE B C 1
ATOM 3869 O O . ILE B 1 181 ? 11.014 68.249 -2.646 1.00 28.18 178 ILE B O 1
ATOM 3874 N N . SER B 1 182 ? 11.534 69.178 -0.656 1.00 24.47 179 SER B N 1
ATOM 3875 C CA . SER B 1 182 ? 11.101 68.042 0.147 1.00 26.38 179 SER B CA 1
ATOM 3876 C C . SER B 1 182 ? 9.935 68.467 1.027 1.00 22.32 179 SER B C 1
ATOM 3877 O O . SER B 1 182 ? 9.921 69.584 1.551 1.00 25.37 179 SER B O 1
ATOM 3880 N N . ILE B 1 183 ? 8.949 67.583 1.175 1.00 17.46 180 ILE B N 1
ATOM 3881 C CA . ILE B 1 183 ? 7.772 67.856 1.998 1.00 17.97 180 ILE B CA 1
ATOM 3882 C C . ILE B 1 183 ? 7.412 66.598 2.774 1.00 17.81 180 ILE B C 1
ATOM 3883 O O . ILE B 1 183 ? 7.295 65.516 2.191 1.00 18.51 180 ILE B O 1
ATOM 3888 N N . ASN B 1 184 ? 7.237 66.739 4.086 1.00 15.70 181 ASN B N 1
ATOM 3889 C CA . ASN B 1 184 ? 6.639 65.698 4.913 1.00 17.87 181 ASN B CA 1
ATOM 3890 C C . ASN B 1 184 ? 5.178 66.060 5.150 1.00 14.51 181 ASN B C 1
ATOM 3891 O O . ASN B 1 184 ? 4.884 67.101 5.746 1.00 16.53 181 ASN B O 1
ATOM 3896 N N . VAL B 1 185 ? 4.271 65.207 4.682 1.00 14.16 182 VAL B N 1
ATOM 3897 C CA . VAL B 1 185 ? 2.836 65.462 4.749 1.00 19.71 182 VAL B CA 1
ATOM 3898 C C . VAL B 1 185 ? 2.228 64.551 5.805 1.00 17.52 182 VAL B C 1
ATOM 3899 O O . VAL B 1 185 ? 2.440 63.333 5.779 1.00 16.13 182 VAL B O 1
ATOM 3903 N N . THR B 1 186 ? 1.472 65.140 6.730 1.00 13.67 183 THR B N 1
ATOM 3904 C CA . THR B 1 186 ? 0.758 64.386 7.756 1.00 16.76 183 THR B CA 1
ATOM 3905 C C . THR B 1 186 ? -0.699 64.821 7.748 1.00 14.15 183 THR B C 1
ATOM 3906 O O . THR B 1 186 ? -0.994 66.009 7.908 1.00 14.71 183 THR B O 1
ATOM 3910 N N . SER B 1 187 ? -1.603 63.864 7.560 1.00 16.01 184 SER B N 1
ATOM 3911 C CA . SER B 1 187 ? -3.036 64.119 7.552 1.00 18.70 184 SER B CA 1
ATOM 3912 C C . SER B 1 187 ? -3.675 63.470 8.771 1.00 19.80 184 SER B C 1
ATOM 3913 O O . SER B 1 187 ? -3.467 62.279 9.024 1.00 14.72 184 SER B O 1
ATOM 3916 N N . GLY B 1 188 ? -4.450 64.249 9.515 1.00 14.76 185 GLY B N 1
ATOM 3917 C CA . GLY B 1 188 ? -5.217 63.750 10.646 1.00 12.81 185 GLY B CA 1
ATOM 3918 C C . GLY B 1 188 ? -6.701 63.824 10.336 1.00 15.43 185 GLY B C 1
ATOM 3919 O O . GLY B 1 188 ? -7.155 64.749 9.658 1.00 15.40 185 GLY B O 1
ATOM 3920 N N . VAL B 1 189 ? -7.452 62.843 10.834 1.00 11.97 186 VAL B N 1
ATOM 3921 C CA . VAL B 1 189 ? -8.886 62.764 10.592 1.00 13.10 186 VAL B CA 1
ATOM 3922 C C . VAL B 1 189 ? -9.601 62.509 11.911 1.00 13.84 186 VAL B C 1
ATOM 3923 O O . VAL B 1 189 ? -9.070 61.852 12.811 1.00 11.63 186 VAL B O 1
ATOM 3927 N N . VAL B 1 190 ? -10.808 63.060 12.030 1.00 12.99 187 VAL B N 1
ATOM 3928 C CA . VAL B 1 190 ? -11.739 62.697 13.092 1.00 12.51 187 VAL B CA 1
ATOM 3929 C C . VAL B 1 190 ? -13.072 62.331 12.452 1.00 15.97 187 VAL B C 1
ATOM 3930 O O . VAL B 1 190 ? -13.503 62.958 11.477 1.00 10.78 187 VAL B O 1
ATOM 3934 N N . VAL B 1 191 ? -13.704 61.289 12.985 1.00 12.51 188 VAL B N 1
ATOM 3935 C CA . VAL B 1 191 ? -15.003 60.801 12.530 1.00 12.85 188 VAL B CA 1
ATOM 3936 C C . VAL B 1 191 ? -15.787 60.401 13.773 1.00 15.76 188 VAL B C 1
ATOM 3937 O O . VAL B 1 191 ? -15.209 59.795 14.686 1.00 13.57 188 VAL B O 1
ATOM 3941 N N . PRO B 1 192 ? -17.078 60.718 13.871 1.00 15.71 189 PRO B N 1
ATOM 3942 C CA . PRO B 1 192 ? -17.883 60.157 14.965 1.00 15.42 189 PRO B CA 1
ATOM 3943 C C . PRO B 1 192 ? -17.803 58.638 14.959 1.00 13.35 189 PRO B C 1
ATOM 3944 O O . PRO B 1 192 ? -17.850 58.001 13.905 1.00 11.45 189 PRO B O 1
ATOM 3948 N N . SER B 1 193 ? -17.657 58.058 16.145 1.00 11.71 190 SER B N 1
ATOM 3949 C CA . SER B 1 193 ? -17.563 56.610 16.276 1.00 18.69 190 SER B CA 1
ATOM 3950 C C . SER B 1 193 ? -18.915 55.947 16.497 1.00 14.15 190 SER B C 1
ATOM 3951 O O . SER B 1 193 ? -18.976 54.718 16.600 1.00 18.64 190 SER B O 1
ATOM 3954 N N . ALA B 1 194 ? -19.991 56.727 16.562 1.00 17.40 191 ALA B N 1
ATOM 3955 C CA . ALA B 1 194 ? -21.299 56.190 16.915 1.00 15.72 191 ALA B CA 1
ATOM 3956 C C . ALA B 1 194 ? -21.785 55.186 15.878 1.00 14.31 191 ALA B C 1
ATOM 3957 O O . ALA B 1 194 ? -21.790 55.464 14.675 1.00 15.01 191 ALA B O 1
ATOM 3959 N N . LEU B 1 195 ? -22.192 54.014 16.351 1.00 13.38 192 LEU B N 1
ATOM 3960 C CA . LEU B 1 195 ? -22.854 53.027 15.514 1.00 12.88 192 LEU B CA 1
ATOM 3961 C C . LEU B 1 195 ? -24.363 53.201 15.612 1.00 18.85 192 LEU B C 1
ATOM 3962 O O . LEU B 1 195 ? -24.904 53.432 16.699 1.00 17.69 192 LEU B O 1
ATOM 3967 N N . ILE B 1 196 ? -25.038 53.095 14.472 1.00 14.00 193 ILE B N 1
ATOM 3968 C CA . ILE B 1 196 ? -26.494 53.092 14.418 1.00 16.51 193 ILE B CA 1
ATOM 3969 C C . ILE B 1 196 ? -26.953 51.643 14.324 1.00 18.29 193 ILE B C 1
ATOM 3970 O O . ILE B 1 196 ? -26.571 50.921 13.395 1.00 20.65 193 ILE B O 1
ATOM 3975 N N . THR B 1 197 ? -27.759 51.215 15.293 1.00 15.55 194 THR B N 1
ATOM 3976 C CA . THR B 1 197 ? -28.395 49.904 15.263 1.00 21.10 194 THR B CA 1
ATOM 3977 C C . THR B 1 197 ? -29.711 49.998 14.499 1.00 17.61 194 THR B C 1
ATOM 3978 O O . THR B 1 197 ? -30.567 50.822 14.833 1.00 17.34 194 THR B O 1
ATOM 3982 N N . ALA B 1 198 ? -29.872 49.153 13.482 1.00 18.09 195 ALA B N 1
ATOM 3983 C CA . ALA B 1 198 ? -31.035 49.192 12.604 1.00 17.15 195 ALA B CA 1
ATOM 3984 C C . ALA B 1 198 ? -31.737 47.840 12.600 1.00 23.10 195 ALA B C 1
ATOM 3985 O O . ALA B 1 198 ? -31.096 46.801 12.410 1.00 16.96 195 ALA B O 1
ATOM 3987 N N . VAL B 1 199 ? -33.053 47.863 12.787 1.00 19.24 196 VAL B N 1
ATOM 3988 C CA . VAL B 1 199 ? -33.868 46.663 12.925 1.00 20.98 196 VAL B CA 1
ATOM 3989 C C . VAL B 1 199 ? -34.944 46.695 11.847 1.00 17.06 196 VAL B C 1
ATOM 3990 O O . VAL B 1 199 ? -35.676 47.681 11.753 1.00 14.42 196 VAL B O 1
ATOM 3994 N N . PRO B 1 200 ? -35.092 45.648 11.034 1.00 18.58 197 PRO B N 1
ATOM 3995 C CA . PRO B 1 200 ? -36.210 45.612 10.078 1.00 20.78 197 PRO B CA 1
ATOM 3996 C C . PRO B 1 200 ? -37.534 45.449 10.811 1.00 18.55 197 PRO B C 1
ATOM 3997 O O . PRO B 1 200 ? -37.661 44.618 11.713 1.00 19.67 197 PRO B O 1
ATOM 4001 N N . ILE B 1 201 ? -38.525 46.252 10.422 1.00 20.77 198 ILE B N 1
ATOM 4002 C CA . ILE B 1 201 ? -39.839 46.232 11.052 1.00 17.38 198 ILE B CA 1
ATOM 4003 C C . ILE B 1 201 ? -40.908 46.119 9.973 1.00 20.78 198 ILE B C 1
ATOM 4004 O O . ILE B 1 201 ? -40.648 46.291 8.782 1.00 19.58 198 ILE B O 1
ATOM 4009 N N . LEU B 1 202 ? -42.128 45.821 10.418 1.00 19.93 199 LEU B N 1
ATOM 4010 C CA . LEU B 1 202 ? -43.259 45.714 9.512 1.00 21.03 199 LEU B CA 1
ATOM 4011 C C . LEU B 1 202 ? -43.538 47.067 8.854 1.00 19.07 199 LEU B C 1
ATOM 4012 O O . LEU B 1 202 ? -43.285 48.119 9.450 1.00 19.57 199 LEU B O 1
ATOM 4017 N N . PRO B 1 203 ? -44.057 47.067 7.626 1.00 20.22 200 PRO B N 1
ATOM 4018 C CA . PRO B 1 203 ? -44.346 48.336 6.949 1.00 20.13 200 PRO B CA 1
ATOM 4019 C C . PRO B 1 203 ? -45.352 49.175 7.723 1.00 19.51 200 PRO B C 1
ATOM 4020 O O . PRO B 1 203 ? -46.256 48.658 8.383 1.00 21.44 200 PRO B O 1
ATOM 4024 N N . VAL B 1 204 ? -45.173 50.489 7.641 1.00 22.16 201 VAL B N 1
ATOM 4025 C CA . VAL B 1 204 ? -46.063 51.458 8.264 1.00 23.42 201 VAL B CA 1
ATOM 4026 C C . VAL B 1 204 ? -46.716 52.274 7.159 1.00 25.44 201 VAL B C 1
ATOM 4027 O O . VAL B 1 204 ? -46.050 52.672 6.196 1.00 18.96 201 VAL B O 1
ATOM 4031 N N . SER B 1 205 ? -48.018 52.515 7.294 1.00 23.40 202 SER B N 1
ATOM 4032 C CA . SER B 1 205 ? -48.756 53.219 6.254 1.00 21.95 202 SER B CA 1
ATOM 4033 C C . SER B 1 205 ? -48.232 54.640 6.085 1.00 18.89 202 SER B C 1
ATOM 4034 O O . SER B 1 205 ? -48.001 55.354 7.066 1.00 25.51 202 SER B O 1
ATOM 4037 N N . ILE B 1 206 ? -48.037 55.042 4.832 1.00 16.85 203 ILE B N 1
ATOM 4038 C CA . ILE B 1 206 ? -47.562 56.375 4.481 1.00 18.53 203 ILE B CA 1
ATOM 4039 C C . ILE B 1 206 ? -48.692 57.116 3.784 1.00 17.06 203 ILE B C 1
ATOM 4040 O O . ILE B 1 206 ? -49.296 56.591 2.840 1.00 16.20 203 ILE B O 1
ATOM 4045 N N . VAL B 1 207 ? -48.976 58.331 4.245 1.00 16.48 204 VAL B N 1
ATOM 4046 C CA . VAL B 1 207 ? -49.960 59.204 3.608 1.00 15.24 204 VAL B CA 1
ATOM 4047 C C . VAL B 1 207 ? -49.538 59.444 2.163 1.00 18.54 204 VAL B C 1
ATOM 4048 O O . VAL B 1 207 ? -48.462 60.011 1.922 1.00 17.29 204 VAL B O 1
ATOM 4052 N N . PRO B 1 208 ? -50.345 59.042 1.175 1.00 19.84 205 PRO B N 1
ATOM 4053 C CA . PRO B 1 208 ? -49.907 59.143 -0.224 1.00 21.04 205 PRO B CA 1
ATOM 4054 C C . PRO B 1 208 ? -49.896 60.568 -0.759 1.00 23.01 205 PRO B C 1
ATOM 4055 O O . PRO B 1 208 ? -50.637 60.889 -1.692 1.00 21.89 205 PRO B O 1
ATOM 4059 N N . THR B 1 209 ? -49.054 61.426 -0.187 1.00 18.96 206 THR B N 1
ATOM 4060 C CA . THR B 1 209 ? -48.881 62.767 -0.722 1.00 21.72 206 THR B CA 1
ATOM 4061 C C . THR B 1 209 ? -48.045 62.711 -2.000 1.00 22.76 206 THR B C 1
ATOM 4062 O O . THR B 1 209 ? -47.551 61.657 -2.409 1.00 20.10 206 THR B O 1
ATOM 4066 N N . ALA B 1 210 ? -47.874 63.878 -2.631 1.00 21.08 207 ALA B N 1
ATOM 4067 C CA . ALA B 1 210 ? -47.156 63.938 -3.901 1.00 23.19 207 ALA B CA 1
ATOM 4068 C C . ALA B 1 210 ? -45.725 63.428 -3.762 1.00 23.28 207 ALA B C 1
ATOM 4069 O O . ALA B 1 210 ? -45.218 62.732 -4.649 1.00 19.87 207 ALA B O 1
ATOM 4071 N N . LEU B 1 211 ? -45.058 63.759 -2.653 1.00 21.39 208 LEU B N 1
ATOM 4072 C CA . LEU B 1 211 ? -43.698 63.272 -2.446 1.00 23.46 208 LEU B CA 1
ATOM 4073 C C . LEU B 1 211 ? -43.681 61.763 -2.233 1.00 20.79 208 LEU B C 1
ATOM 4074 O O . LEU B 1 211 ? -42.832 61.061 -2.794 1.00 19.43 208 LEU B O 1
ATOM 4079 N N . ALA B 1 212 ? -44.612 61.246 -1.427 1.00 16.95 209 ALA B N 1
ATOM 4080 C CA . ALA B 1 212 ? -44.689 59.804 -1.218 1.00 20.16 209 ALA B CA 1
ATOM 4081 C C . ALA B 1 212 ? -44.993 59.072 -2.519 1.00 24.34 209 ALA B C 1
ATOM 4082 O O . ALA B 1 212 ? -44.436 57.998 -2.780 1.00 20.10 209 ALA B O 1
ATOM 4084 N N . ARG B 1 213 ? -45.871 59.640 -3.351 1.00 22.46 210 ARG B N 1
ATOM 4085 C CA . ARG B 1 213 ? -46.208 58.999 -4.618 1.00 22.85 210 ARG B CA 1
ATOM 4086 C C . ARG B 1 213 ? -45.019 59.000 -5.572 1.00 23.16 210 ARG B C 1
ATOM 4087 O O . ARG B 1 213 ? -44.765 58.002 -6.256 1.00 26.02 210 ARG B O 1
ATOM 4095 N N . SER B 1 214 ? -44.276 60.109 -5.629 1.00 24.95 211 SER B N 1
ATOM 4096 C CA . SER B 1 214 ? -43.130 60.182 -6.529 1.00 27.46 211 SER B CA 1
ATOM 4097 C C . SER B 1 214 ? -42.052 59.182 -6.137 1.00 26.53 211 SER B C 1
ATOM 4098 O O . SER B 1 214 ? -41.343 58.659 -7.006 1.00 34.47 211 SER B O 1
ATOM 4101 N N . LEU B 1 215 ? -41.922 58.892 -4.841 1.00 28.17 212 LEU B N 1
ATOM 4102 C CA . LEU B 1 215 ? -40.913 57.946 -4.380 1.00 23.73 212 LEU B CA 1
ATOM 4103 C C . LEU B 1 215 ? -41.323 56.496 -4.607 1.00 25.67 212 LEU B C 1
ATOM 4104 O O . LEU B 1 215 ? -40.450 55.629 -4.728 1.00 28.17 212 LEU B O 1
ATOM 4109 N N . SER B 1 216 ? -42.625 56.208 -4.665 1.00 30.78 213 SER B N 1
ATOM 4110 C CA . SER B 1 216 ? -43.085 54.836 -4.844 1.00 37.18 213 SER B CA 1
ATOM 4111 C C . SER B 1 216 ? -43.011 54.364 -6.294 1.00 50.75 213 SER B C 1
ATOM 4112 O O . SER B 1 216 ? -43.402 53.226 -6.575 1.00 56.81 213 SER B O 1
ATOM 4115 N N . GLY B 1 217 ? -42.536 55.209 -7.210 1.00 59.21 214 GLY B N 1
ATOM 4116 C CA . GLY B 1 217 ? -42.236 54.812 -8.566 1.00 68.92 214 GLY B CA 1
ATOM 4117 C C . GLY B 1 217 ? -40.748 54.950 -8.828 1.00 88.91 214 GLY B C 1
ATOM 4118 O O . GLY B 1 217 ? -40.106 55.891 -8.351 1.00 91.58 214 GLY B O 1
ATOM 4119 N N . PRO B 1 218 ? -40.164 54.009 -9.594 1.00 105.24 215 PRO B N 1
ATOM 4120 C CA . PRO B 1 218 ? -38.715 53.827 -9.788 1.00 82.80 215 PRO B CA 1
ATOM 4121 C C . PRO B 1 218 ? -37.909 55.112 -9.981 1.00 71.27 215 PRO B C 1
ATOM 4122 O O . PRO B 1 218 ? -37.091 55.405 -9.107 1.00 58.94 215 PRO B O 1
ATOM 4126 N N . PHE B 1 224 ? -30.449 53.882 -10.918 1.00 68.40 221 PHE B N 1
ATOM 4127 C CA . PHE B 1 224 ? -30.769 54.846 -11.964 1.00 56.32 221 PHE B CA 1
ATOM 4128 C C . PHE B 1 224 ? -29.583 55.771 -12.266 1.00 51.67 221 PHE B C 1
ATOM 4129 O O . PHE B 1 224 ? -28.787 55.488 -13.162 1.00 51.95 221 PHE B O 1
ATOM 4137 N N . GLN B 1 225 ? -29.460 56.861 -11.506 1.00 46.79 222 GLN B N 1
ATOM 4138 C CA . GLN B 1 225 ? -28.488 57.915 -11.766 1.00 49.64 222 GLN B CA 1
ATOM 4139 C C . GLN B 1 225 ? -27.427 58.026 -10.678 1.00 47.71 222 GLN B C 1
ATOM 4140 O O . GLN B 1 225 ? -26.605 58.949 -10.724 1.00 43.05 222 GLN B O 1
ATOM 4146 N N . ASP B 1 226 ? -27.434 57.118 -9.698 1.00 50.40 223 ASP B N 1
ATOM 4147 C CA . ASP B 1 226 ? -26.493 57.146 -8.575 1.00 54.00 223 ASP B CA 1
ATOM 4148 C C . ASP B 1 226 ? -26.581 58.476 -7.824 1.00 44.92 223 ASP B C 1
ATOM 4149 O O . ASP B 1 226 ? -25.579 59.153 -7.578 1.00 48.15 223 ASP B O 1
ATOM 4154 N N . THR B 1 227 ? -27.807 58.851 -7.465 1.00 47.81 224 THR B N 1
ATOM 4155 C CA . THR B 1 227 ? -28.098 60.107 -6.784 1.00 38.21 224 THR B CA 1
ATOM 4156 C C . THR B 1 227 ? -28.827 59.798 -5.486 1.00 32.35 224 THR B C 1
ATOM 4157 O O . THR B 1 227 ? -29.867 59.131 -5.500 1.00 36.04 224 THR B O 1
ATOM 4161 N N . GLN B 1 228 ? -28.288 60.280 -4.371 1.00 24.05 225 GLN B N 1
ATOM 4162 C CA . GLN B 1 228 ? -28.919 60.114 -3.071 1.00 25.50 225 GLN B CA 1
ATOM 4163 C C . GLN B 1 228 ? -29.613 61.402 -2.652 1.00 24.10 225 GLN B C 1
ATOM 4164 O O . GLN B 1 228 ? -29.080 62.499 -2.844 1.00 24.45 225 GLN B O 1
ATOM 4170 N N . LYS B 1 229 ? -30.807 61.259 -2.085 1.00 17.98 226 LYS B N 1
ATOM 4171 C CA . LYS B 1 229 ? -31.491 62.360 -1.426 1.00 17.75 226 LYS B CA 1
ATOM 4172 C C . LYS B 1 229 ? -32.183 61.821 -0.183 1.00 19.33 226 LYS B C 1
ATOM 4173 O O . LYS B 1 229 ? -32.345 60.609 -0.011 1.00 15.56 226 LYS B O 1
ATOM 4179 N N . SER B 1 230 ? -32.574 62.734 0.702 1.00 16.63 227 SER B N 1
ATOM 4180 C CA . SER B 1 230 ? -33.170 62.325 1.964 1.00 17.96 227 SER B CA 1
ATOM 4181 C C . SER B 1 230 ? -34.075 63.430 2.482 1.00 15.40 227 SER B C 1
ATOM 4182 O O . SER B 1 230 ? -33.977 64.590 2.073 1.00 16.06 227 SER B O 1
ATOM 4185 N N . GLY B 1 231 ? -34.959 63.045 3.396 1.00 17.93 228 GLY B N 1
ATOM 4186 C CA . GLY B 1 231 ? -35.841 63.979 4.060 1.00 15.31 228 GLY B CA 1
ATOM 4187 C C . GLY B 1 231 ? -36.246 63.462 5.422 1.00 16.47 228 GLY B C 1
ATOM 4188 O O . GLY B 1 231 ? -35.555 62.617 5.998 1.00 12.90 228 GLY B O 1
ATOM 4189 N N . TYR B 1 232 ? -37.373 63.938 5.939 1.00 12.81 229 TYR B N 1
ATOM 4190 C CA . TYR B 1 232 ? -37.775 63.634 7.301 1.00 12.86 229 TYR B CA 1
ATOM 4191 C C . TYR B 1 232 ? -39.199 63.101 7.314 1.00 15.72 229 TYR B C 1
ATOM 4192 O O . TYR B 1 232 ? -39.950 63.243 6.345 1.00 13.76 229 TYR B O 1
ATOM 4201 N N . VAL B 1 233 ? -39.553 62.452 8.420 1.00 17.04 230 VAL B N 1
ATOM 4202 C CA . VAL B 1 233 ? -40.827 61.757 8.550 1.00 13.02 230 VAL B CA 1
ATOM 4203 C C . VAL B 1 233 ? -41.573 62.338 9.740 1.00 17.99 230 VAL B C 1
ATOM 4204 O O . VAL B 1 233 ? -41.096 62.261 10.880 1.00 15.45 230 VAL B O 1
ATOM 4208 N N . ALA B 1 234 ? -42.734 62.922 9.473 1.00 18.10 231 ALA B N 1
ATOM 4209 C CA . ALA B 1 234 ? -43.662 63.340 10.509 1.00 17.18 231 ALA B CA 1
ATOM 4210 C C . ALA B 1 234 ? -44.744 62.282 10.680 1.00 18.59 231 ALA B C 1
ATOM 4211 O O . ALA B 1 234 ? -44.818 61.303 9.935 1.00 18.19 231 ALA B O 1
ATOM 4213 N N . ILE B 1 235 ? -45.596 62.491 11.679 1.00 25.25 232 ILE B N 1
ATOM 4214 C CA . ILE B 1 235 ? -46.672 61.559 11.985 1.00 26.36 232 ILE B CA 1
ATOM 4215 C C . ILE B 1 235 ? -47.924 62.363 12.306 1.00 24.31 232 ILE B C 1
ATOM 4216 O O . ILE B 1 235 ? -47.849 63.478 12.830 1.00 27.04 232 ILE B O 1
ATOM 4221 N N . ASN B 1 236 ? -49.083 61.803 11.963 1.00 28.34 233 ASN B N 1
ATOM 4222 C CA . ASN B 1 236 ? -50.362 62.458 12.201 1.00 32.61 233 ASN B CA 1
ATOM 4223 C C . ASN B 1 236 ? -51.123 61.733 13.309 1.00 34.92 233 ASN B C 1
ATOM 4224 O O . ASN B 1 236 ? -50.633 60.773 13.912 1.00 29.16 233 ASN B O 1
ATOM 4229 N N . ASN B 1 237 ? -52.345 62.205 13.574 1.00 43.91 234 ASN B N 1
ATOM 4230 C CA . ASN B 1 237 ? -53.154 61.616 14.636 1.00 43.88 234 ASN B CA 1
ATOM 4231 C C . ASN B 1 237 ? -53.554 60.179 14.331 1.00 37.65 234 ASN B C 1
ATOM 4232 O O . ASN B 1 237 ? -53.858 59.422 15.259 1.00 40.68 234 ASN B O 1
ATOM 4237 N N . SER B 1 238 ? -53.556 59.784 13.060 1.00 40.08 235 SER B N 1
ATOM 4238 C CA . SER B 1 238 ? -53.876 58.420 12.667 1.00 39.19 235 SER B CA 1
ATOM 4239 C C . SER B 1 238 ? -52.662 57.498 12.704 1.00 32.89 235 SER B C 1
ATOM 4240 O O . SER B 1 238 ? -52.744 56.370 12.208 1.00 35.56 235 SER B O 1
ATOM 4243 N N . HIS B 1 239 ? -51.546 57.956 13.278 1.00 33.48 236 HIS B N 1
ATOM 4244 C CA . HIS B 1 239 ? -50.294 57.196 13.324 1.00 33.27 236 HIS B CA 1
ATOM 4245 C C . HIS B 1 239 ? -49.801 56.825 11.927 1.00 29.02 236 HIS B C 1
ATOM 4246 O O . HIS B 1 239 ? -49.143 55.798 11.741 1.00 27.73 236 HIS B O 1
ATOM 4253 N N . ASN B 1 240 ? -50.118 57.655 10.937 1.00 28.22 237 ASN B N 1
ATOM 4254 C CA . ASN B 1 240 ? -49.629 57.486 9.577 1.00 26.85 237 ASN B CA 1
ATOM 4255 C C . ASN B 1 240 ? -48.485 58.457 9.314 1.00 23.70 237 ASN B C 1
ATOM 4256 O O . ASN B 1 240 ? -48.445 59.563 9.860 1.00 24.88 237 ASN B O 1
ATOM 4261 N N . LEU B 1 241 ? -47.557 58.035 8.461 1.00 23.06 238 LEU B N 1
ATOM 4262 C CA . LEU B 1 241 ? -46.339 58.791 8.213 1.00 23.09 238 LEU B CA 1
ATOM 4263 C C . LEU B 1 241 ? -46.532 59.789 7.080 1.00 20.14 238 LEU B C 1
ATOM 4264 O O . LEU B 1 241 ? -47.194 59.497 6.080 1.00 20.53 238 LEU B O 1
ATOM 4269 N N . LEU B 1 242 ? -45.941 60.968 7.242 1.00 13.05 239 LEU B N 1
ATOM 4270 C CA . LEU B 1 242 ? -45.929 61.999 6.212 1.00 19.26 239 LEU B CA 1
ATOM 4271 C C . LEU B 1 242 ? -44.483 62.335 5.882 1.00 16.62 239 LEU B C 1
ATOM 4272 O O . LEU B 1 242 ? -43.715 62.723 6.768 1.00 14.53 239 LEU B O 1
ATOM 4277 N N . LEU B 1 243 ? -44.118 62.185 4.614 1.00 16.29 240 LEU B N 1
ATOM 4278 C CA . LEU B 1 243 ? -42.763 62.485 4.177 1.00 16.96 240 LEU B CA 1
ATOM 4279 C C . LEU B 1 243 ? -42.607 63.982 3.941 1.00 21.48 240 LEU B C 1
ATOM 4280 O O . LEU B 1 243 ? -43.484 64.629 3.361 1.00 18.06 240 LEU B O 1
ATOM 4285 N N . VAL B 1 244 ? -41.487 64.530 4.403 1.00 12.68 241 VAL B N 1
ATOM 4286 C CA . VAL B 1 244 ? -41.213 65.959 4.330 1.00 17.03 241 VAL B CA 1
ATOM 4287 C C . VAL B 1 244 ? -39.886 66.167 3.612 1.00 20.95 241 VAL B C 1
ATOM 4288 O O . VAL B 1 244 ? -38.919 65.438 3.854 1.00 15.78 241 VAL B O 1
ATOM 4292 N N . LEU B 1 245 ? -39.847 67.155 2.720 1.00 20.12 242 LEU B N 1
ATOM 4293 C CA . LEU B 1 245 ? -38.597 67.529 2.073 1.00 22.42 242 LEU B CA 1
ATOM 4294 C C . LEU B 1 245 ? -37.640 68.143 3.089 1.00 16.02 242 LEU B C 1
ATOM 4295 O O . LEU B 1 245 ? -38.057 68.737 4.087 1.00 18.23 242 LEU B O 1
ATOM 4300 N N . ASP B 1 246 ? -36.339 68.001 2.825 1.00 17.94 243 ASP B N 1
ATOM 4301 C CA . ASP B 1 246 ? -35.345 68.501 3.770 1.00 14.40 243 ASP B CA 1
ATOM 4302 C C . ASP B 1 246 ? -35.235 70.023 3.768 1.00 21.93 243 ASP B C 1
ATOM 4303 O O . ASP B 1 246 ? -34.517 70.574 4.610 1.00 31.48 243 ASP B O 1
ATOM 4308 N N . SER B 1 247 ? -35.929 70.710 2.862 1.00 22.58 244 SER B N 1
ATOM 4309 C CA . SER B 1 247 ? -35.890 72.164 2.777 1.00 22.69 244 SER B CA 1
ATOM 4310 C C . SER B 1 247 ? -37.171 72.818 3.280 1.00 27.84 244 SER B C 1
ATOM 4311 O O . SER B 1 247 ? -37.365 74.020 3.069 1.00 33.87 244 SER B O 1
ATOM 4314 N N . ASP B 1 248 ? -38.044 72.064 3.935 1.00 20.73 245 ASP B N 1
ATOM 4315 C CA . ASP B 1 248 ? -39.319 72.607 4.391 1.00 21.56 245 ASP B CA 1
ATOM 4316 C C . ASP B 1 248 ? -39.117 73.407 5.675 1.00 24.86 245 ASP B C 1
ATOM 4317 O O . ASP B 1 248 ? -38.562 72.880 6.645 1.00 18.58 245 ASP B O 1
ATOM 4322 N N . PRO B 1 249 ? -39.551 74.670 5.719 1.00 26.25 246 PRO B N 1
ATOM 4323 C CA . PRO B 1 249 ? -39.378 75.466 6.946 1.00 26.27 246 PRO B CA 1
ATOM 4324 C C . PRO B 1 249 ? -40.122 74.910 8.146 1.00 27.05 246 PRO B C 1
ATOM 4325 O O . PRO B 1 249 ? -39.719 75.182 9.285 1.00 29.55 246 PRO B O 1
ATOM 4329 N N . LYS B 1 250 ? -41.189 74.135 7.933 1.00 26.40 247 LYS B N 1
ATOM 4330 C CA . LYS B 1 250 ? -41.925 73.545 9.045 1.00 24.98 247 LYS B CA 1
ATOM 4331 C C . LYS B 1 250 ? -41.091 72.548 9.839 1.00 26.18 247 LYS B C 1
ATOM 4332 O O . LYS B 1 250 ? -41.486 72.192 10.954 1.00 24.06 247 LYS B O 1
ATOM 4338 N N . LEU B 1 251 ? -39.952 72.099 9.299 1.00 25.50 248 LEU B N 1
ATOM 4339 C CA . LEU B 1 251 ? -39.125 71.105 9.977 1.00 26.10 248 LEU B CA 1
ATOM 4340 C C . LEU B 1 251 ? -38.681 71.557 11.363 1.00 25.23 248 LEU B C 1
ATOM 4341 O O . LEU B 1 251 ? -38.382 70.710 12.213 1.00 25.09 248 LEU B O 1
ATOM 4346 N N . SER B 1 252 ? -38.637 72.867 11.614 1.00 21.33 249 SER B N 1
ATOM 4347 C CA . SER B 1 252 ? -38.133 73.352 12.894 1.00 24.33 249 SER B CA 1
ATOM 4348 C C . SER B 1 252 ? -39.056 72.989 14.052 1.00 25.87 249 SER B C 1
ATOM 4349 O O . SER B 1 252 ? -38.585 72.824 15.182 1.00 33.54 249 SER B O 1
ATOM 4352 N N . SER B 1 253 ? -40.362 72.851 13.803 1.00 24.59 250 SER B N 1
ATOM 4353 C CA . SER B 1 253 ? -41.314 72.596 14.878 1.00 24.02 250 SER B CA 1
ATOM 4354 C C . SER B 1 253 ? -42.287 71.454 14.612 1.00 21.86 250 SER B C 1
ATOM 4355 O O . SER B 1 253 ? -43.039 71.094 15.525 1.00 24.13 250 SER B O 1
ATOM 4358 N N . ILE B 1 254 ? -42.299 70.876 13.418 1.00 19.60 251 ILE B N 1
ATOM 4359 C CA . ILE B 1 254 ? -43.219 69.771 13.121 1.00 24.53 251 ILE B CA 1
ATOM 4360 C C . ILE B 1 254 ? -42.796 68.539 13.916 1.00 21.99 251 ILE B C 1
ATOM 4361 O O . ILE B 1 254 ? -41.586 68.318 14.110 1.00 17.16 251 ILE B O 1
ATOM 4366 N N . PRO B 1 255 ? -43.734 67.734 14.436 1.00 26.95 252 PRO B N 1
ATOM 4367 C CA . PRO B 1 255 ? -43.337 66.529 15.184 1.00 18.12 252 PRO B CA 1
ATOM 4368 C C . PRO B 1 255 ? -42.725 65.469 14.283 1.00 18.23 252 PRO B C 1
ATOM 4369 O O . PRO B 1 255 ? -43.406 64.907 13.421 1.00 19.53 252 PRO B O 1
ATOM 4373 N N . LEU B 1 256 ? -41.441 65.189 14.477 1.00 19.75 253 LEU B N 1
ATOM 4374 C CA . LEU B 1 256 ? -40.702 64.255 13.644 1.00 13.60 253 LEU B CA 1
ATOM 4375 C C . LEU B 1 256 ? -40.466 62.948 14.389 1.00 14.07 253 LEU B C 1
ATOM 4376 O O . LEU B 1 256 ? -40.284 62.930 15.610 1.00 16.52 253 LEU B O 1
ATOM 4381 N N . VAL B 1 257 ? -40.476 61.846 13.636 1.00 13.58 254 VAL B N 1
ATOM 4382 C CA . VAL B 1 257 ? -40.213 60.523 14.187 1.00 15.12 254 VAL B CA 1
ATOM 4383 C C . VAL B 1 257 ? -39.112 59.785 13.442 1.00 11.57 254 VAL B C 1
ATOM 4384 O O . VAL B 1 257 ? -38.804 58.645 13.793 1.00 12.13 254 VAL B O 1
ATOM 4388 N N . GLY B 1 258 ? -38.507 60.389 12.425 1.00 14.62 255 GLY B N 1
ATOM 4389 C CA . GLY B 1 258 ? -37.461 59.688 11.695 1.00 14.90 255 GLY B CA 1
ATOM 4390 C C . GLY B 1 258 ? -37.137 60.359 10.379 1.00 14.17 255 GLY B C 1
ATOM 4391 O O . GLY B 1 258 ? -37.385 61.557 10.196 1.00 14.25 255 GLY B O 1
ATOM 4392 N N . ILE B 1 259 ? -36.589 59.562 9.458 1.00 10.61 256 ILE B N 1
ATOM 4393 C CA . ILE B 1 259 ? -36.068 60.055 8.190 1.00 11.16 256 ILE B CA 1
ATOM 4394 C C . ILE B 1 259 ? -36.480 59.110 7.072 1.00 13.48 256 ILE B C 1
ATOM 4395 O O . ILE B 1 259 ? -36.888 57.970 7.307 1.00 13.57 256 ILE B O 1
ATOM 4400 N N . TRP B 1 260 ? -36.370 59.604 5.841 1.00 12.45 257 TRP B N 1
ATOM 4401 C CA . TRP B 1 260 ? -36.455 58.770 4.653 1.00 11.44 257 TRP B CA 1
ATOM 4402 C C . TRP B 1 260 ? -35.231 59.023 3.783 1.00 14.55 257 TRP B C 1
ATOM 4403 O O . TRP B 1 260 ? -34.695 60.134 3.748 1.00 15.79 257 TRP B O 1
ATOM 4414 N N . VAL B 1 261 ? -34.779 57.971 3.103 1.00 11.10 258 VAL B N 1
ATOM 4415 C CA . VAL B 1 261 ? -33.591 58.018 2.261 1.00 12.07 258 VAL B CA 1
ATOM 4416 C C . VAL B 1 261 ? -33.912 57.345 0.935 1.00 16.47 258 VAL B C 1
ATOM 4417 O O . VAL B 1 261 ? -34.559 56.293 0.904 1.00 15.81 258 VAL B O 1
ATOM 4421 N N . ASP B 1 262 ? -33.461 57.953 -0.160 1.00 15.30 259 ASP B N 1
ATOM 4422 C CA . ASP B 1 262 ? -33.660 57.414 -1.495 1.00 18.47 259 ASP B CA 1
ATOM 4423 C C . ASP B 1 262 ? -32.341 57.422 -2.255 1.00 22.84 259 ASP B C 1
ATOM 4424 O O . ASP B 1 262 ? -31.473 58.268 -2.018 1.00 18.22 259 ASP B O 1
ATOM 4429 N N . GLY B 1 263 ? -32.191 56.459 -3.158 1.00 25.15 260 GLY B N 1
ATOM 4430 C CA . GLY B 1 263 ? -31.071 56.431 -4.074 1.00 27.23 260 GLY B CA 1
ATOM 4431 C C . GLY B 1 263 ? -29.887 55.581 -3.668 1.00 27.32 260 GLY B C 1
ATOM 4432 O O . GLY B 1 263 ? -28.777 55.841 -4.148 1.00 24.53 260 GLY B O 1
ATOM 4433 N N . VAL B 1 264 ? -30.079 54.577 -2.814 1.00 18.88 261 VAL B N 1
ATOM 4434 C CA . VAL B 1 264 ? -28.995 53.703 -2.390 1.00 24.01 261 VAL B CA 1
ATOM 4435 C C . VAL B 1 264 ? -29.340 52.266 -2.757 1.00 25.65 261 VAL B C 1
ATOM 4436 O O . VAL B 1 264 ? -30.497 51.914 -2.996 1.00 22.01 261 VAL B O 1
ATOM 4440 N N . ILE B 1 265 ? -28.305 51.428 -2.796 1.00 23.30 262 ILE B N 1
ATOM 4441 C CA . ILE B 1 265 ? -28.510 50.006 -3.048 1.00 21.58 262 ILE B CA 1
ATOM 4442 C C . ILE B 1 265 ? -29.066 49.319 -1.808 1.00 20.48 262 ILE B C 1
ATOM 4443 O O . ILE B 1 265 ? -30.031 48.551 -1.885 1.00 21.53 262 ILE B O 1
ATOM 4448 N N . SER B 1 266 ? -28.475 49.590 -0.646 1.00 19.18 263 SER B N 1
ATOM 4449 C CA . SER B 1 266 ? -28.898 48.948 0.590 1.00 20.27 263 SER B CA 1
ATOM 4450 C C . SER B 1 266 ? -28.659 49.897 1.758 1.00 23.13 263 SER B C 1
ATOM 4451 O O . SER B 1 266 ? -28.149 51.010 1.595 1.00 18.78 263 SER B O 1
ATOM 4454 N N . ILE B 1 267 ? -29.023 49.431 2.955 1.00 21.59 264 ILE B N 1
ATOM 4455 C CA . ILE B 1 267 ? -28.929 50.255 4.152 1.00 16.89 264 ILE B CA 1
ATOM 4456 C C . ILE B 1 267 ? -27.482 50.504 4.561 1.00 18.33 264 ILE B C 1
ATOM 4457 O O . ILE B 1 267 ? -27.211 51.436 5.327 1.00 20.32 264 ILE B O 1
ATOM 4462 N N . HIS B 1 268 ? -26.538 49.707 4.061 1.00 16.19 265 HIS B N 1
ATOM 4463 C CA . HIS B 1 268 ? -25.137 49.870 4.427 1.00 19.71 265 HIS B CA 1
ATOM 4464 C C . HIS B 1 268 ? -24.460 51.034 3.715 1.00 21.67 265 HIS B C 1
ATOM 4465 O O . HIS B 1 268 ? -23.272 51.271 3.954 1.00 20.70 265 HIS B O 1
ATOM 4472 N N . HIS B 1 269 ? -25.164 51.751 2.847 1.00 15.37 266 HIS B N 1
ATOM 4473 C CA . HIS B 1 269 ? -24.558 52.895 2.179 1.00 21.21 266 HIS B CA 1
ATOM 4474 C C . HIS B 1 269 ? -24.181 53.950 3.217 1.00 14.42 266 HIS B C 1
ATOM 4475 O O . HIS B 1 269 ? -24.998 54.270 4.089 1.00 17.81 266 HIS B O 1
ATOM 4482 N N . PRO B 1 270 ? -22.958 54.486 3.180 1.00 15.15 267 PRO B N 1
ATOM 4483 C CA . PRO B 1 270 ? -22.585 55.517 4.167 1.00 14.69 267 PRO B CA 1
ATOM 4484 C C . PRO B 1 270 ? -23.517 56.721 4.194 1.00 10.57 267 PRO B C 1
ATOM 4485 O O . PRO B 1 270 ? -23.577 57.409 5.219 1.00 10.83 267 PRO B O 1
ATOM 4489 N N . TYR B 1 271 ? -24.265 56.981 3.120 1.00 13.26 268 TYR B N 1
ATOM 4490 C CA . TYR B 1 271 ? -25.229 58.078 3.137 1.00 11.01 268 TYR B CA 1
ATOM 4491 C C . TYR B 1 271 ? -26.350 57.834 4.147 1.00 9.10 268 TYR B C 1
ATOM 4492 O O . TYR B 1 271 ? -26.837 58.784 4.771 1.00 10.36 268 TYR B O 1
ATOM 4501 N N . VAL B 1 272 ? -26.764 56.578 4.332 1.00 9.99 269 VAL B N 1
ATOM 4502 C CA . VAL B 1 272 ? -27.840 56.277 5.276 1.00 11.77 269 VAL B CA 1
ATOM 4503 C C . VAL B 1 272 ? -27.406 56.595 6.703 1.00 12.29 269 VAL B C 1
ATOM 4504 O O . VAL B 1 272 ? -28.146 57.223 7.470 1.00 11.67 269 VAL B O 1
ATOM 4508 N N . TRP B 1 273 ? -26.207 56.151 7.083 1.00 12.02 270 TRP B N 1
ATOM 4509 C CA . TRP B 1 273 ? -25.678 56.481 8.402 1.00 17.19 270 TRP B CA 1
ATOM 4510 C C . TRP B 1 273 ? -25.511 57.987 8.563 1.00 8.38 270 TRP B C 1
ATOM 4511 O O . TRP B 1 273 ? -25.751 58.533 9.646 1.00 11.00 270 TRP B O 1
ATOM 4522 N N . SER B 1 274 ? -25.118 58.676 7.489 1.00 9.67 271 SER B N 1
ATOM 4523 C CA . SER B 1 274 ? -24.951 60.126 7.551 1.00 12.59 271 SER B CA 1
ATOM 4524 C C . SER B 1 274 ? -26.281 60.830 7.796 1.00 13.63 271 SER B C 1
ATOM 4525 O O . SER B 1 274 ? -26.343 61.804 8.556 1.00 12.45 271 SER B O 1
ATOM 4528 N N . ALA B 1 275 ? -27.354 60.359 7.158 1.00 12.68 272 ALA B N 1
ATOM 4529 C CA . ALA B 1 275 ? -28.667 60.946 7.406 1.00 10.37 272 ALA B CA 1
ATOM 4530 C C . ALA B 1 275 ? -29.124 60.683 8.837 1.00 11.31 272 ALA B C 1
ATOM 4531 O O . ALA B 1 275 ? -29.682 61.574 9.488 1.00 9.25 272 ALA B O 1
ATOM 4533 N N . CYS B 1 276 ? -28.881 59.470 9.344 1.00 10.26 273 CYS B N 1
ATOM 4534 C CA . CYS B 1 276 ? -29.221 59.150 10.729 1.00 16.63 273 CYS B CA 1
ATOM 4535 C C . CYS B 1 276 ? -28.523 60.091 11.703 1.00 15.63 273 CYS B C 1
ATOM 4536 O O . CYS B 1 276 ? -29.157 60.653 12.605 1.00 16.08 273 CYS B O 1
ATOM 4547 N N . ARG B 1 278 ? -27.176 63.018 11.179 1.00 11.14 275 ARG B N 1
ATOM 4548 C CA . ARG B 1 278 ? -27.663 64.381 11.013 1.00 13.08 275 ARG B CA 1
ATOM 4549 C C . ARG B 1 278 ? -28.994 64.580 11.732 1.00 17.22 275 ARG B C 1
ATOM 4550 O O . ARG B 1 278 ? -29.220 65.621 12.360 1.00 13.70 275 ARG B O 1
ATOM 4558 N N . TYR B 1 279 ? -29.881 63.584 11.663 1.00 15.64 276 TYR B N 1
ATOM 4559 C CA . TYR B 1 279 ? -31.151 63.667 12.377 1.00 14.04 276 TYR B CA 1
ATOM 4560 C C . TYR B 1 279 ? -30.935 63.709 13.886 1.00 15.12 276 TYR B C 1
ATOM 4561 O O . TYR B 1 279 ? -31.618 64.455 14.597 1.00 16.30 276 TYR B O 1
ATOM 4570 N N . LEU B 1 280 ? -29.982 62.921 14.391 1.00 16.44 277 LEU B N 1
ATOM 4571 C CA . LEU B 1 280 ? -29.775 62.841 15.834 1.00 17.97 277 LEU B CA 1
ATOM 4572 C C . LEU B 1 280 ? -29.102 64.096 16.379 1.00 19.52 277 LEU B C 1
ATOM 4573 O O . LEU B 1 280 ? -29.449 64.569 17.467 1.00 23.56 277 LEU B O 1
ATOM 4578 N N . TYR B 1 281 ? -28.135 64.646 15.641 1.00 14.23 278 TYR B N 1
ATOM 4579 C CA . TYR B 1 281 ? -27.382 65.795 16.131 1.00 15.68 278 TYR B CA 1
ATOM 4580 C C . TYR B 1 281 ? -28.131 67.112 15.967 1.00 21.27 278 TYR B C 1
ATOM 4581 O O . TYR B 1 281 ? -27.932 68.031 16.770 1.00 14.64 278 TYR B O 1
ATOM 4590 N N . SER B 1 282 ? -28.974 67.227 14.943 1.00 16.52 279 SER B N 1
ATOM 4591 C CA . SER B 1 282 ? -29.519 68.526 14.565 1.00 18.25 279 SER B CA 1
ATOM 4592 C C . SER B 1 282 ? -30.332 69.136 15.696 1.00 22.43 279 SER B C 1
ATOM 4593 O O . SER B 1 282 ? -31.194 68.480 16.288 1.00 22.02 279 SER B O 1
ATOM 4596 N N . GLN B 1 283 ? -30.045 70.399 15.997 1.00 19.55 280 GLN B N 1
ATOM 4597 C CA . GLN B 1 283 ? -30.825 71.172 16.948 1.00 24.45 280 GLN B CA 1
ATOM 4598 C C . GLN B 1 283 ? -31.764 72.153 16.262 1.00 18.15 280 GLN B C 1
ATOM 4599 O O . GLN B 1 283 ? -32.556 72.811 16.943 1.00 21.51 280 GLN B O 1
ATOM 4605 N N . ARG B 1 284 ? -31.693 72.263 14.932 1.00 15.73 281 ARG B N 1
ATOM 4606 C CA . ARG B 1 284 ? -32.724 72.968 14.180 1.00 17.02 281 ARG B CA 1
ATOM 4607 C C . ARG B 1 284 ? -34.044 72.211 14.184 1.00 20.98 281 ARG B C 1
ATOM 4608 O O . ARG B 1 284 ? -35.099 72.819 13.973 1.00 20.53 281 ARG B O 1
ATOM 4616 N N . LEU B 1 285 ? -34.006 70.900 14.405 1.00 17.29 282 LEU B N 1
ATOM 4617 C CA . LEU B 1 285 ? -35.210 70.084 14.539 1.00 22.16 282 LEU B CA 1
ATOM 4618 C C . LEU B 1 285 ? -35.559 70.029 16.022 1.00 21.62 282 LEU B C 1
ATOM 4619 O O . LEU B 1 285 ? -34.993 69.233 16.775 1.00 21.19 282 LEU B O 1
ATOM 4624 N N . THR B 1 286 ? -36.492 70.882 16.448 1.00 24.42 283 THR B N 1
ATOM 4625 C CA . THR B 1 286 ? -36.790 71.052 17.865 1.00 22.42 283 THR B CA 1
ATOM 4626 C C . THR B 1 286 ? -37.834 70.077 18.392 1.00 22.88 283 THR B C 1
ATOM 4627 O O . THR B 1 286 ? -38.005 69.988 19.613 1.00 22.13 283 THR B O 1
ATOM 4631 N N . ASN B 1 287 ? -38.538 69.348 17.524 1.00 14.59 284 ASN B N 1
ATOM 4632 C CA . ASN B 1 287 ? -39.644 68.503 17.968 1.00 19.17 284 ASN B CA 1
ATOM 4633 C C . ASN B 1 287 ? -39.458 67.067 17.471 1.00 16.94 284 ASN B C 1
ATOM 4634 O O . ASN B 1 287 ? -40.312 66.508 16.784 1.00 16.97 284 ASN B O 1
ATOM 4639 N N . LYS B 1 288 ? -38.331 66.457 17.844 1.00 17.42 285 LYS B N 1
ATOM 4640 C CA . LYS B 1 288 ? -38.040 65.066 17.490 1.00 18.44 285 LYS B CA 1
ATOM 4641 C C . LYS B 1 288 ? -38.597 64.164 18.586 1.00 19.08 285 LYS B C 1
ATOM 4642 O O . LYS B 1 288 ? -37.898 63.787 19.527 1.00 17.23 285 LYS B O 1
ATOM 4648 N N . ILE B 1 289 ? -39.879 63.804 18.464 1.00 20.12 286 ILE B N 1
ATOM 4649 C CA . ILE B 1 289 ? -40.529 63.011 19.505 1.00 16.19 286 ILE B CA 1
ATOM 4650 C C . ILE B 1 289 ? -40.089 61.555 19.503 1.00 19.84 286 ILE B C 1
ATOM 4651 O O . ILE B 1 289 ? -40.379 60.827 20.459 1.00 20.74 286 ILE B O 1
ATOM 4656 N N . ARG B 1 290 ? -39.401 61.108 18.456 1.00 19.05 287 ARG B N 1
ATOM 4657 C CA . ARG B 1 290 ? -38.727 59.816 18.450 1.00 13.22 287 ARG B CA 1
ATOM 4658 C C . ARG B 1 290 ? -37.285 60.049 18.023 1.00 15.43 287 ARG B C 1
ATOM 4659 O O . ARG B 1 290 ? -37.037 60.695 17.001 1.00 11.70 287 ARG B O 1
ATOM 4667 N N . ASP B 1 291 ? -36.344 59.552 18.818 1.00 16.73 288 ASP B N 1
ATOM 4668 C CA . ASP B 1 291 ? -34.933 59.878 18.645 1.00 14.84 288 ASP B CA 1
ATOM 4669 C C . ASP B 1 291 ? -34.124 58.596 18.826 1.00 14.81 288 ASP B C 1
ATOM 4670 O O . ASP B 1 291 ? -34.653 57.481 18.741 1.00 17.07 288 ASP B O 1
ATOM 4675 N N . GLY B 1 292 ? -32.824 58.746 19.084 1.00 15.20 289 GLY B N 1
ATOM 4676 C CA . GLY B 1 292 ? -31.951 57.588 19.193 1.00 15.82 289 GLY B CA 1
ATOM 4677 C C . GLY B 1 292 ? -32.210 56.721 20.411 1.00 19.34 289 GLY B C 1
ATOM 4678 O O . GLY B 1 292 ? -31.847 55.539 20.407 1.00 22.48 289 GLY B O 1
ATOM 4679 N N . SER B 1 293 ? -32.826 57.279 21.456 1.00 21.29 290 SER B N 1
ATOM 4680 C CA . SER B 1 293 ? -33.086 56.492 22.658 1.00 18.38 290 SER B CA 1
ATOM 4681 C C . SER B 1 293 ? -34.381 55.695 22.540 1.00 19.43 290 SER B C 1
ATOM 4682 O O . SER B 1 293 ? -34.447 54.544 22.986 1.00 22.17 290 SER B O 1
ATOM 4685 N N . THR B 1 294 ? -35.419 56.281 21.942 1.00 13.97 291 THR B N 1
ATOM 4686 C CA . THR B 1 294 ? -36.670 55.560 21.745 1.00 19.02 291 THR B CA 1
ATOM 4687 C C . THR B 1 294 ? -36.634 54.646 20.530 1.00 18.09 291 THR B C 1
ATOM 4688 O O . THR B 1 294 ? -37.445 53.717 20.443 1.00 18.94 291 THR B O 1
ATOM 4692 N N . GLY B 1 295 ? -35.712 54.880 19.604 1.00 15.92 292 GLY B N 1
ATOM 4693 C CA . GLY B 1 295 ? -35.787 54.270 18.297 1.00 19.27 292 GLY B CA 1
ATOM 4694 C C . GLY B 1 295 ? -36.558 55.183 17.369 1.00 16.20 292 GLY B C 1
ATOM 4695 O O . GLY B 1 295 ? -37.593 55.729 17.761 1.00 18.28 292 GLY B O 1
ATOM 4696 N N . PHE B 1 296 ? -36.060 55.387 16.154 1.00 13.05 293 PHE B N 1
ATOM 4697 C CA . PHE B 1 296 ? -36.744 56.213 15.172 1.00 15.47 293 PHE B CA 1
ATOM 4698 C C . PHE B 1 296 ? -36.850 55.439 13.868 1.00 15.82 293 PHE B C 1
ATOM 4699 O O . PHE B 1 296 ? -36.129 54.465 13.640 1.00 14.55 293 PHE B O 1
ATOM 4707 N N . ILE B 1 297 ? -37.767 55.867 13.021 1.00 12.07 294 ILE B N 1
ATOM 4708 C CA . ILE B 1 297 ? -38.081 55.095 11.828 1.00 13.46 294 ILE B CA 1
ATOM 4709 C C . ILE B 1 297 ? -37.223 55.577 10.669 1.00 11.47 294 ILE B C 1
ATOM 4710 O O . ILE B 1 297 ? -36.864 56.754 10.562 1.00 11.44 294 ILE B O 1
ATOM 4715 N N . LEU B 1 298 ? -36.857 54.633 9.807 1.00 12.83 295 LEU B N 1
ATOM 4716 C CA . LEU B 1 298 ? -36.161 54.915 8.560 1.00 13.91 295 LEU B CA 1
ATOM 4717 C C . LEU B 1 298 ? -36.971 54.303 7.431 1.00 12.55 295 LEU B C 1
ATOM 4718 O O . LEU B 1 298 ? -37.192 53.087 7.414 1.00 9.99 295 LEU B O 1
ATOM 4723 N N . VAL B 1 299 ? -37.436 55.143 6.513 1.00 10.61 296 VAL B N 1
ATOM 4724 C CA . VAL B 1 299 ? -38.118 54.693 5.307 1.00 12.94 296 VAL B CA 1
ATOM 4725 C C . VAL B 1 299 ? -37.084 54.703 4.192 1.00 13.48 296 VAL B C 1
ATOM 4726 O O . VAL B 1 299 ? -36.683 55.770 3.714 1.00 17.15 296 VAL B O 1
ATOM 4730 N N . LEU B 1 300 ? -36.638 53.520 3.784 1.00 13.67 297 LEU B N 1
ATOM 4731 C CA . LEU B 1 300 ? -35.510 53.371 2.871 1.00 13.65 297 LEU B CA 1
ATOM 4732 C C . LEU B 1 300 ? -36.014 52.934 1.501 1.00 16.74 297 LEU B C 1
ATOM 4733 O O . LEU B 1 300 ? -36.527 51.821 1.347 1.00 16.15 297 LEU B O 1
ATOM 4738 N N . TYR B 1 301 ? -35.850 53.803 0.506 1.00 15.10 298 TYR B N 1
ATOM 4739 C CA . TYR B 1 301 ? -36.149 53.479 -0.885 1.00 18.04 298 TYR B CA 1
ATOM 4740 C C . TYR B 1 301 ? -34.857 53.038 -1.561 1.00 18.64 298 TYR B C 1
ATOM 4741 O O . TYR B 1 301 ? -33.963 53.857 -1.799 1.00 21.03 298 TYR B O 1
ATOM 4750 N N . THR B 1 302 ? -34.756 51.751 -1.867 1.00 21.06 299 THR B N 1
ATOM 4751 C CA . THR B 1 302 ? -33.565 51.198 -2.492 1.00 24.41 299 THR B CA 1
ATOM 4752 C C . THR B 1 302 ? -33.752 51.090 -4.001 1.00 35.95 299 THR B C 1
ATOM 4753 O O . THR B 1 302 ? -34.873 51.025 -4.513 1.00 27.30 299 THR B O 1
ATOM 4757 N N . GLN B 1 303 ? -32.623 51.075 -4.715 1.00 32.05 300 GLN B N 1
ATOM 4758 C CA . GLN B 1 303 ? -32.649 50.952 -6.167 1.00 37.23 300 GLN B CA 1
ATOM 4759 C C . GLN B 1 303 ? -33.012 49.550 -6.636 1.00 45.83 300 GLN B C 1
ATOM 4760 O O . GLN B 1 303 ? -33.191 49.348 -7.841 1.00 45.62 300 GLN B O 1
ATOM 4766 N N . THR B 1 304 ? -33.135 48.587 -5.723 1.00 45.61 301 THR B N 1
ATOM 4767 C CA . THR B 1 304 ? -33.311 47.187 -6.079 1.00 49.95 301 THR B CA 1
ATOM 4768 C C . THR B 1 304 ? -34.690 46.637 -5.744 1.00 46.86 301 THR B C 1
ATOM 4769 O O . THR B 1 304 ? -34.968 45.475 -6.059 1.00 50.69 301 THR B O 1
ATOM 4773 N N . ARG B 1 305 ? -35.557 47.424 -5.117 1.00 44.44 302 ARG B N 1
ATOM 4774 C CA . ARG B 1 305 ? -36.863 46.935 -4.710 1.00 43.82 302 ARG B CA 1
ATOM 4775 C C . ARG B 1 305 ? -37.947 47.928 -5.095 1.00 41.98 302 ARG B C 1
ATOM 4776 O O . ARG B 1 305 ? -37.706 49.139 -5.128 1.00 42.47 302 ARG B O 1
ATOM 4784 N N . PRO B 1 306 ? -39.153 47.441 -5.398 1.00 50.24 303 PRO B N 1
ATOM 4785 C CA . PRO B 1 306 ? -40.247 48.351 -5.764 1.00 49.81 303 PRO B CA 1
ATOM 4786 C C . PRO B 1 306 ? -40.743 49.166 -4.580 1.00 46.10 303 PRO 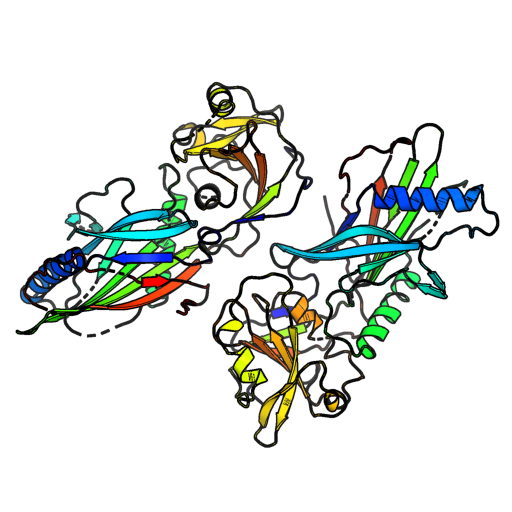B C 1
ATOM 4787 O O . PRO B 1 306 ? -40.873 50.391 -4.668 1.00 49.56 303 PRO B O 1
ATOM 4791 N N . LYS B 1 307 ? -41.024 48.484 -3.457 1.00 43.55 304 LYS B N 1
ATOM 4792 C CA . LYS B 1 307 ? -41.548 49.093 -2.245 1.00 39.59 304 LYS B CA 1
ATOM 4793 C C . LYS B 1 307 ? -40.419 49.422 -1.273 1.00 36.29 304 LYS B C 1
ATOM 4794 O O . LYS B 1 307 ? -39.381 48.753 -1.267 1.00 32.04 304 LYS B O 1
ATOM 4800 N N . PRO B 1 308 ? -40.593 50.447 -0.441 1.00 26.79 305 PRO B N 1
ATOM 4801 C CA . PRO B 1 308 ? -39.532 50.827 0.494 1.00 24.49 305 PRO B CA 1
ATOM 4802 C C . PRO B 1 308 ? -39.426 49.873 1.672 1.00 25.22 305 PRO B C 1
ATOM 4803 O O . PRO B 1 308 ? -40.398 49.237 2.085 1.00 19.01 305 PRO B O 1
ATOM 4807 N N . GLU B 1 309 ? -38.215 49.785 2.212 1.00 18.93 306 GLU B N 1
ATOM 4808 C CA . GLU B 1 309 ? -37.958 49.040 3.433 1.00 19.50 306 GLU B CA 1
ATOM 4809 C C . GLU B 1 309 ? -38.162 49.946 4.641 1.00 17.15 306 GLU B C 1
ATOM 4810 O O . GLU B 1 309 ? -37.899 51.150 4.588 1.00 20.73 306 GLU B O 1
ATOM 4816 N N . PHE B 1 310 ? -38.635 49.355 5.734 1.00 13.61 307 PHE B N 1
ATOM 4817 C CA . PHE B 1 310 ? -38.866 50.069 6.983 1.00 16.21 307 PHE B CA 1
ATOM 4818 C C . PHE B 1 310 ? -37.927 49.532 8.054 1.00 18.46 307 PHE B C 1
ATOM 4819 O O . PHE B 1 310 ? -37.903 48.325 8.313 1.00 17.54 307 PHE B O 1
ATOM 4827 N N . TRP B 1 311 ? -37.160 50.430 8.672 1.00 15.11 308 TRP B N 1
ATOM 4828 C CA . TRP B 1 311 ? -36.215 50.076 9.722 1.00 14.66 308 TRP B CA 1
ATOM 4829 C C . TRP B 1 311 ? -36.429 50.973 10.932 1.00 16.80 308 TRP B C 1
ATOM 4830 O O . TRP B 1 311 ? -36.702 52.169 10.787 1.00 16.84 308 TRP B O 1
ATOM 4841 N N . GLU B 1 312 ? -36.291 50.399 12.124 1.00 12.85 309 GLU B N 1
ATOM 4842 C CA . GLU B 1 312 ? -36.217 51.177 13.353 1.00 18.45 309 GLU B CA 1
ATOM 4843 C C . GLU B 1 312 ? -34.751 51.312 13.744 1.00 19.31 309 GLU B C 1
ATOM 4844 O O . GLU B 1 312 ? -34.058 50.305 13.924 1.00 15.12 309 GLU B O 1
ATOM 4850 N N . CYS B 1 313 ? -34.285 52.550 13.866 1.00 18.98 310 CYS B N 1
ATOM 4851 C CA . CYS B 1 313 ? -32.888 52.840 14.145 1.00 15.81 310 CYS B CA 1
ATOM 4852 C C . CYS B 1 313 ? -32.738 53.426 15.543 1.00 20.79 310 CYS B C 1
ATOM 4853 O O . CYS B 1 313 ? -33.619 54.136 16.035 1.00 15.70 310 CYS B O 1
ATOM 4856 N N . SER B 1 314 ? -31.606 53.125 16.177 1.00 16.63 311 SER B N 1
ATOM 4857 C CA . SER B 1 314 ? -31.350 53.592 17.532 1.00 21.94 311 SER B CA 1
ATOM 4858 C C . SER B 1 314 ? -29.850 53.744 17.753 1.00 21.19 311 SER B C 1
ATOM 4859 O O . SER B 1 314 ? -29.024 53.312 16.942 1.00 15.96 311 SER B O 1
ATOM 4862 N N . PHE B 1 315 ? -29.513 54.377 18.875 1.00 26.92 312 PHE B N 1
ATOM 4863 C CA . PHE B 1 315 ? -28.136 54.603 19.291 1.00 30.40 312 PHE B CA 1
ATOM 4864 C C . PHE B 1 315 ? -28.050 54.392 20.794 1.00 39.31 312 PHE B C 1
ATOM 4865 O O . PHE B 1 315 ? -28.853 54.950 21.547 1.00 34.98 312 PHE B O 1
ATOM 4873 N N . SER B 1 316 ? -27.079 53.583 21.230 1.00 44.02 313 SER B N 1
ATOM 4874 C CA . SER B 1 316 ? -26.992 53.182 22.631 1.00 51.96 313 SER B CA 1
ATOM 4875 C C . SER B 1 316 ? -25.577 53.303 23.186 1.00 57.63 313 SER B C 1
ATOM 4876 O O . SER B 1 316 ? -25.290 52.756 24.255 1.00 63.94 313 SER B O 1
ATOM 4879 N N . GLY B 1 317 ? -24.684 54.005 22.490 1.00 57.91 314 GLY B N 1
ATOM 4880 C CA . GLY B 1 317 ? -23.330 54.204 22.954 1.00 59.38 314 GLY B CA 1
ATOM 4881 C C . GLY B 1 317 ? -23.156 55.533 23.677 1.00 62.82 314 GLY B C 1
ATOM 4882 O O . GLY B 1 317 ? -24.069 56.347 23.790 1.00 62.91 314 GLY B O 1
ATOM 4883 N N . LYS B 1 318 ? -21.942 55.733 24.184 1.00 65.52 315 LYS B N 1
ATOM 4884 C CA . LYS B 1 318 ? -21.601 56.994 24.824 1.00 62.61 315 LYS B CA 1
ATOM 4885 C C . LYS B 1 318 ? -21.514 58.093 23.774 1.00 57.16 315 LYS B C 1
ATOM 4886 O O . LYS B 1 318 ? -20.955 57.896 22.692 1.00 57.04 315 LYS B O 1
ATOM 4892 N N . SER B 1 319 ? -22.082 59.252 24.092 1.00 58.00 316 SER B N 1
ATOM 4893 C CA . SER B 1 319 ? -22.146 60.339 23.129 1.00 64.09 316 SER B CA 1
ATOM 4894 C C . SER B 1 319 ? -20.759 60.945 22.897 1.00 58.20 316 SER B C 1
ATOM 4895 O O . SER B 1 319 ? -19.796 60.672 23.620 1.00 60.21 316 SER B O 1
ATOM 4898 N N . ASP B 1 320 ? -20.680 61.774 21.853 1.00 51.10 317 ASP B N 1
ATOM 4899 C CA . ASP B 1 320 ? -19.499 62.527 21.421 1.00 49.98 317 ASP B CA 1
ATOM 4900 C C . ASP B 1 320 ? -18.177 61.765 21.448 1.00 41.10 317 ASP B C 1
ATOM 4901 O O . ASP B 1 320 ? -17.119 62.372 21.646 1.00 41.39 317 ASP B O 1
ATOM 4906 N N . LYS B 1 321 ? -18.204 60.457 21.226 1.00 34.24 318 LYS B N 1
ATOM 4907 C CA . LYS B 1 321 ? -16.967 59.722 21.006 1.00 32.89 318 LYS B CA 1
ATOM 4908 C C . LYS B 1 321 ? -16.593 59.791 19.529 1.00 27.07 318 LYS B C 1
ATOM 4909 O O . LYS B 1 321 ? -17.462 59.820 18.653 1.00 19.73 318 LYS B O 1
ATOM 4915 N N . PHE B 1 322 ? -15.291 59.833 19.251 1.00 17.21 319 PHE B N 1
ATOM 4916 C CA . PHE B 1 322 ? -14.855 59.937 17.866 1.00 15.35 319 PHE B CA 1
ATOM 4917 C C . PHE B 1 322 ? -13.658 59.037 17.591 1.00 17.17 319 PHE B C 1
ATOM 4918 O O . PHE B 1 322 ? -12.824 58.799 18.468 1.00 11.12 319 PHE B O 1
ATOM 4926 N N . LEU B 1 323 ? -13.610 58.514 16.371 1.00 13.59 320 LEU B N 1
ATOM 4927 C CA . LEU B 1 323 ? -12.419 57.861 15.860 1.00 13.88 320 LEU B CA 1
ATOM 4928 C C . LEU B 1 323 ? -11.447 58.914 15.349 1.00 16.62 320 LEU B C 1
ATOM 4929 O O . LEU B 1 323 ? -11.855 59.944 14.807 1.00 17.81 320 LEU B O 1
ATOM 4934 N N . TYR B 1 324 ? -10.153 58.649 15.512 1.00 11.58 321 TYR B N 1
ATOM 4935 C CA . TYR B 1 324 ? -9.161 59.581 15.000 1.00 11.60 321 TYR B CA 1
ATOM 4936 C C . TYR B 1 324 ? -7.821 58.876 14.853 1.00 13.93 321 TYR B C 1
ATOM 4937 O O . TYR B 1 324 ? -7.531 57.912 15.565 1.00 13.57 321 TYR B O 1
ATOM 4946 N N . CYS B 1 325 ? -7.019 59.367 13.904 1.00 12.30 322 CYS B N 1
ATOM 4947 C CA . CYS B 1 325 ? -5.650 58.898 13.700 1.00 15.64 322 CYS B CA 1
ATOM 4948 C C . CYS B 1 325 ? -4.960 59.738 12.633 1.00 14.96 322 CYS B C 1
ATOM 4949 O O . CYS B 1 325 ? -5.578 60.635 12.049 1.00 11.09 322 CYS B O 1
ATOM 4952 N N . GLN B 1 326 ? -3.690 59.448 12.352 1.00 13.92 323 GLN B N 1
ATOM 4953 C CA . GLN B 1 326 ? -2.945 60.201 11.356 1.00 15.50 323 GLN B CA 1
ATOM 4954 C C . GLN B 1 326 ? -2.168 59.253 10.453 1.00 16.43 323 GLN B C 1
ATOM 4955 O O . GLN B 1 326 ? -1.955 58.081 10.775 1.00 12.42 323 GLN B O 1
ATOM 4961 N N . ALA B 1 327 ? -1.741 59.787 9.310 1.00 18.17 324 ALA B N 1
ATOM 4962 C CA . ALA B 1 327 ? -0.874 59.078 8.381 1.00 18.41 324 ALA B CA 1
ATOM 4963 C C . ALA B 1 327 ? 0.118 60.063 7.783 1.00 19.65 324 ALA B C 1
ATOM 4964 O O . ALA B 1 327 ? -0.212 61.228 7.543 1.00 16.71 324 ALA B O 1
ATOM 4966 N N . SER B 1 328 ? 1.338 59.587 7.542 1.00 14.08 325 SER B N 1
ATOM 4967 C CA . SER B 1 328 ? 2.420 60.436 7.070 1.00 21.37 325 SER B CA 1
ATOM 4968 C C . SER B 1 328 ? 3.106 59.801 5.870 1.00 17.79 325 SER B C 1
ATOM 4969 O O . SER B 1 328 ? 3.080 58.583 5.682 1.00 20.56 325 SER B O 1
ATOM 4972 N N . ASP B 1 329 ? 3.723 60.656 5.058 1.00 17.86 326 ASP B N 1
ATOM 4973 C CA . ASP B 1 329 ? 4.537 60.230 3.928 1.00 16.18 326 ASP B CA 1
ATOM 4974 C C . ASP B 1 329 ? 5.373 61.417 3.475 1.00 19.32 326 ASP B C 1
ATOM 4975 O O . ASP B 1 329 ? 5.027 62.574 3.732 1.00 17.64 326 ASP B O 1
ATOM 4980 N N . ASP B 1 330 ? 6.483 61.114 2.806 1.00 20.14 327 ASP B N 1
ATOM 4981 C CA . ASP B 1 330 ? 7.381 62.117 2.253 1.00 17.11 327 ASP B CA 1
ATOM 4982 C C . ASP B 1 330 ? 7.273 62.137 0.735 1.00 20.33 327 ASP B C 1
ATOM 4983 O O . ASP B 1 330 ? 7.080 61.099 0.097 1.00 24.18 327 ASP B O 1
ATOM 4988 N N . ILE B 1 331 ? 7.410 63.329 0.160 1.00 18.40 328 ILE B N 1
ATOM 4989 C CA . ILE B 1 331 ? 7.475 63.499 -1.284 1.00 19.31 328 ILE B CA 1
ATOM 4990 C C . ILE B 1 331 ? 8.700 64.346 -1.610 1.00 20.51 328 ILE B C 1
ATOM 4991 O O . ILE B 1 331 ? 9.009 65.311 -0.901 1.00 20.47 328 ILE B O 1
ATOM 4996 N N . PHE B 1 332 ? 9.417 63.961 -2.661 1.00 19.85 329 PHE B N 1
ATOM 4997 C CA . PHE B 1 332 ? 10.630 64.649 -3.086 1.00 25.43 329 PHE B CA 1
ATOM 4998 C C . PHE B 1 332 ? 10.432 65.148 -4.509 1.00 22.02 329 PHE B C 1
ATOM 4999 O O . PHE B 1 332 ? 10.160 64.354 -5.416 1.00 26.84 329 PHE B O 1
ATOM 5015 N N . GLU B 1 334 ? 12.004 67.333 -7.738 1.00 44.46 331 GLU B N 1
ATOM 5016 C CA . GLU B 1 334 ? 13.012 68.101 -8.444 1.00 60.66 331 GLU B CA 1
ATOM 5017 C C . GLU B 1 334 ? 12.372 69.360 -9.021 1.00 63.82 331 GLU B C 1
ATOM 5018 O O . GLU B 1 334 ? 11.159 69.426 -9.240 1.00 68.96 331 GLU B O 1
ATOM 5024 N N . LYS B 1 335 ? 13.208 70.375 -9.252 1.00 72.44 332 LYS B N 1
ATOM 5025 C CA . LYS B 1 335 ? 12.698 71.697 -9.610 1.00 78.77 332 LYS B CA 1
ATOM 5026 C C . LYS B 1 335 ? 11.835 71.660 -10.863 1.00 79.17 332 LYS B C 1
ATOM 5027 O O . LYS B 1 335 ? 10.899 72.458 -10.995 1.00 73.16 332 LYS B O 1
ATOM 5033 N N . VAL B 1 336 ? 12.123 70.748 -11.788 1.00 80.55 333 VAL B N 1
ATOM 5034 C CA . VAL B 1 336 ? 11.316 70.637 -12.996 1.00 78.43 333 VAL B CA 1
ATOM 5035 C C . VAL B 1 336 ? 9.942 70.095 -12.622 1.00 82.30 333 VAL B C 1
ATOM 5036 O O . VAL B 1 336 ? 9.823 69.047 -11.976 1.00 88.21 333 VAL B O 1
ATOM 5040 N N . ALA B 1 337 ? 8.895 70.833 -12.991 1.00 88.35 334 ALA B N 1
ATOM 5041 C CA . ALA B 1 337 ? 7.543 70.308 -12.872 1.00 81.28 334 ALA B CA 1
ATOM 5042 C C . ALA B 1 337 ? 7.411 69.144 -13.841 1.00 82.96 334 ALA B C 1
ATOM 5043 O O . ALA B 1 337 ? 7.167 69.345 -15.036 1.00 86.14 334 ALA B O 1
ATOM 5045 N N . LYS B 1 338 ? 7.600 67.928 -13.338 1.00 82.00 335 LYS B N 1
ATOM 5046 C CA . LYS B 1 338 ? 7.678 66.760 -14.203 1.00 90.87 335 LYS B CA 1
ATOM 5047 C C . LYS B 1 338 ? 6.346 66.486 -14.886 1.00 92.35 335 LYS B C 1
ATOM 5048 O O . LYS B 1 338 ? 5.275 66.688 -14.306 1.00 92.82 335 LYS B O 1
ATOM 5054 N N . THR B 1 339 ? 6.421 66.020 -16.135 1.00 89.41 336 THR B N 1
ATOM 5055 C CA . THR B 1 339 ? 5.233 65.661 -16.906 1.00 90.05 336 THR B CA 1
ATOM 5056 C C . THR B 1 339 ? 4.729 64.279 -16.479 1.00 97.70 336 THR B C 1
ATOM 5057 O O . THR B 1 339 ? 4.683 63.321 -17.251 1.00 101.98 336 THR B O 1
ATOM 5061 N N . ARG B 1 340 ? 4.358 64.192 -15.204 1.00 94.44 337 ARG B N 1
ATOM 5062 C CA . ARG B 1 340 ? 3.879 62.959 -14.600 1.00 86.32 337 ARG B CA 1
ATOM 5063 C C . ARG B 1 340 ? 2.792 63.296 -13.593 1.00 78.75 337 ARG B C 1
ATOM 5064 O O . ARG B 1 340 ? 2.931 64.248 -12.819 1.00 75.46 337 ARG B O 1
ATOM 5072 N N . ASN B 1 341 ? 1.709 62.519 -13.609 1.00 70.38 338 ASN B N 1
ATOM 5073 C CA . ASN B 1 341 ? 0.610 62.708 -12.662 1.00 66.89 338 ASN B CA 1
ATOM 5074 C C . ASN B 1 341 ? 0.930 62.028 -11.329 1.00 58.31 338 ASN B C 1
ATOM 5075 O O . ASN B 1 341 ? 0.248 61.109 -10.876 1.00 59.38 338 ASN B O 1
ATOM 5080 N N . GLU B 1 342 ? 2.001 62.504 -10.701 1.00 45.66 339 GLU B N 1
ATOM 5081 C CA . GLU B 1 342 ? 2.416 61.965 -9.417 1.00 42.50 339 GLU B CA 1
ATOM 5082 C C . GLU B 1 342 ? 1.422 62.350 -8.328 1.00 38.12 339 GLU B C 1
ATOM 5083 O O . GLU B 1 342 ? 0.838 63.437 -8.340 1.00 29.14 339 GLU B O 1
ATOM 5089 N N . TYR B 1 343 ? 1.229 61.437 -7.380 1.00 30.20 340 TYR B N 1
ATOM 5090 C CA . TYR B 1 343 ? 0.359 61.706 -6.249 1.00 28.19 340 TYR B CA 1
ATOM 5091 C C . TYR B 1 343 ? 0.825 60.888 -5.055 1.00 24.43 340 TYR B C 1
ATOM 5092 O O . TYR B 1 343 ? 1.536 59.890 -5.195 1.00 22.12 340 TYR B O 1
ATOM 5109 N N . ARG B 1 345 ? -0.560 58.753 -1.703 1.00 16.29 342 ARG B N 1
ATOM 5110 C CA . ARG B 1 345 ? -1.718 58.046 -1.171 1.00 21.87 342 ARG B CA 1
ATOM 5111 C C . ARG B 1 345 ? -1.494 57.767 0.309 1.00 16.60 342 ARG B C 1
ATOM 5112 O O . ARG B 1 345 ? -0.488 57.156 0.684 1.00 21.29 342 ARG B O 1
ATOM 5120 N N . LEU B 1 346 ? -2.427 58.219 1.139 1.00 16.74 343 LEU B N 1
ATOM 5121 C CA . LEU B 1 346 ? -2.393 57.997 2.575 1.00 16.61 343 LEU B CA 1
ATOM 5122 C C . LEU B 1 346 ? -3.620 57.192 2.976 1.00 19.65 343 LEU B C 1
ATOM 5123 O O . LEU B 1 346 ? -4.720 57.423 2.463 1.00 20.20 343 LEU B O 1
ATOM 5128 N N . GLN B 1 347 ? -3.432 56.246 3.888 1.00 19.04 344 GLN B N 1
ATOM 5129 C CA . GLN B 1 347 ? -4.504 55.361 4.317 1.00 23.42 344 GLN B CA 1
ATOM 5130 C C . GLN B 1 347 ? -4.709 55.504 5.817 1.00 17.73 344 GLN B C 1
ATOM 5131 O O . GLN B 1 347 ? -3.749 55.423 6.593 1.00 16.36 344 GLN B O 1
ATOM 5137 N N . LEU B 1 348 ? -5.961 55.722 6.219 1.00 13.54 345 LEU B N 1
ATOM 5138 C CA . LEU B 1 348 ? -6.319 55.946 7.614 1.00 17.35 345 LEU B CA 1
ATOM 5139 C C . LEU B 1 348 ? -7.325 54.892 8.052 1.00 18.42 345 LEU B C 1
ATOM 5140 O O . LEU B 1 348 ? -8.391 54.755 7.441 1.00 14.13 345 LEU B O 1
ATOM 5145 N N . VAL B 1 349 ? -6.980 54.153 9.102 1.00 12.08 346 VAL B N 1
ATOM 5146 C CA . VAL B 1 349 ? -7.909 53.247 9.774 1.00 15.60 346 VAL B CA 1
ATOM 5147 C C . VAL B 1 349 ? -7.952 53.653 11.243 1.00 15.45 346 VAL B C 1
ATOM 5148 O O . VAL B 1 349 ? -7.242 53.064 12.071 1.00 13.45 346 VAL B O 1
ATOM 5152 N N . PRO B 1 350 ? -8.752 54.649 11.606 1.00 16.12 347 PRO B N 1
ATOM 5153 C CA . PRO B 1 350 ? -8.684 55.208 12.959 1.00 13.74 347 PRO B CA 1
ATOM 5154 C C . PRO B 1 350 ? -9.493 54.405 13.967 1.00 19.33 347 PRO B C 1
ATOM 5155 O O . PRO B 1 350 ? -10.447 53.702 13.630 1.00 11.00 347 PRO B O 1
ATOM 5159 N N . ASN B 1 351 ? -9.095 54.537 15.231 1.00 15.06 348 ASN B N 1
ATOM 5160 C CA . ASN B 1 351 ? -9.845 53.988 16.352 1.00 16.36 348 ASN B CA 1
ATOM 5161 C C . ASN B 1 351 ? -10.062 55.091 17.383 1.00 18.99 348 ASN B C 1
ATOM 5162 O O . ASN B 1 351 ? -9.693 56.251 17.173 1.00 14.63 348 ASN B O 1
ATOM 5167 N N . GLU B 1 352 ? -10.664 54.727 18.512 1.00 16.90 349 GLU B N 1
ATOM 5168 C CA . GLU B 1 352 ? -10.981 55.707 19.543 1.00 19.40 349 GLU B CA 1
ATOM 5169 C C . GLU B 1 352 ? -9.779 56.087 20.396 1.00 18.29 349 GLU B C 1
ATOM 5170 O O . GLU B 1 352 ? -9.942 56.832 21.367 1.00 21.42 349 GLU B O 1
ATOM 5176 N N . PHE B 1 353 ? -8.583 55.609 20.048 1.00 14.25 350 PHE B N 1
ATOM 5177 C CA . PHE B 1 353 ? -7.379 55.876 20.823 1.00 15.27 350 PHE B CA 1
ATOM 5178 C C . PHE B 1 353 ? -6.299 56.572 20.003 1.00 16.62 350 PHE B C 1
ATOM 5179 O O . PHE B 1 353 ? -5.143 56.628 20.437 1.00 18.02 350 PHE B O 1
ATOM 5187 N N . GLY B 1 354 ? -6.640 57.103 18.831 1.00 15.85 351 GLY B N 1
ATOM 5188 C CA . GLY B 1 354 ? -5.683 57.836 18.028 1.00 17.65 351 GLY B CA 1
ATOM 5189 C C . GLY B 1 354 ? -4.705 56.994 17.249 1.00 16.52 351 GLY B C 1
ATOM 5190 O O . GLY B 1 354 ? -3.730 57.538 16.718 1.00 13.06 351 GLY B O 1
ATOM 5191 N N . GLU B 1 355 ? -4.935 55.691 17.150 1.00 13.45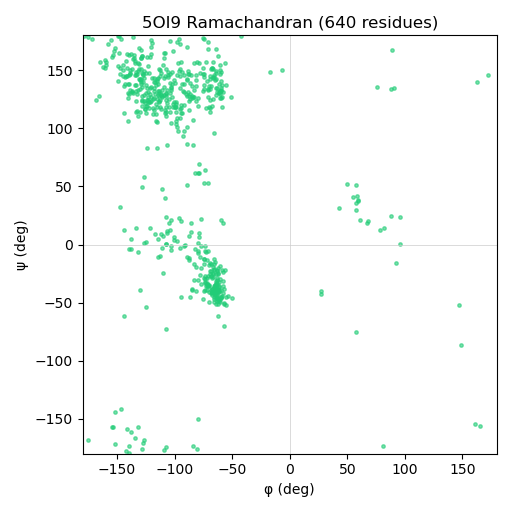 352 GLU B N 1
ATOM 5192 C CA . GLU B 1 355 ? -4.012 54.782 16.492 1.00 17.30 352 GLU B CA 1
ATOM 5193 C C . GLU B 1 355 ? -4.495 54.481 15.080 1.00 15.91 352 GLU B C 1
ATOM 5194 O O . GLU B 1 355 ? -5.696 54.319 14.841 1.00 16.40 352 GLU B O 1
ATOM 5200 N N . ASN B 1 356 ? -3.552 54.435 14.143 1.00 11.60 353 ASN B N 1
ATOM 5201 C CA . ASN B 1 356 ? -3.838 54.082 12.757 1.00 16.48 353 ASN B CA 1
ATOM 5202 C C . ASN B 1 356 ? -3.577 52.590 12.596 1.00 15.19 353 ASN B C 1
ATOM 5203 O O . ASN B 1 356 ? -2.433 52.138 12.704 1.00 21.74 353 ASN B O 1
ATOM 5208 N N . LEU B 1 357 ? -4.636 51.825 12.343 1.00 14.83 354 LEU B N 1
ATOM 5209 C CA . LEU B 1 357 ? -4.543 50.375 12.249 1.00 18.37 354 LEU B CA 1
ATOM 5210 C C . LEU B 1 357 ? -4.184 49.891 10.850 1.00 19.62 354 LEU B C 1
ATOM 5211 O O . LEU B 1 357 ? -4.207 48.681 10.604 1.00 22.62 354 LEU B O 1
ATOM 5216 N N . TYR B 1 358 ? -3.849 50.796 9.933 1.00 14.36 355 TYR B N 1
ATOM 5217 C CA . TYR B 1 358 ? -3.556 50.387 8.567 1.00 19.50 355 TYR B CA 1
ATOM 5218 C C . TYR B 1 358 ? -2.233 49.636 8.499 1.00 26.07 355 TYR B C 1
ATOM 5219 O O . TYR B 1 358 ? -1.226 50.067 9.071 1.00 21.25 355 TYR B O 1
ATOM 5228 N N . PHE B 1 359 ? -2.239 48.516 7.783 1.00 25.32 356 PHE B N 1
ATOM 5229 C CA . PHE B 1 359 ? -1.053 47.696 7.578 1.00 36.31 356 PHE B CA 1
ATOM 5230 C C . PHE B 1 359 ? -1.067 47.192 6.145 1.00 38.56 356 PHE B C 1
ATOM 5231 O O . PHE B 1 359 ? -2.058 46.599 5.706 1.00 30.51 356 PHE B O 1
ATOM 5239 N N . GLN B 1 360 ? 0.017 47.437 5.417 1.00 39.95 357 GLN B N 1
ATOM 5240 C CA . GLN B 1 360 ? 0.105 47.000 4.028 1.00 42.62 357 GLN B CA 1
ATOM 5241 C C . GLN B 1 360 ? 0.278 45.486 3.946 1.00 38.82 357 GLN B C 1
ATOM 5242 O O . GLN B 1 360 ? -0.298 44.835 3.076 1.00 39.72 357 GLN B O 1
#

Nearest PDB structures (foldseek):
  5oi9-assembly1_A  TM=1.003E+00  e=6.804E-73  Trichoplax adhaerens
  5oi9-assembly2_B  TM=9.677E-01  e=1.094E-65  Trichoplax adhaerens
  5oid-assembly1_A  TM=9.446E-01  e=4.326E-59  Trichoplax adhaerens
  3t7h-assembly2_B  TM=3.733E-01  e=1.763E-07  Saccharomyces cerevisiae
  4gsl-assembly1_A  TM=4.325E-01  e=2.175E-06  Saccharomyces cerevisiae S288C

B-factor: mean 28.55, std 16.38, range [7.29, 107.17]

Solvent-accessible surface area: 32950 Å² total